Protein 3MXO (pdb70)

Nearest PDB structures (foldseek):
  3mxo-assembly2_A-2  TM=1.005E+00  e=8.830E-43  Homo sapiens
  6cni-assembly1_A  TM=9.921E-01  e=4.736E-39  Homo sapiens
  3o0t-assembly2_A-2  TM=9.913E-01  e=8.865E-39  Homo sapiens
  3mxo-assembly2_B  TM=9.893E-01  e=8.326E-39  Homo sapiens
  3o0t-assembly2_B  TM=9.921E-01  e=1.659E-38  Homo sapiens

Structure (mmCIF, N/CA/C/O backbone):
data_3MXO
#
_entry.id   3MXO
#
_cell.length_a   70.602
_cell.length_b   70.946
_cell.length_c   81.476
_cell.angle_alpha   90.000
_cell.angle_beta   90.000
_cell.angle_gamma   90.000
#
_symmetry.space_group_name_H-M   'P 21 21 21'
#
loop_
_entity.id
_entity.type
_entity.pdbx_description
1 polymer 'Serine/threonine-protein phosphatase PGAM5, mitochondrial'
2 non-polymer 1,2-ETHANEDIOL
3 non-polymer 'TETRAETHYLENE GLYCOL'
4 non-polymer 'CHLORIDE ION'
5 non-polymer 'TRIETHYLENE GLYCOL'
6 non-polymer DI(HYDROXYETHYL)ETHER
7 water water
#
loop_
_atom_site.group_PDB
_atom_site.id
_atom_site.type_symbol
_atom_site.label_atom_id
_atom_site.label_alt_id
_atom_site.label_comp_id
_atom_site.label_asym_id
_atom_site.label_entity_id
_atom_site.label_seq_id
_atom_site.pdbx_PDB_ins_code
_atom_site.Cartn_x
_atom_site.Cartn_y
_atom_site.Cartn_z
_atom_site.occupancy
_atom_site.B_iso_or_equiv
_atom_site.auth_seq_id
_atom_site.auth_comp_id
_atom_site.auth_asym_id
_atom_site.auth_atom_id
_atom_site.pdbx_PDB_model_num
ATOM 1 N N . SER A 1 1 ? 2.752 -14.541 -9.889 1.00 25.35 88 SER A N 1
ATOM 2 C CA . SER A 1 1 ? 2.158 -14.657 -11.246 1.00 32.54 88 SER A CA 1
ATOM 3 C C . SER A 1 1 ? 0.760 -15.269 -11.166 1.00 42.23 88 SER A C 1
ATOM 4 O O . SER A 1 1 ? 0.353 -15.773 -10.116 1.00 39.07 88 SER A O 1
ATOM 7 N N . MET A 1 2 ? 0.042 -15.237 -12.285 1.00 39.27 89 MET A N 1
ATOM 8 C CA . MET A 1 2 ? -1.354 -15.630 -12.309 1.00 34.47 89 MET A CA 1
ATOM 9 C C . MET A 1 2 ? -1.626 -16.663 -13.391 1.00 37.12 89 MET A C 1
ATOM 10 O O . MET A 1 2 ? -1.189 -16.513 -14.525 1.00 36.06 89 MET A O 1
ATOM 15 N N . ASP A 1 3 ? -2.362 -17.703 -13.018 1.00 36.97 90 ASP A N 1
ATOM 16 C CA . ASP A 1 3 ? -2.775 -18.731 -13.943 1.00 36.66 90 ASP A CA 1
ATOM 17 C C . ASP A 1 3 ? -4.013 -18.253 -14.691 1.00 37.45 90 ASP A C 1
ATOM 18 O O . ASP A 1 3 ? -4.731 -17.356 -14.196 1.00 31.01 90 ASP A O 1
ATOM 23 N N . HIS A 1 4 ? -4.244 -18.861 -15.859 1.00 37.45 91 HIS A N 1
ATOM 24 C CA . HIS A 1 4 ? -5.426 -18.635 -16.682 1.00 35.43 91 HIS A CA 1
ATOM 25 C C . HIS A 1 4 ? -5.560 -17.161 -17.033 1.00 35.36 91 HIS A C 1
ATOM 26 O O . HIS A 1 4 ? -6.637 -16.587 -16.905 1.00 37.92 91 HIS A O 1
ATOM 33 N N . TYR A 1 5 ? -4.437 -16.566 -17.461 1.00 34.38 92 TYR A N 1
ATOM 34 C CA . TYR A 1 5 ? -4.325 -15.128 -17.747 1.00 30.16 92 TYR A CA 1
ATOM 35 C C . TYR A 1 5 ? -3.546 -14.895 -19.068 1.00 33.22 92 TYR A C 1
ATOM 36 O O . TYR A 1 5 ? -2.384 -15.315 -19.223 1.00 33.55 92 TYR A O 1
ATOM 45 N N . LYS A 1 6 ? -4.195 -14.230 -20.013 1.00 31.71 93 LYS A N 1
ATOM 46 C CA . LYS A 1 6 ? -3.580 -13.838 -21.272 1.00 35.15 93 LYS A CA 1
ATOM 47 C C . LYS A 1 6 ? -4.176 -12.475 -21.591 1.00 40.99 93 LYS A C 1
ATOM 48 O O . LYS A 1 6 ? -5.375 -12.347 -21.872 1.00 45.82 93 LYS A O 1
ATOM 51 N N . ALA A 1 7 ? -3.346 -11.454 -21.518 1.00 37.43 94 ALA A N 1
ATOM 52 C CA . ALA A 1 7 ? -3.759 -10.104 -21.837 1.00 38.08 94 ALA A CA 1
ATOM 53 C C . ALA A 1 7 ? -3.024 -9.725 -23.100 1.00 37.58 94 ALA A C 1
ATOM 54 O O . ALA A 1 7 ? -2.051 -10.390 -23.476 1.00 34.61 94 ALA A O 1
ATOM 56 N N . LYS A 1 8 ? -3.464 -8.642 -23.731 1.00 40.04 95 LYS A N 1
ATOM 57 C CA . LYS A 1 8 ? -2.829 -8.158 -24.957 1.00 39.51 95 LYS A CA 1
ATOM 58 C C . LYS A 1 8 ? -1.616 -7.267 -24.711 1.00 41.74 95 LYS A C 1
ATOM 59 O O . LYS A 1 8 ? -0.715 -7.211 -25.555 1.00 41.13 95 LYS A O 1
ATOM 65 N N . ALA A 1 9 ? -1.583 -6.591 -23.554 1.00 31.24 96 ALA A N 1
ATOM 66 C CA . ALA A 1 9 ? -0.532 -5.601 -23.247 1.00 28.50 96 ALA A CA 1
ATOM 67 C C . ALA A 1 9 ? -0.182 -5.695 -21.757 1.00 25.27 96 ALA A C 1
ATOM 68 O O . ALA A 1 9 ? -0.824 -6.429 -21.026 1.00 27.00 96 ALA A O 1
ATOM 70 N N . THR A 1 10 ? 0.846 -4.973 -21.345 1.00 26.26 97 THR A N 1
ATOM 71 C CA . THR A 1 10 ? 1.270 -4.921 -19.947 1.00 22.40 97 THR A CA 1
ATOM 72 C C . THR A 1 10 ? 0.364 -3.955 -19.188 1.00 26.79 97 THR A C 1
ATOM 73 O O . THR A 1 10 ? -0.036 -2.923 -19.712 1.00 22.71 97 THR A O 1
ATOM 77 N N . ARG A 1 11 ? 0.038 -4.304 -17.949 1.00 22.43 98 ARG A N 1
ATOM 78 C CA . ARG A 1 11 ? -0.766 -3.426 -17.107 1.00 21.22 98 ARG A CA 1
ATOM 79 C C . ARG A 1 11 ? 0.021 -3.025 -15.902 1.00 21.93 98 ARG A C 1
ATOM 80 O O . ARG A 1 11 ? 0.601 -3.874 -15.233 1.00 18.37 98 ARG A O 1
ATOM 88 N N . HIS A 1 12 ? 0.047 -1.708 -15.647 1.00 17.29 99 HIS A N 1
ATOM 89 C CA . HIS A 1 12 ? 0.689 -1.142 -14.503 1.00 18.75 99 HIS A CA 1
ATOM 90 C C . HIS A 1 12 ? -0.425 -0.803 -13.530 1.00 17.82 99 HIS A C 1
ATOM 91 O O . HIS A 1 12 ? -1.327 -0.018 -13.873 1.00 21.57 99 HIS A O 1
ATOM 98 N N . ILE A 1 13 ? -0.398 -1.456 -12.373 1.00 16.72 100 ILE A N 1
ATOM 99 C CA . ILE A 1 13 ? -1.432 -1.351 -11.357 1.00 15.54 100 ILE A CA 1
ATOM 100 C C . ILE A 1 13 ? -0.883 -0.542 -10.178 1.00 16.07 100 ILE A C 1
ATOM 101 O O . ILE A 1 13 ? 0.087 -0.923 -9.523 1.00 15.81 100 ILE A O 1
ATOM 106 N N . PHE A 1 14 ? -1.515 0.595 -9.910 1.00 17.20 101 PHE A N 1
ATOM 107 C CA . PHE A 1 14 ? -1.098 1.493 -8.806 1.00 13.11 101 PHE A CA 1
ATOM 108 C C . PHE A 1 14 ? -2.208 1.435 -7.745 1.00 14.49 101 PHE A C 1
ATOM 109 O O . PHE A 1 14 ? -3.335 1.908 -8.002 1.00 17.81 101 PHE A O 1
ATOM 117 N N . LEU A 1 15 ? -1.880 0.846 -6.598 1.00 13.96 102 LEU A N 1
ATOM 118 C CA . LEU A 1 15 ? -2.800 0.592 -5.498 1.00 17.56 102 LEU A CA 1
ATOM 119 C C . LEU A 1 15 ? -2.494 1.613 -4.438 1.00 13.75 102 LEU A C 1
ATOM 120 O O . LEU A 1 15 ? -1.398 1.673 -3.894 1.00 14.71 102 LEU A O 1
ATOM 125 N N . ILE A 1 16 ? -3.459 2.515 -4.249 1.00 17.06 103 ILE A N 1
ATOM 126 C CA . ILE A 1 16 ? -3.263 3.652 -3.365 1.00 17.22 103 ILE A CA 1
ATOM 127 C C . ILE A 1 16 ? -4.127 3.454 -2.135 1.00 16.06 103 ILE A C 1
ATOM 128 O O . ILE A 1 16 ? -5.359 3.288 -2.218 1.00 16.32 103 ILE A O 1
ATOM 133 N N . ARG A 1 17 ? -3.509 3.469 -0.978 1.00 15.34 104 ARG A N 1
ATOM 134 C CA . ARG A 1 17 ? -4.308 3.412 0.258 1.00 15.03 104 ARG A CA 1
ATOM 135 C C . ARG A 1 17 ? -4.899 4.787 0.556 1.00 16.41 104 ARG A C 1
ATOM 136 O O . ARG A 1 17 ? -4.192 5.785 0.430 1.00 16.08 104 ARG A O 1
ATOM 144 N N . HIS A 1 18 ? -6.164 4.808 0.955 1.00 17.67 105 HIS A N 1
ATOM 145 C CA . HIS A 1 18 ? -6.826 6.070 1.366 1.00 18.13 105 HIS A CA 1
ATOM 146 C C . HIS A 1 18 ? -5.988 6.781 2.428 1.00 19.73 105 HIS A C 1
ATOM 147 O O . HIS A 1 18 ? -5.173 6.186 3.136 1.00 17.04 105 HIS A O 1
ATOM 154 N N . SER A 1 19 ? -6.162 8.097 2.473 1.00 19.35 106 SER A N 1
ATOM 155 C CA . SER A 1 19 ? -5.495 8.921 3.436 1.00 20.35 106 SER A CA 1
ATOM 156 C C . SER A 1 19 ? -6.100 8.751 4.811 1.00 18.43 106 SER A C 1
ATOM 157 O O . SER A 1 19 ? -7.122 8.072 5.009 1.00 17.31 106 SER A O 1
ATOM 160 N N . GLN A 1 20 ? -5.434 9.361 5.777 1.00 19.32 107 GLN A N 1
ATOM 161 C CA . GLN A 1 20 ? -5.853 9.317 7.164 1.00 21.34 107 GLN A CA 1
ATOM 162 C C . GLN A 1 20 ? -7.234 9.934 7.282 1.00 19.26 107 GLN A C 1
ATOM 163 O O . GLN A 1 20 ? -7.515 10.974 6.672 1.00 19.05 107 GLN A O 1
ATOM 169 N N . TYR A 1 21 ? -8.087 9.285 8.073 1.00 21.54 108 TYR A N 1
ATOM 170 C CA . TYR A 1 21 ? -9.492 9.648 8.184 1.00 23.49 108 TYR A CA 1
ATOM 171 C C . TYR A 1 21 ? -9.966 9.518 9.626 1.00 27.07 108 TYR A C 1
ATOM 172 O O . TYR A 1 21 ? -9.280 8.959 10.476 1.00 28.79 108 TYR A O 1
ATOM 181 N N . HIS A 1 22 ? -11.156 10.070 9.882 1.00 28.69 109 HIS A N 1
ATOM 182 C CA . HIS A 1 22 ? -11.759 10.037 11.210 1.00 29.54 109 HIS A CA 1
ATOM 183 C C . HIS A 1 22 ? -12.345 8.649 11.491 1.00 31.92 109 HIS A C 1
ATOM 184 O O . HIS A 1 22 ? -13.481 8.336 11.102 1.00 31.13 109 HIS A O 1
ATOM 191 N N . VAL A 1 23 ? -11.541 7.821 12.155 1.00 35.25 110 VAL A N 1
ATOM 192 C CA . VAL A 1 23 ? -11.909 6.441 12.473 1.00 35.36 110 VAL A CA 1
ATOM 193 C C . VAL A 1 23 ? -13.144 6.368 13.395 1.00 45.46 110 VAL A C 1
ATOM 194 O O . VAL A 1 23 ? -13.979 5.472 13.224 1.00 44.64 110 VAL A O 1
ATOM 198 N N . ASP A 1 24 ? -13.269 7.329 14.318 1.00 46.72 111 ASP A N 1
ATOM 199 C CA A ASP A 1 24 ? -14.392 7.364 15.280 0.70 46.53 111 ASP A CA 1
ATOM 200 C CA B ASP A 1 24 ? -14.382 7.355 15.279 0.30 44.72 111 ASP A CA 1
ATOM 201 C C . ASP A 1 24 ? -15.668 7.995 14.741 1.00 48.19 111 ASP A C 1
ATOM 202 O O . ASP A 1 24 ? -16.642 8.143 15.480 1.00 43.27 111 ASP A O 1
ATOM 211 N N . GLY A 1 25 ? -15.694 8.379 13.469 1.00 40.88 112 GLY A N 1
ATOM 212 C CA . GLY A 1 25 ? -16.935 8.949 12.902 1.00 43.26 112 GLY A CA 1
ATOM 213 C C . GLY A 1 25 ? -18.121 7.996 13.095 1.00 43.23 112 GLY A C 1
ATOM 214 O O . GLY A 1 25 ? -17.974 6.778 12.948 1.00 47.44 112 GLY A O 1
ATOM 215 N N . SER A 1 26 ? -19.287 8.538 13.439 1.00 48.37 113 SER A N 1
ATOM 216 C CA . SER A 1 26 ? -20.437 7.708 13.840 1.00 47.09 113 SER A CA 1
ATOM 217 C C . SER A 1 26 ? -20.950 6.838 12.704 1.00 44.28 113 SER A C 1
ATOM 218 O O . SER A 1 26 ? -20.971 5.605 12.818 1.00 48.77 113 SER A O 1
ATOM 221 N N . LEU A 1 27 ? -21.331 7.491 11.605 1.00 42.04 114 LEU A N 1
ATOM 222 C CA . LEU A 1 27 ? -21.839 6.829 10.405 1.00 44.02 114 LEU A CA 1
ATOM 223 C C . LEU A 1 27 ? -20.770 6.950 9.318 1.00 40.65 114 LEU A C 1
ATOM 224 O O . LEU A 1 27 ? -19.839 7.752 9.449 1.00 34.89 114 LEU A O 1
ATOM 229 N N . GLU A 1 28 ? -20.912 6.182 8.242 1.00 47.90 115 GLU A N 1
ATOM 230 C CA . GLU A 1 28 ? -19.893 6.177 7.188 1.00 39.54 115 GLU A CA 1
ATOM 231 C C . GLU A 1 28 ? -19.656 7.599 6.604 1.00 47.90 115 GLU A C 1
ATOM 232 O O . GLU A 1 28 ? -18.497 7.972 6.303 1.00 35.63 115 GLU A O 1
ATOM 238 N N . LYS A 1 29 ? -20.717 8.408 6.512 1.00 42.55 116 LYS A N 1
ATOM 239 C CA . LYS A 1 29 ? -20.596 9.794 6.000 1.00 39.81 116 LYS A CA 1
ATOM 240 C C . LYS A 1 29 ? -19.753 10.717 6.906 1.00 43.12 116 LYS A C 1
ATOM 241 O O . LYS A 1 29 ? -19.301 11.773 6.453 1.00 43.00 116 LYS A O 1
ATOM 247 N N . ASP A 1 30 ? -19.556 10.318 8.169 1.00 43.15 117 ASP A N 1
ATOM 248 C CA . ASP A 1 30 ? -18.722 11.046 9.140 1.00 39.35 117 ASP A CA 1
ATOM 249 C C . ASP A 1 30 ? -17.257 10.622 9.142 1.00 39.14 117 ASP A C 1
ATOM 250 O O . ASP A 1 30 ? -16.429 11.270 9.776 1.00 34.21 117 ASP A O 1
ATOM 255 N N . ARG A 1 31 ? -16.951 9.515 8.471 1.00 37.58 118 ARG A N 1
ATOM 256 C CA . ARG A 1 31 ? -15.583 8.978 8.441 1.00 31.11 118 ARG A CA 1
ATOM 257 C C . ARG A 1 31 ? -14.839 9.613 7.256 1.00 30.66 118 ARG A C 1
ATOM 258 O O . ARG A 1 31 ? -14.446 8.944 6.311 1.00 29.35 118 ARG A O 1
ATOM 266 N N . THR A 1 32 ? -14.669 10.938 7.335 1.00 27.34 119 THR A N 1
ATOM 267 C CA . THR A 1 32 ? -14.050 11.752 6.294 1.00 29.33 119 THR A CA 1
ATOM 268 C C . THR A 1 32 ? -12.536 11.896 6.555 1.00 25.86 119 THR A C 1
ATOM 269 O O . THR A 1 32 ? -12.012 11.489 7.624 1.00 27.57 119 THR A O 1
ATOM 273 N N . LEU A 1 33 ? -11.817 12.442 5.583 1.00 23.80 120 LEU A N 1
ATOM 274 C CA . LEU A 1 33 ? -10.384 12.628 5.779 1.00 22.59 120 LEU A CA 1
ATOM 275 C C . LEU A 1 33 ? -10.171 13.635 6.890 1.00 23.97 120 LEU A C 1
ATOM 276 O O . LEU A 1 33 ? -10.956 14.593 7.046 1.00 23.21 120 LEU A O 1
ATOM 281 N N . THR A 1 34 ? -9.130 13.400 7.671 1.00 21.86 121 THR A N 1
ATOM 282 C CA . THR A 1 34 ? -8.604 14.416 8.560 1.00 25.00 121 THR A CA 1
ATOM 283 C C . THR A 1 34 ? -7.939 15.522 7.733 1.00 23.83 121 THR A C 1
ATOM 284 O O . THR A 1 34 ? -7.623 15.328 6.556 1.00 22.23 121 THR A O 1
ATOM 288 N N . PRO A 1 35 ? -7.663 16.670 8.360 1.00 25.04 122 PRO A N 1
ATOM 289 C CA . PRO A 1 35 ? -6.861 17.679 7.643 1.00 23.65 122 PRO A CA 1
ATOM 290 C C . PRO A 1 35 ? -5.480 17.178 7.123 1.00 24.10 122 PRO A C 1
ATOM 291 O O . PRO A 1 35 ? -5.078 17.496 5.985 1.00 20.94 122 PRO A O 1
ATOM 295 N N . LEU A 1 36 ? -4.795 16.383 7.920 1.00 23.48 123 LEU A N 1
ATOM 296 C CA . LEU A 1 36 ? -3.539 15.747 7.514 1.00 22.80 123 LEU A CA 1
ATOM 297 C C . LEU A 1 36 ? -3.768 14.804 6.362 1.00 20.73 123 LEU A C 1
ATOM 298 O O . LEU A 1 36 ? -2.965 14.750 5.413 1.00 20.94 123 LEU A O 1
ATOM 303 N N . GLY A 1 37 ? -4.853 14.038 6.436 1.00 21.08 124 GLY A N 1
ATOM 304 C CA . GLY A 1 37 ? -5.257 13.199 5.319 1.00 22.90 124 GLY A CA 1
ATOM 305 C C . GLY A 1 37 ? -5.426 13.922 4.006 1.00 23.73 124 GLY A C 1
ATOM 306 O O . GLY A 1 37 ? -4.985 13.430 2.955 1.00 18.38 124 GLY A O 1
ATOM 307 N N . ARG A 1 38 ? -6.053 15.113 4.034 1.00 19.35 125 ARG A N 1
ATOM 308 C CA . ARG A 1 38 ? -6.197 15.870 2.794 1.00 22.93 125 ARG A CA 1
ATOM 309 C C . ARG A 1 38 ? -4.818 16.218 2.296 1.00 20.30 125 ARG A C 1
ATOM 310 O O . ARG A 1 38 ? -4.554 16.172 1.073 1.00 19.84 125 ARG A O 1
ATOM 318 N N . GLU A 1 39 ? -3.922 16.559 3.222 1.00 17.01 126 GLU A N 1
ATOM 319 C CA . GLU A 1 39 ? -2.536 16.894 2.842 1.00 19.61 126 GLU A CA 1
ATOM 320 C C . GLU A 1 39 ? -1.821 15.708 2.192 1.00 19.56 126 GLU A C 1
ATOM 321 O O . GLU A 1 39 ? -1.091 15.863 1.186 1.00 20.65 126 GLU A O 1
ATOM 327 N N . GLN A 1 40 ? -1.973 14.542 2.800 1.00 20.69 127 GLN A N 1
ATOM 328 C CA . GLN A 1 40 ? -1.443 13.271 2.224 1.00 16.66 127 GLN A CA 1
ATOM 329 C C . GLN A 1 40 ? -1.974 12.998 0.810 1.00 15.87 127 GLN A C 1
ATOM 330 O O . GLN A 1 40 ? -1.196 12.648 -0.115 1.00 15.81 127 GLN A O 1
ATOM 336 N N . ALA A 1 41 ? -3.278 13.181 0.594 1.00 19.63 128 ALA A N 1
ATOM 337 C CA . ALA A 1 41 ? -3.863 12.914 -0.718 1.00 18.26 128 ALA A CA 1
ATOM 338 C C . ALA A 1 41 ? -3.254 13.863 -1.747 1.00 19.74 128 ALA A C 1
ATOM 339 O O . ALA A 1 41 ? -3.008 13.462 -2.901 1.00 19.54 128 ALA A O 1
ATOM 341 N N . GLU A 1 42 ? -3.074 15.137 -1.363 1.00 19.48 129 GLU A N 1
ATOM 342 C CA . GLU A 1 42 ? -2.443 16.112 -2.247 1.00 20.89 129 GLU A CA 1
ATOM 343 C C . GLU A 1 42 ? -1.039 15.664 -2.622 1.00 20.03 129 GLU A C 1
ATOM 344 O O . GLU A 1 42 ? -0.659 15.745 -3.797 1.00 21.04 129 GLU A O 1
ATOM 350 N N . LEU A 1 43 ? -0.248 15.215 -1.655 1.00 18.07 130 LEU A N 1
ATOM 351 C CA . LEU A 1 43 ? 1.109 14.706 -1.967 1.00 16.39 130 LEU A CA 1
ATOM 352 C C . LEU A 1 43 ? 1.075 13.500 -2.923 1.00 15.94 130 LEU A C 1
ATOM 353 O O . LEU A 1 43 ? 1.857 13.440 -3.886 1.00 17.92 130 LEU A O 1
ATOM 358 N N . THR A 1 44 ? 0.135 12.609 -2.707 1.00 16.60 131 THR A N 1
ATOM 359 C CA . THR A 1 44 ? -0.001 11.421 -3.580 1.00 15.93 131 THR A CA 1
ATOM 360 C C . THR A 1 44 ? -0.449 11.801 -4.977 1.00 17.86 131 THR A C 1
ATOM 361 O O . THR A 1 44 ? 0.089 11.290 -5.959 1.00 16.70 131 THR A O 1
ATOM 365 N N . GLY A 1 45 ? -1.436 12.705 -5.078 1.00 17.19 132 GLY A N 1
ATOM 366 C CA . GLY A 1 45 ? -1.833 13.298 -6.380 1.00 20.67 132 GLY A CA 1
ATOM 367 C C . GLY A 1 45 ? -0.680 13.966 -7.109 1.00 17.78 132 GLY A C 1
ATOM 368 O O . GLY A 1 45 ? -0.486 13.769 -8.294 1.00 18.84 132 GLY A O 1
ATOM 369 N N . LEU A 1 46 ? 0.097 14.785 -6.409 1.00 19.50 133 LEU A N 1
ATOM 370 C CA . LEU A 1 46 ? 1.267 15.437 -7.035 1.00 22.42 133 LEU A CA 1
ATOM 371 C C . LEU A 1 46 ? 2.252 14.400 -7.575 1.00 20.81 133 LEU A C 1
ATOM 372 O O . LEU A 1 46 ? 2.767 14.542 -8.701 1.00 19.34 133 LEU A O 1
ATOM 377 N N . ARG A 1 47 ? 2.458 13.349 -6.790 1.00 21.49 134 ARG A N 1
ATOM 378 C CA . ARG A 1 47 ? 3.407 12.298 -7.173 1.00 19.64 134 ARG A CA 1
ATOM 379 C C . ARG A 1 47 ? 2.909 11.585 -8.405 1.00 17.45 134 ARG A C 1
ATOM 380 O O . ARG A 1 47 ? 3.656 11.412 -9.349 1.00 17.56 134 ARG A O 1
ATOM 388 N N . LEU A 1 48 ? 1.664 11.108 -8.364 1.00 17.73 135 LEU A N 1
ATOM 389 C CA . LEU A 1 48 ? 1.074 10.450 -9.540 1.00 20.40 135 LEU A CA 1
ATOM 390 C C . LEU A 1 48 ? 1.119 11.298 -10.811 1.00 21.29 135 LEU A C 1
ATOM 391 O O . LEU A 1 48 ? 1.452 10.791 -11.893 1.00 21.39 135 LEU A O 1
ATOM 396 N N . ALA A 1 49 ? 0.793 12.586 -10.702 1.00 18.37 136 ALA A N 1
ATOM 397 C CA . ALA A 1 49 ? 0.804 13.465 -11.880 1.00 22.18 136 ALA A CA 1
ATOM 398 C C . ALA A 1 49 ? 2.217 13.686 -12.433 1.00 20.85 136 ALA A C 1
ATOM 399 O O . ALA A 1 49 ? 2.387 13.960 -13.625 1.00 25.29 136 ALA A O 1
ATOM 401 N N . SER A 1 50 ? 3.230 13.565 -11.581 1.00 20.52 137 SER A N 1
ATOM 402 C CA . SER A 1 50 ? 4.608 13.797 -12.009 1.00 24.47 137 SER A CA 1
ATOM 403 C C . SER A 1 50 ? 5.208 12.650 -12.817 1.00 23.51 137 SER A C 1
ATOM 404 O O . SER A 1 50 ? 6.290 12.820 -13.357 1.00 24.31 137 SER A O 1
ATOM 407 N N . LEU A 1 51 ? 4.524 11.500 -12.880 1.00 22.21 138 LEU A N 1
ATOM 408 C CA . LEU A 1 51 ? 5.081 10.297 -13.500 1.00 21.63 138 LEU A CA 1
ATOM 409 C C . LEU A 1 51 ? 5.078 10.299 -15.023 1.00 23.98 138 LEU A C 1
ATOM 410 O O . LEU A 1 51 ? 5.639 9.395 -15.628 1.00 30.19 138 LEU A O 1
ATOM 415 N N . GLY A 1 52 ? 4.412 11.282 -15.626 1.00 28.13 139 GLY A N 1
ATOM 416 C CA . GLY A 1 52 ? 4.322 11.407 -17.098 1.00 30.51 139 GLY A CA 1
ATOM 417 C C . GLY A 1 52 ? 3.523 10.298 -17.738 1.00 30.66 139 GLY A C 1
ATOM 418 O O . GLY A 1 52 ? 3.836 9.861 -18.879 1.00 27.49 139 GLY A O 1
ATOM 419 N N . LEU A 1 53 ? 2.522 9.816 -16.995 1.00 27.56 140 LEU A N 1
ATOM 420 C CA . LEU A 1 53 ? 1.649 8.745 -17.444 1.00 29.84 140 LEU A CA 1
ATOM 421 C C . LEU A 1 53 ? 0.229 9.238 -17.666 1.00 30.04 140 LEU A C 1
ATOM 422 O O . LEU A 1 53 ? -0.339 9.932 -16.810 1.00 33.25 140 LEU A O 1
ATOM 427 N N . LYS A 1 54 ? -0.375 8.822 -18.776 1.00 27.87 141 LYS A N 1
ATOM 428 C CA . LYS A 1 54 ? -1.817 9.007 -18.951 1.00 28.18 141 LYS A CA 1
ATOM 429 C C . LYS A 1 54 ? -2.531 7.783 -18.332 1.00 27.62 141 LYS A C 1
ATOM 430 O O . LYS A 1 54 ? -2.465 6.674 -18.886 1.00 28.00 141 LYS A O 1
ATOM 436 N N . PHE A 1 55 ? -3.196 7.972 -17.184 1.00 24.59 142 PHE A N 1
ATOM 437 C CA . PHE A 1 55 ? -3.841 6.875 -16.500 1.00 23.91 142 PHE A CA 1
ATOM 438 C C . PHE A 1 55 ? -5.140 6.548 -17.229 1.00 27.87 142 PHE A C 1
ATOM 439 O O . PHE A 1 55 ? -5.842 7.431 -17.704 1.00 25.88 142 PHE A O 1
ATOM 447 N N . ASN A 1 56 ? -5.440 5.268 -17.355 1.00 23.74 143 ASN A N 1
ATOM 448 C CA . ASN A 1 56 ? -6.614 4.835 -18.082 1.00 24.71 143 ASN A CA 1
ATOM 449 C C . ASN A 1 56 ? -7.875 5.014 -17.305 1.00 24.78 143 ASN A C 1
ATOM 450 O O . ASN A 1 56 ? -8.932 5.294 -17.881 1.00 24.24 143 ASN A O 1
ATOM 455 N N . LYS A 1 57 ? -7.777 4.833 -15.993 1.00 25.63 144 LYS A N 1
ATOM 456 C CA A LYS A 1 57 ? -8.942 4.806 -15.107 0.50 25.18 144 LYS A CA 1
ATOM 457 C CA B LYS A 1 57 ? -8.937 4.939 -15.112 0.50 26.54 144 LYS A CA 1
ATOM 458 C C . LYS A 1 57 ? -8.495 4.965 -13.667 1.00 25.00 144 LYS A C 1
ATOM 459 O O . LYS A 1 57 ? -7.355 4.605 -13.325 1.00 22.73 144 LYS A O 1
ATOM 470 N N . ILE A 1 58 ? -9.399 5.471 -12.834 1.00 21.79 145 ILE A N 1
ATOM 471 C CA . ILE A 1 58 ? -9.244 5.468 -11.382 1.00 20.68 145 ILE A CA 1
ATOM 472 C C . ILE A 1 58 ? -10.471 4.723 -10.862 1.00 20.06 145 ILE A C 1
ATOM 473 O O . ILE A 1 58 ? -11.598 5.147 -11.091 1.00 23.21 145 ILE A O 1
ATOM 478 N N . VAL A 1 59 ? -10.239 3.594 -10.218 1.00 19.55 146 VAL A N 1
ATOM 479 C CA . VAL A 1 59 ? -11.280 2.787 -9.610 1.00 21.42 146 VAL A CA 1
ATOM 480 C C . VAL A 1 59 ? -11.184 2.988 -8.129 1.00 21.29 146 VAL A C 1
ATOM 481 O O . VAL A 1 59 ? -10.121 2.870 -7.547 1.00 21.23 146 VAL A O 1
ATOM 485 N N . HIS A 1 60 ? -12.291 3.347 -7.499 1.00 20.79 147 HIS A N 1
ATOM 486 C CA . HIS A 1 60 ? -12.256 3.570 -6.047 1.00 20.61 147 HIS A CA 1
ATOM 487 C C . HIS A 1 60 ? -13.373 2.937 -5.278 1.00 24.31 147 HIS A C 1
ATOM 488 O O . HIS A 1 60 ? -14.517 2.790 -5.735 1.00 24.63 147 HIS A O 1
ATOM 495 N N . SER A 1 61 ? -13.028 2.613 -4.048 1.00 19.66 148 SER A N 1
ATOM 496 C CA . SER A 1 61 ? -13.989 2.231 -3.057 1.00 23.77 148 SER A CA 1
ATOM 497 C C . SER A 1 61 ? -15.033 3.336 -2.905 1.00 27.61 148 SER A C 1
ATOM 498 O O . SER A 1 61 ? -14.729 4.534 -2.973 1.00 22.74 148 SER A O 1
ATOM 501 N N . SER A 1 62 ? -16.258 2.903 -2.667 1.00 23.84 149 SER A N 1
ATOM 502 C CA . SER A 1 62 ? -17.375 3.817 -2.332 1.00 27.61 149 SER A CA 1
ATOM 503 C C . SER A 1 62 ? -17.389 4.235 -0.859 1.00 24.31 149 SER A C 1
ATOM 504 O O . SER A 1 62 ? -18.298 4.923 -0.426 1.00 27.11 149 SER A O 1
ATOM 507 N N . MET A 1 63 ? -16.375 3.886 -0.086 1.00 26.38 150 MET A N 1
ATOM 508 C CA . MET A 1 63 ? -16.283 4.438 1.279 1.00 24.74 150 MET A CA 1
ATOM 509 C C . MET A 1 63 ? -15.883 5.921 1.248 1.00 27.92 150 MET A C 1
ATOM 510 O O . MET A 1 63 ? -15.080 6.345 0.409 1.00 24.02 150 MET A O 1
ATOM 515 N N . THR A 1 64 ? -16.458 6.714 2.155 1.00 28.96 151 THR A N 1
ATOM 516 C CA . THR A 1 64 ? -16.151 8.161 2.223 1.00 27.19 151 THR A CA 1
ATOM 517 C C . THR A 1 64 ? -14.647 8.508 2.161 1.00 26.56 151 THR A C 1
ATOM 518 O O . THR A 1 64 ? -14.250 9.416 1.436 1.00 23.91 151 THR A O 1
ATOM 522 N N . ARG A 1 65 ? -13.812 7.774 2.893 1.00 25.02 152 ARG A N 1
ATOM 523 C CA . ARG A 1 65 ? -12.394 8.077 2.969 1.00 23.71 152 ARG A CA 1
ATOM 524 C C . ARG A 1 65 ? -11.751 7.889 1.610 1.00 22.27 152 ARG A C 1
ATOM 525 O O . ARG A 1 65 ? -10.863 8.632 1.228 1.00 21.55 152 ARG A O 1
ATOM 533 N N . ALA A 1 66 ? -12.223 6.894 0.866 1.00 26.66 153 ALA A N 1
ATOM 534 C CA . ALA A 1 66 ? -11.738 6.640 -0.475 1.00 20.90 153 ALA A CA 1
ATOM 535 C C . ALA A 1 66 ? -12.275 7.629 -1.486 1.00 20.38 153 ALA A C 1
ATOM 536 O O . ALA A 1 66 ? -11.524 8.078 -2.349 1.00 19.70 153 ALA A O 1
ATOM 538 N N . ILE A 1 67 ? -13.553 7.979 -1.393 1.00 20.35 154 ILE A N 1
ATOM 539 C CA . ILE A 1 67 ? -14.115 8.992 -2.297 1.00 21.92 154 ILE A CA 1
ATOM 540 C C . ILE A 1 67 ? -13.338 10.294 -2.163 1.00 22.68 154 ILE A C 1
ATOM 541 O O . ILE A 1 67 ? -13.012 10.925 -3.173 1.00 20.51 154 ILE A O 1
ATOM 546 N N . GLU A 1 68 ? -13.100 10.708 -0.922 1.00 22.85 155 GLU A N 1
ATOM 547 C CA . GLU A 1 68 ? -12.394 11.959 -0.659 1.00 24.02 155 GLU A CA 1
ATOM 548 C C . GLU A 1 68 ? -10.940 11.972 -1.119 1.00 23.82 155 GLU A C 1
ATOM 549 O O . GLU A 1 68 ? -10.478 12.945 -1.698 1.00 22.04 155 GLU A O 1
ATOM 555 N N . THR A 1 69 ? -10.234 10.868 -0.886 1.00 20.49 156 THR A N 1
ATOM 556 C CA . THR A 1 69 ? -8.867 10.707 -1.356 1.00 19.19 156 THR A CA 1
ATOM 557 C C . T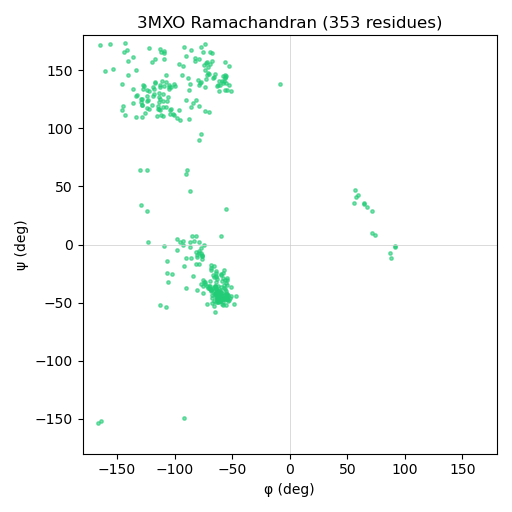HR A 1 69 ? -8.882 10.803 -2.887 1.00 20.98 156 THR A C 1
ATOM 558 O O . THR A 1 69 ? -8.058 11.504 -3.471 1.00 19.79 156 THR A O 1
ATOM 562 N N . THR A 1 70 ? -9.866 10.152 -3.509 1.00 18.20 157 THR A N 1
ATOM 563 C CA . THR A 1 70 ? -10.004 10.210 -4.951 1.00 19.11 157 THR A CA 1
ATOM 564 C C . THR A 1 70 ? -10.304 11.618 -5.450 1.00 21.91 157 THR A C 1
ATOM 565 O O . THR A 1 70 ? -9.802 12.036 -6.512 1.00 22.90 157 THR A O 1
ATOM 569 N N . ASP A 1 71 ? -11.190 12.333 -4.737 1.00 22.49 158 ASP A N 1
ATOM 570 C CA . ASP A 1 71 ? -11.538 13.679 -5.140 1.00 20.67 158 ASP A CA 1
ATOM 571 C C . ASP A 1 71 ? -10.248 14.492 -5.298 1.00 19.95 158 ASP A C 1
ATOM 572 O O . ASP A 1 71 ? -10.034 15.153 -6.302 1.00 24.81 158 ASP A O 1
ATOM 577 N N . ILE A 1 72 ? -9.384 14.421 -4.321 1.00 19.55 159 ILE A N 1
ATOM 578 C CA . ILE A 1 72 ? -8.170 15.208 -4.338 1.00 18.91 159 ILE A CA 1
ATOM 579 C C . ILE A 1 72 ? -7.202 14.782 -5.425 1.00 19.42 159 ILE A C 1
ATOM 580 O O . ILE A 1 72 ? -6.732 15.586 -6.214 1.00 21.95 159 ILE A O 1
ATOM 585 N N . ILE A 1 73 ? -6.939 13.479 -5.469 1.00 18.39 160 ILE A N 1
ATOM 586 C CA . ILE A 1 73 ? -6.010 12.943 -6.445 1.00 18.32 160 ILE A CA 1
ATOM 587 C C . ILE A 1 73 ? -6.457 13.228 -7.881 1.00 20.34 160 ILE A C 1
ATOM 588 O O . ILE A 1 73 ? -5.634 13.576 -8.723 1.00 19.56 160 ILE A O 1
ATOM 593 N N . SER A 1 74 ? -7.759 13.094 -8.145 1.00 20.70 161 SER A N 1
ATOM 594 C CA A SER A 1 74 ? -8.287 13.319 -9.495 0.70 25.78 161 SER A CA 1
ATOM 595 C CA B SER A 1 74 ? -8.359 13.337 -9.464 0.30 20.97 161 SER A CA 1
ATOM 596 C C . SER A 1 74 ? -8.069 14.739 -9.978 1.00 24.31 161 SER A C 1
ATOM 597 O O . SER A 1 74 ? -7.888 14.973 -11.196 1.00 24.92 161 SER A O 1
ATOM 602 N N . ARG A 1 75 ? -8.064 15.700 -9.053 1.00 24.14 162 ARG A N 1
ATOM 603 C CA . ARG A 1 75 ? -7.749 17.079 -9.425 1.00 25.20 162 ARG A CA 1
ATOM 604 C C . ARG A 1 75 ? -6.403 17.197 -10.156 1.00 24.28 162 ARG A C 1
ATOM 605 O O . ARG A 1 75 ? -6.244 18.065 -11.022 1.00 24.38 162 ARG A O 1
ATOM 613 N N . HIS A 1 76 ? -5.459 16.300 -9.831 1.00 21.66 163 HIS A N 1
ATOM 614 C CA . HIS A 1 76 ? -4.136 16.317 -10.441 1.00 23.39 163 HIS A CA 1
ATOM 615 C C . HIS A 1 76 ? -4.088 15.547 -11.764 1.00 21.79 163 HIS A C 1
ATOM 616 O O . HIS A 1 76 ? -3.073 15.617 -12.483 1.00 22.66 163 HIS A O 1
ATOM 623 N N . LEU A 1 77 ? -5.166 14.789 -12.031 1.00 23.03 164 LEU A N 1
ATOM 624 C CA . LEU A 1 77 ? -5.300 13.891 -13.198 1.00 23.22 164 LEU A CA 1
ATOM 625 C C . LEU A 1 77 ? -6.540 14.224 -14.008 1.00 23.91 164 LEU A C 1
ATOM 626 O O . LEU A 1 77 ? -7.444 13.366 -14.188 1.00 28.56 164 LEU A O 1
ATOM 631 N N . PRO A 1 78 ? -6.559 15.434 -14.593 1.00 24.61 165 PRO A N 1
ATOM 632 C CA . PRO A 1 78 ? -7.721 15.842 -15.363 1.00 26.75 165 PRO A CA 1
ATOM 633 C C . PRO A 1 78 ? -7.948 14.895 -16.552 1.00 31.49 165 PRO A C 1
ATOM 634 O O . PRO A 1 78 ? -6.978 14.434 -17.167 1.00 31.63 165 PRO A O 1
ATOM 638 N N . GLY A 1 79 ? -9.203 14.589 -16.840 1.00 31.62 166 GLY A N 1
ATOM 639 C CA . GLY A 1 79 ? -9.545 13.761 -17.985 1.00 36.26 166 GLY A CA 1
ATOM 640 C C . GLY A 1 79 ? -9.560 12.267 -17.707 1.00 34.32 166 GLY A C 1
ATOM 641 O O . GLY A 1 79 ? -10.043 11.503 -18.537 1.00 35.57 166 GLY A O 1
ATOM 642 N N . VAL A 1 80 ? -9.042 11.846 -16.558 1.00 26.57 167 VAL A N 1
ATOM 643 C CA . VAL A 1 80 ? -8.995 10.401 -16.214 1.00 27.16 167 VAL A CA 1
ATOM 644 C C . VAL A 1 80 ? -10.322 9.964 -15.618 1.00 28.12 167 VAL A C 1
ATOM 645 O O . VAL A 1 80 ? -10.755 10.496 -14.595 1.00 25.83 167 VAL A O 1
ATOM 649 N N . CYS A 1 81 ? -10.932 8.974 -16.266 1.00 28.75 168 CYS A N 1
ATOM 650 C CA . CYS A 1 81 ? -12.229 8.391 -15.874 1.00 32.20 168 CYS A CA 1
ATOM 651 C C . CYS A 1 81 ? -12.191 7.827 -14.465 1.00 33.43 168 CYS A C 1
ATOM 652 O O . CYS A 1 81 ? -11.211 7.174 -14.058 1.00 30.54 168 CYS A O 1
ATOM 655 N N . LYS A 1 82 ? -13.279 8.030 -13.736 1.00 27.32 169 LYS A N 1
ATOM 656 C CA . LYS A 1 82 ? -13.403 7.527 -12.371 1.00 29.61 169 LYS A CA 1
ATOM 657 C C . LYS A 1 82 ? -14.568 6.551 -12.241 1.00 27.63 169 LYS A C 1
ATOM 658 O O . LYS A 1 82 ? -15.661 6.844 -12.744 1.00 30.25 169 LYS A O 1
ATOM 664 N N . VAL A 1 83 ? -14.352 5.431 -11.549 1.00 25.11 170 VAL A N 1
ATOM 665 C CA . VAL A 1 83 ? -15.383 4.402 -11.344 1.00 27.05 170 VAL A CA 1
ATOM 666 C C . VAL A 1 83 ? -15.433 4.114 -9.861 1.00 28.39 170 VAL A C 1
ATOM 667 O O . VAL A 1 83 ? -14.407 3.768 -9.278 1.00 25.51 170 VAL A O 1
ATOM 671 N N . SER A 1 84 ? -16.606 4.289 -9.254 1.00 27.98 171 SER A N 1
ATOM 672 C CA . SER A 1 84 ? -16.843 3.915 -7.865 1.00 28.12 171 SER A CA 1
ATOM 673 C C . SER A 1 84 ? -17.295 2.443 -7.832 1.00 31.76 171 SER A C 1
ATOM 674 O O . SER A 1 84 ? -18.018 1.988 -8.738 1.00 35.18 171 SER A O 1
ATOM 677 N N . THR A 1 85 ? -16.863 1.710 -6.803 1.00 28.33 172 THR A N 1
ATOM 678 C CA . THR A 1 85 ? -17.256 0.324 -6.647 1.00 26.61 172 THR A CA 1
ATOM 679 C C . THR A 1 85 ? -17.419 -0.072 -5.176 1.00 26.53 172 THR A C 1
ATOM 680 O O . THR A 1 85 ? -16.609 0.281 -4.345 1.00 25.62 172 THR A O 1
ATOM 684 N N . ASP A 1 86 ? -18.468 -0.828 -4.883 1.00 27.17 173 ASP A N 1
ATOM 685 C CA . ASP A 1 86 ? -18.690 -1.352 -3.549 1.00 32.18 173 ASP A CA 1
ATOM 686 C C . ASP A 1 86 ? -17.853 -2.614 -3.320 1.00 32.33 173 ASP A C 1
ATOM 687 O O . ASP A 1 86 ? -17.672 -3.051 -2.181 1.00 35.80 173 ASP A O 1
ATOM 692 N N . LEU A 1 87 ? -17.364 -3.202 -4.403 1.00 28.00 174 LEU A N 1
ATOM 693 C CA . LEU A 1 87 ? -16.486 -4.381 -4.316 1.00 33.57 174 LEU A CA 1
ATOM 694 C C . LEU A 1 87 ? -15.210 -4.085 -3.524 1.00 35.70 174 LEU A C 1
ATOM 695 O O . LEU A 1 87 ? -14.589 -5.016 -2.988 1.00 32.07 174 LEU A O 1
ATOM 700 N N . LEU A 1 88 ? -14.795 -2.809 -3.486 1.00 23.98 175 LEU A N 1
ATOM 701 C CA . LEU A 1 88 ? -13.613 -2.399 -2.726 1.00 23.09 175 LEU A CA 1
ATOM 702 C C . LEU A 1 88 ? -13.909 -1.809 -1.327 1.00 25.74 175 LEU A C 1
ATOM 703 O O . LEU A 1 88 ? -12.997 -1.319 -0.667 1.00 25.57 175 LEU A O 1
ATOM 708 N N . ARG A 1 89 ? -15.175 -1.822 -0.905 1.00 26.28 176 ARG A N 1
ATOM 709 C CA . ARG A 1 89 ? -15.528 -1.442 0.463 1.00 30.80 176 ARG A CA 1
ATOM 710 C C . ARG A 1 89 ? -15.068 -2.504 1.474 1.00 41.16 176 ARG A C 1
ATOM 711 O O . ARG A 1 89 ? -15.101 -3.701 1.183 1.00 46.26 176 ARG A O 1
ATOM 719 N N . GLU A 1 90 ? -14.718 -2.024 2.665 1.00 40.56 177 GLU A N 1
ATOM 720 C CA A GLU A 1 90 ? -14.346 -2.856 3.814 0.50 38.12 177 GLU A CA 1
ATOM 721 C CA B GLU A 1 90 ? -14.345 -2.859 3.810 0.50 38.89 177 GLU A CA 1
ATOM 722 C C . GLU A 1 90 ? -15.524 -2.906 4.775 1.00 36.87 177 GLU A C 1
ATOM 723 O O . GLU A 1 90 ? -16.350 -1.984 4.803 1.00 33.49 177 GLU A O 1
ATOM 734 N N . GLY A 1 91 ? -15.602 -3.981 5.561 1.00 42.19 178 GLY A N 1
ATOM 735 C CA . GLY A 1 91 ? -16.576 -4.106 6.644 1.00 45.79 178 GLY A CA 1
ATOM 736 C C . GLY A 1 91 ? -15.945 -3.586 7.922 1.00 48.25 178 GLY A C 1
ATOM 737 O O . GLY A 1 91 ? -15.082 -2.703 7.862 1.00 46.24 178 GLY A O 1
ATOM 738 N N . ALA A 1 92 ? -16.332 -4.137 9.074 1.00 67.72 179 ALA A N 1
ATOM 739 C CA . ALA A 1 92 ? -15.858 -3.616 10.372 1.00 84.91 179 ALA A CA 1
ATOM 740 C C . ALA A 1 92 ? -14.375 -3.938 10.641 1.00 79.54 179 ALA A C 1
ATOM 741 O O . ALA A 1 92 ? -13.879 -4.979 10.203 1.00 64.44 179 ALA A O 1
ATOM 743 N N . PRO A 1 93 ? -13.658 -3.024 11.334 1.00 99.70 180 PRO A N 1
ATOM 744 C CA . PRO A 1 93 ? -12.334 -3.324 11.894 1.00 98.52 180 PRO A CA 1
ATOM 745 C C . PRO A 1 93 ? -12.329 -4.545 12.821 1.00 88.48 180 PRO A C 1
ATOM 746 O O . PRO A 1 93 ? -11.848 -5.615 12.434 1.00 72.70 180 PRO A O 1
ATOM 750 N N . VAL A 1 108 ? -18.920 -13.760 12.275 1.00 41.04 195 VAL A N 1
ATOM 751 C CA . VAL A 1 108 ? -18.883 -14.505 11.002 1.00 45.76 195 VAL A CA 1
ATOM 752 C C . VAL A 1 108 ? -19.309 -13.698 9.760 1.00 49.30 195 VAL A C 1
ATOM 753 O O . VAL A 1 108 ? -19.453 -14.267 8.677 1.00 48.32 195 VAL A O 1
ATOM 757 N N . GLN A 1 109 ? -19.522 -12.390 9.922 1.00 47.00 196 GLN A N 1
ATOM 758 C CA . GLN A 1 109 ? -19.641 -11.436 8.788 1.00 43.82 196 GLN A CA 1
ATOM 759 C C . GLN A 1 109 ? -18.297 -11.284 8.068 1.00 37.85 196 GLN A C 1
ATOM 760 O O . GLN A 1 109 ? -18.223 -10.849 6.910 1.00 36.36 196 GLN A O 1
ATOM 766 N N . TYR A 1 110 ? -17.225 -11.613 8.777 1.00 30.93 197 TYR A N 1
ATOM 767 C CA . TYR A 1 110 ? -15.903 -11.501 8.218 1.00 32.44 197 TYR A CA 1
ATOM 768 C C . TYR A 1 110 ? -15.703 -12.481 7.058 1.00 26.02 197 TYR A C 1
ATOM 769 O O . TYR A 1 110 ? -14.910 -12.212 6.136 1.00 23.38 197 TYR A O 1
ATOM 778 N N . TYR A 1 111 ? -16.410 -13.608 7.075 1.00 27.29 198 TYR A N 1
ATOM 779 C CA . TYR A 1 111 ? -16.343 -14.507 5.912 1.00 24.29 198 TYR A CA 1
ATOM 780 C C . TYR A 1 111 ? -16.733 -13.836 4.613 1.00 22.98 198 TYR A C 1
ATOM 781 O O . TYR A 1 111 ? -16.061 -14.006 3.607 1.00 20.75 198 TYR A O 1
ATOM 790 N N . GLU A 1 112 ? -17.795 -13.048 4.625 1.00 22.90 199 GLU A N 1
ATOM 791 C CA . GLU A 1 112 ? -18.254 -12.396 3.404 1.00 27.20 199 GLU A CA 1
ATOM 792 C C . GLU A 1 112 ? -17.321 -11.252 3.020 1.00 22.08 199 GLU A C 1
ATOM 793 O O . GLU A 1 112 ? -17.133 -10.983 1.853 1.00 22.72 199 GLU A O 1
ATOM 799 N N . ASP A 1 113 ? -16.719 -10.588 4.006 1.00 25.51 200 ASP A N 1
ATOM 800 C CA . ASP A 1 113 ? -15.682 -9.564 3.711 1.00 24.99 200 ASP A CA 1
ATOM 801 C C . ASP A 1 113 ? -14.494 -10.212 3.023 1.00 24.21 200 ASP A C 1
ATOM 802 O O . ASP A 1 113 ? -13.953 -9.677 2.068 1.00 21.88 200 ASP A O 1
ATOM 807 N N . GLY A 1 114 ? -14.079 -11.382 3.520 1.00 22.31 201 GLY A N 1
ATOM 808 C CA . GLY A 1 114 ? -13.073 -12.159 2.835 1.00 21.47 201 GLY A CA 1
ATOM 809 C C . GLY A 1 114 ? -13.429 -12.550 1.415 1.00 18.19 201 GLY A C 1
ATOM 810 O O . GLY A 1 114 ? -12.621 -12.407 0.459 1.00 18.23 201 GLY A O 1
ATOM 811 N N . ALA A 1 115 ? -14.627 -13.097 1.222 1.00 18.85 202 ALA A N 1
ATOM 812 C CA . ALA A 1 115 ? -15.064 -13.449 -0.101 1.00 20.30 202 ALA A CA 1
ATOM 813 C C . ALA A 1 115 ? -15.030 -12.214 -1.052 1.00 22.03 202 ALA A C 1
ATOM 814 O O . ALA A 1 115 ? -14.689 -12.347 -2.222 1.00 18.08 202 ALA A O 1
ATOM 816 N N . ARG A 1 116 ? -15.389 -11.035 -0.518 1.00 22.95 203 ARG A N 1
ATOM 817 C CA A ARG A 1 116 ? -15.409 -9.815 -1.332 0.70 23.43 203 ARG A CA 1
ATOM 818 C CA B ARG A 1 116 ? -15.405 -9.781 -1.284 0.30 21.90 203 ARG A CA 1
ATOM 819 C C . ARG A 1 116 ? -14.028 -9.365 -1.777 1.00 21.71 203 ARG A C 1
ATOM 820 O O . ARG A 1 116 ? -13.892 -8.919 -2.921 1.00 20.19 203 ARG A O 1
ATOM 835 N N . ILE A 1 117 ? -13.000 -9.500 -0.928 1.00 22.39 204 ILE A N 1
ATOM 836 C CA . ILE A 1 117 ? -11.644 -9.175 -1.375 1.00 21.59 204 ILE A CA 1
ATOM 837 C C . ILE A 1 117 ? -11.186 -10.127 -2.467 1.00 19.58 204 ILE A C 1
ATOM 838 O O . ILE A 1 117 ? -10.491 -9.723 -3.391 1.00 18.43 204 ILE A O 1
ATOM 843 N N . GLU A 1 118 ? -11.580 -11.399 -2.398 1.00 18.88 205 GLU A N 1
ATOM 844 C CA . GLU A 1 118 ? -11.317 -12.297 -3.533 1.00 18.81 205 GLU A CA 1
ATOM 845 C C . GLU A 1 118 ? -12.041 -11.882 -4.792 1.00 18.57 205 GLU A C 1
ATOM 846 O O . GLU A 1 118 ? -11.422 -11.868 -5.874 1.00 20.41 205 GLU A O 1
ATOM 852 N N . ALA A 1 119 ? -13.314 -11.510 -4.677 1.00 19.40 206 ALA A N 1
ATOM 853 C CA . ALA A 1 119 ? -14.086 -11.017 -5.807 1.00 21.78 206 ALA A CA 1
ATOM 854 C C . ALA A 1 119 ? -13.400 -9.795 -6.476 1.00 22.50 206 ALA A C 1
ATOM 855 O O . ALA A 1 119 ? -13.374 -9.676 -7.723 1.00 20.85 206 ALA A O 1
ATOM 857 N N . ALA A 1 120 ? -12.917 -8.895 -5.623 1.00 21.72 207 ALA A N 1
ATOM 858 C CA . ALA A 1 120 ? -12.200 -7.696 -6.077 1.00 22.41 207 ALA A CA 1
ATOM 859 C C . ALA A 1 120 ? -10.967 -8.075 -6.859 1.00 21.16 207 ALA A C 1
ATOM 860 O O . ALA A 1 120 ? -10.707 -7.552 -7.929 1.00 21.47 207 ALA A O 1
ATOM 862 N N . PHE A 1 121 ? -10.174 -8.978 -6.299 1.00 20.62 208 PHE A N 1
ATOM 863 C CA . PHE A 1 121 ? -8.999 -9.466 -6.997 1.00 19.79 208 PHE A CA 1
ATOM 864 C C . PHE A 1 121 ? -9.368 -10.015 -8.372 1.00 20.66 208 PHE A C 1
ATOM 865 O O . PHE A 1 121 ? -8.769 -9.691 -9.365 1.00 20.34 208 PHE A O 1
ATOM 873 N N . ARG A 1 122 ? -10.412 -10.827 -8.431 1.00 21.35 209 ARG A N 1
ATOM 874 C CA . ARG A 1 122 ? -10.818 -11.432 -9.669 1.00 23.75 209 ARG A CA 1
ATOM 875 C C . ARG A 1 122 ? -11.358 -10.452 -10.698 1.00 24.82 209 ARG A C 1
ATOM 876 O O . ARG A 1 122 ? -10.990 -10.518 -11.864 1.00 26.08 209 ARG A O 1
ATOM 884 N N . ASN A 1 123 ? -12.232 -9.560 -10.253 1.00 22.36 210 ASN A N 1
ATOM 885 C CA . ASN A 1 123 ? -12.875 -8.609 -11.185 1.00 25.90 210 ASN A CA 1
ATOM 886 C C . ASN A 1 123 ? -11.939 -7.567 -11.762 1.00 25.01 210 ASN A C 1
ATOM 887 O O . ASN A 1 123 ? -12.110 -7.162 -12.906 1.00 27.14 210 ASN A O 1
ATOM 892 N N . TYR A 1 124 ? -10.982 -7.116 -10.954 1.00 24.88 211 TYR A N 1
ATOM 893 C CA . TYR A 1 124 ? -10.132 -5.962 -11.304 1.00 24.29 211 TYR A CA 1
ATOM 894 C C . TYR A 1 124 ? -8.728 -6.311 -11.697 1.00 25.87 211 TYR A C 1
ATOM 895 O O . TYR A 1 124 ? -8.127 -5.595 -12.500 1.00 25.42 211 TYR A O 1
ATOM 904 N N . ILE A 1 125 ? -8.179 -7.382 -11.117 1.00 24.23 212 ILE A N 1
ATOM 905 C CA . ILE A 1 125 ? -6.759 -7.658 -11.276 1.00 22.42 212 ILE A CA 1
ATOM 906 C C . ILE A 1 125 ? -6.549 -8.853 -12.198 1.00 22.56 212 ILE A C 1
ATOM 907 O O . ILE A 1 125 ? -5.830 -8.765 -13.189 1.00 25.30 212 ILE A O 1
ATOM 912 N N . HIS A 1 126 ? -7.189 -9.961 -11.876 1.00 24.75 213 HIS A N 1
ATOM 913 C CA . HIS A 1 126 ? -7.080 -11.158 -12.706 1.00 28.05 213 HIS A CA 1
ATOM 914 C C . HIS A 1 126 ? -7.786 -10.945 -14.063 1.00 26.53 213 HIS A C 1
ATOM 915 O O . HIS A 1 126 ? -7.368 -11.474 -15.073 1.00 30.81 213 HIS A O 1
ATOM 922 N N . ARG A 1 127 ? -8.837 -10.144 -14.096 1.00 29.96 214 ARG A N 1
ATOM 923 C CA . ARG A 1 127 ? -9.527 -9.889 -15.368 1.00 32.83 214 ARG A CA 1
ATOM 924 C C . ARG A 1 127 ? -8.761 -8.876 -16.212 1.00 36.20 214 ARG A C 1
ATOM 925 O O . ARG A 1 127 ? -8.573 -7.731 -15.811 1.00 35.03 214 ARG A O 1
ATOM 933 N N . ALA A 1 128 ? -8.342 -9.316 -17.398 1.00 38.13 215 ALA A N 1
ATOM 934 C CA . ALA A 1 128 ? -7.757 -8.449 -18.414 1.00 48.06 215 ALA A CA 1
ATOM 935 C C . ALA A 1 128 ? -8.848 -8.032 -19.406 1.00 42.38 215 ALA A C 1
ATOM 936 O O . ALA A 1 128 ? -9.852 -8.719 -19.565 1.00 42.02 215 ALA A O 1
ATOM 938 N N . ASP A 1 129 ? -8.639 -6.903 -20.064 1.00 45.69 216 ASP A N 1
ATOM 939 C CA . ASP A 1 129 ? -9.573 -6.408 -21.071 1.00 49.48 216 ASP A CA 1
ATOM 940 C C . ASP A 1 129 ? -9.097 -6.832 -22.478 1.00 42.39 216 ASP A C 1
ATOM 941 O O . ASP A 1 129 ? -8.033 -6.391 -22.939 1.00 41.11 216 ASP A O 1
ATOM 946 N N . ALA A 1 130 ? -9.882 -7.665 -23.182 1.00 43.44 217 ALA A N 1
ATOM 947 C CA . ALA A 1 130 ? -9.535 -8.044 -24.573 1.00 48.61 217 ALA A CA 1
ATOM 948 C C . ALA A 1 130 ? -9.415 -6.819 -25.497 1.00 41.84 217 ALA A C 1
ATOM 949 O O . ALA A 1 130 ? -8.704 -6.868 -26.514 1.00 43.21 217 ALA A O 1
ATOM 951 N N . ARG A 1 131 ? -10.086 -5.728 -25.126 1.00 44.23 218 ARG A N 1
ATOM 952 C CA . ARG A 1 131 ? -10.059 -4.479 -25.909 1.00 48.38 218 ARG A CA 1
ATOM 953 C C . ARG A 1 131 ? -8.757 -3.701 -25.762 1.00 49.22 218 ARG A C 1
ATOM 954 O O . ARG A 1 131 ? -8.376 -3.012 -26.695 1.00 42.00 218 ARG A O 1
ATOM 962 N N . GLN A 1 132 ? -8.102 -3.804 -24.589 1.00 43.53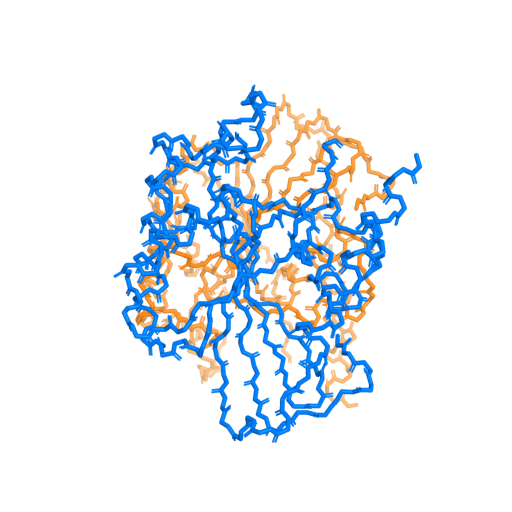 219 GLN A N 1
ATOM 963 C CA A GLN A 1 132 ? -6.822 -3.142 -24.299 0.50 46.69 219 GLN A CA 1
ATOM 964 C CA B GLN A 1 132 ? -6.853 -3.089 -24.346 0.50 48.33 219 GLN A CA 1
ATOM 965 C C . GLN A 1 132 ? -5.695 -3.678 -25.159 1.00 49.43 219 GLN A C 1
ATOM 966 O O . GLN A 1 132 ? -5.119 -4.708 -24.807 1.00 53.68 219 GLN A O 1
ATOM 977 N N . GLU A 1 133 ? -5.348 -2.987 -26.242 1.00 42.74 220 GLU A N 1
ATOM 978 C CA . GLU A 1 133 ? -4.199 -3.392 -27.065 1.00 45.12 220 GLU A CA 1
ATOM 979 C C . GLU A 1 133 ? -2.892 -2.628 -26.762 1.00 47.97 220 GLU A C 1
ATOM 980 O O . GLU A 1 133 ? -1.844 -2.977 -27.292 1.00 47.17 220 GLU A O 1
ATOM 983 N N . GLU A 1 134 ? -2.941 -1.629 -25.881 1.00 39.47 221 GLU A N 1
ATOM 984 C CA . GLU A 1 134 ? -1.787 -0.824 -25.531 1.00 34.54 221 GLU A CA 1
ATOM 985 C C . GLU A 1 134 ? -1.509 -0.978 -24.027 1.00 27.29 221 GLU A C 1
ATOM 986 O O . GLU A 1 134 ? -2.422 -1.313 -23.296 1.00 30.58 221 GLU A O 1
ATOM 992 N N . ASP A 1 135 ? -0.275 -0.725 -23.596 1.00 26.31 222 ASP A N 1
ATOM 993 C CA . ASP A 1 135 ? 0.051 -0.813 -22.162 1.00 27.00 222 ASP A CA 1
ATOM 994 C C . ASP A 1 135 ? -0.864 0.152 -21.395 1.00 25.22 222 ASP A C 1
ATOM 995 O O . ASP A 1 135 ? -1.086 1.278 -21.824 1.00 26.69 222 ASP A O 1
ATOM 1000 N N . SER A 1 136 ? -1.367 -0.278 -20.235 1.00 24.12 223 SER A N 1
ATOM 1001 C CA . SER A 1 136 ? -2.271 0.532 -19.443 1.00 22.90 223 SER A CA 1
ATOM 1002 C C . SER A 1 136 ? -1.679 0.875 -18.076 1.00 21.91 223 SER A C 1
ATOM 1003 O O . SER A 1 136 ? -0.760 0.185 -17.591 1.00 19.46 223 SER A O 1
ATOM 1006 N N . TYR A 1 137 ? -2.229 1.936 -17.478 1.00 19.82 224 TYR A N 1
ATOM 1007 C CA . TYR A 1 137 ? -1.814 2.490 -16.168 1.00 21.71 224 TYR A CA 1
ATOM 1008 C C . TYR A 1 137 ? -3.093 2.721 -15.379 1.00 23.13 224 TYR A C 1
ATOM 1009 O O . TYR A 1 137 ? -3.908 3.550 -15.741 1.00 24.15 224 TYR A O 1
ATOM 1018 N N . GLU A 1 138 ? -3.296 1.913 -14.341 1.00 19.20 225 GLU A N 1
ATOM 1019 C CA . GLU A 1 138 ? -4.603 1.783 -13.680 1.00 18.78 225 GLU A CA 1
ATOM 1020 C C . GLU A 1 138 ? -4.464 2.094 -12.190 1.00 16.62 225 GLU A C 1
ATOM 1021 O O . GLU A 1 138 ? -3.610 1.523 -11.529 1.00 19.88 225 GLU A O 1
ATOM 1027 N N . ILE A 1 139 ? -5.226 3.052 -11.684 1.00 18.27 226 ILE A N 1
ATOM 1028 C CA . ILE A 1 139 ? -5.187 3.441 -10.275 1.00 17.13 226 ILE A CA 1
ATOM 1029 C C . ILE A 1 139 ? -6.404 2.853 -9.533 1.00 18.20 226 ILE A C 1
ATOM 1030 O O . ILE A 1 139 ? -7.546 2.913 -10.003 1.00 20.94 226 ILE A O 1
ATOM 1035 N N . PHE A 1 140 ? -6.134 2.312 -8.348 1.00 17.28 227 PHE A N 1
ATOM 1036 C CA . PHE A 1 140 ? -7.157 1.766 -7.465 1.00 16.18 227 PHE A CA 1
ATOM 1037 C C . PHE A 1 140 ? -6.961 2.403 -6.120 1.00 19.66 227 PHE A C 1
ATOM 1038 O O . PHE A 1 140 ? -5.888 2.322 -5.533 1.00 20.67 227 PHE A O 1
ATOM 1046 N N . ILE A 1 141 ? -7.987 3.111 -5.642 1.00 16.17 228 ILE A N 1
ATOM 1047 C CA . ILE A 1 141 ? -7.873 3.808 -4.379 1.00 15.74 228 ILE A CA 1
ATOM 1048 C C . ILE A 1 141 ? -8.805 3.145 -3.383 1.00 15.78 228 ILE A C 1
ATOM 1049 O O . ILE A 1 141 ? -10.024 3.095 -3.593 1.00 18.23 228 ILE A O 1
ATOM 1054 N N . CYS A 1 142 ? -8.233 2.561 -2.348 1.00 19.08 229 CYS A N 1
ATOM 1055 C CA . CYS A 1 142 ? -9.019 1.700 -1.446 1.00 20.19 229 CYS A CA 1
ATOM 1056 C C . CYS A 1 142 ? -8.278 1.469 -0.134 1.00 19.25 229 CYS A C 1
ATOM 1057 O O . 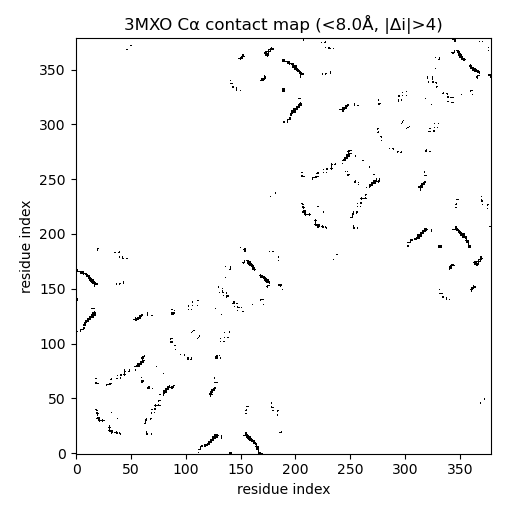CYS A 1 142 ? -7.512 2.297 0.278 1.00 19.81 229 CYS A O 1
ATOM 1060 N N . HIS A 1 143 ? -8.499 0.338 0.531 1.00 22.34 230 HIS A N 1
ATOM 1061 C CA . HIS A 1 143 ? -8.009 0.147 1.908 1.00 18.23 230 HIS A CA 1
ATOM 1062 C C . HIS A 1 143 ? -6.866 -0.861 1.976 1.00 16.52 230 HIS A C 1
ATOM 1063 O O . HIS A 1 143 ? -6.633 -1.637 1.024 1.00 16.46 230 HIS A O 1
ATOM 1070 N N . ALA A 1 144 ? -6.177 -0.858 3.103 1.00 15.64 231 ALA A N 1
ATOM 1071 C CA . ALA A 1 144 ? -4.973 -1.660 3.316 1.00 15.32 231 ALA A CA 1
ATOM 1072 C C . ALA A 1 144 ? -5.269 -3.152 3.185 1.00 16.03 231 ALA A C 1
ATOM 1073 O O . ALA A 1 144 ? -4.447 -3.884 2.601 1.00 16.39 231 ALA A O 1
ATOM 1075 N N . ASN A 1 145 ? -6.402 -3.615 3.731 1.00 19.42 232 ASN A N 1
ATOM 1076 C CA . ASN A 1 145 ? -6.692 -5.064 3.656 1.00 20.12 232 ASN A CA 1
ATOM 1077 C C . ASN A 1 145 ? -6.783 -5.595 2.221 1.00 17.18 232 ASN A C 1
ATOM 1078 O O . ASN A 1 145 ? -6.138 -6.613 1.861 1.00 18.23 232 ASN A O 1
ATOM 1083 N N . VAL A 1 146 ? -7.533 -4.898 1.371 1.00 16.06 233 VAL A N 1
ATOM 1084 C CA . VAL A 1 146 ? -7.706 -5.397 0.027 1.00 18.45 233 VAL A CA 1
ATOM 1085 C C . VAL A 1 146 ? -6.415 -5.197 -0.800 1.00 19.07 233 VAL A C 1
ATOM 1086 O O . VAL A 1 146 ? -6.071 -6.049 -1.609 1.00 17.40 233 VAL A O 1
ATOM 1090 N N . ILE A 1 147 ? -5.670 -4.113 -0.555 1.00 17.07 234 ILE A N 1
ATOM 1091 C CA . ILE A 1 147 ? -4.346 -3.924 -1.232 1.00 16.38 234 ILE A CA 1
ATOM 1092 C C . ILE A 1 147 ? -3.362 -5.047 -0.876 1.00 14.05 234 ILE A C 1
ATOM 1093 O O . ILE A 1 147 ? -2.748 -5.664 -1.748 1.00 14.26 234 ILE A O 1
ATOM 1098 N N . ARG A 1 148 ? -3.242 -5.351 0.398 1.00 14.78 235 ARG A N 1
ATOM 1099 C CA . ARG A 1 148 ? -2.333 -6.415 0.820 1.00 13.50 235 ARG A CA 1
ATOM 1100 C C . ARG A 1 148 ? -2.733 -7.781 0.275 1.00 15.46 235 ARG A C 1
ATOM 1101 O O . ARG A 1 148 ? -1.882 -8.543 -0.155 1.00 16.72 235 ARG A O 1
ATOM 1109 N N . TYR A 1 149 ? -4.028 -8.055 0.285 1.00 16.23 236 TYR A N 1
ATOM 1110 C CA . TYR A 1 149 ? -4.524 -9.308 -0.291 1.00 15.75 236 TYR A CA 1
ATOM 1111 C C . TYR A 1 149 ? -4.193 -9.415 -1.788 1.00 14.47 236 TYR A C 1
ATOM 1112 O O . TYR A 1 149 ? -3.687 -10.424 -2.266 1.00 17.18 236 TYR A O 1
ATOM 1121 N N . ILE A 1 150 ? -4.498 -8.348 -2.529 1.00 15.38 237 ILE A N 1
ATOM 1122 C CA . ILE A 1 150 ? -4.206 -8.276 -3.971 1.00 14.40 237 ILE A CA 1
ATOM 1123 C C . ILE A 1 150 ? -2.725 -8.542 -4.273 1.00 14.70 237 ILE A C 1
ATOM 1124 O O . ILE A 1 150 ? -2.390 -9.306 -5.188 1.00 16.29 237 ILE A O 1
ATOM 1129 N N . VAL A 1 151 ? -1.842 -7.893 -3.523 1.00 16.32 238 VAL A N 1
ATOM 1130 C CA . VAL A 1 151 ? -0.418 -8.065 -3.703 1.00 16.29 238 VAL A CA 1
ATOM 1131 C C . VAL A 1 151 ? -0.068 -9.548 -3.511 1.00 16.45 238 VAL A C 1
ATOM 1132 O O . VAL A 1 151 ? 0.611 -10.159 -4.334 1.00 14.45 238 VAL A O 1
ATOM 1136 N N . CYS A 1 152 ? -0.518 -10.131 -2.414 1.00 15.01 239 CYS A N 1
ATOM 1137 C CA . CYS A 1 152 ? -0.191 -11.566 -2.131 1.00 17.40 239 CYS A CA 1
ATOM 1138 C C . CYS A 1 152 ? -0.755 -12.507 -3.197 1.00 17.67 239 CYS A C 1
ATOM 1139 O O . CYS A 1 152 ? -0.058 -13.463 -3.665 1.00 20.39 239 CYS A O 1
ATOM 1142 N N . ARG A 1 153 ? -2.005 -12.270 -3.568 1.00 17.10 240 ARG A N 1
ATOM 1143 C CA . ARG A 1 153 ? -2.650 -13.103 -4.586 1.00 18.24 240 ARG A CA 1
ATOM 1144 C C . ARG A 1 153 ? -1.957 -12.995 -5.923 1.00 19.78 240 ARG A C 1
ATOM 1145 O O . ARG A 1 153 ? -1.656 -14.043 -6.551 1.00 21.01 240 ARG A O 1
ATOM 1153 N N . ALA A 1 154 ? -1.686 -11.757 -6.360 1.00 19.39 241 ALA A N 1
ATOM 1154 C CA . ALA A 1 154 ? -1.090 -11.509 -7.672 1.00 20.21 241 ALA A CA 1
ATOM 1155 C C . ALA A 1 154 ? 0.313 -12.118 -7.747 1.00 19.93 241 ALA A C 1
ATOM 1156 O O . ALA A 1 154 ? 0.730 -12.611 -8.800 1.00 17.77 241 ALA A O 1
ATOM 1158 N N . LEU A 1 155 ? 1.016 -12.139 -6.626 1.00 16.86 242 LEU A N 1
ATOM 1159 C CA . LEU A 1 155 ? 2.384 -12.670 -6.580 1.00 19.56 242 LEU A CA 1
ATOM 1160 C C . LEU A 1 155 ? 2.507 -14.129 -6.150 1.00 26.13 242 LEU A C 1
ATOM 1161 O O . LEU A 1 155 ? 3.633 -14.663 -6.019 1.00 24.35 242 LEU A O 1
ATOM 1166 N N . GLN A 1 156 ? 1.367 -14.760 -5.906 1.00 23.66 243 GLN A N 1
ATOM 1167 C CA . GLN A 1 156 ? 1.309 -16.159 -5.412 1.00 28.82 243 GLN A CA 1
ATOM 1168 C C . GLN A 1 156 ? 2.058 -16.373 -4.106 1.00 30.29 243 GLN A C 1
ATOM 1169 O O . GLN A 1 156 ? 2.759 -17.365 -3.925 1.00 29.05 243 GLN A O 1
ATOM 1175 N N . PHE A 1 157 ? 1.919 -15.413 -3.204 1.00 26.23 244 PHE A N 1
ATOM 1176 C CA . PHE A 1 157 ? 2.423 -15.534 -1.855 1.00 27.66 244 PHE A CA 1
ATOM 1177 C C . PHE A 1 157 ? 1.290 -16.107 -1.025 1.00 34.25 244 PHE A C 1
ATOM 1178 O O . PHE A 1 157 ? 0.127 -15.928 -1.389 1.00 30.94 244 PHE A O 1
ATOM 1186 N N A PRO A 1 158 ? 1.610 -16.694 0.137 0.50 30.97 245 PRO A N 1
ATOM 1187 N N B PRO A 1 158 ? 1.617 -16.879 0.030 0.50 34.75 245 PRO A N 1
ATOM 1188 C CA A PRO A 1 158 ? 0.529 -17.120 1.021 0.50 33.52 245 PRO A CA 1
ATOM 1189 C CA B PRO A 1 158 ? 0.590 -17.577 0.810 0.50 35.89 245 PRO A CA 1
ATOM 1190 C C A PRO A 1 158 ? -0.311 -15.909 1.389 0.50 27.19 245 PRO A C 1
ATOM 1191 C C B PRO A 1 158 ? -0.274 -16.618 1.617 0.50 31.03 245 PRO A C 1
ATOM 1192 O O A PRO A 1 158 ? 0.230 -14.933 1.913 0.50 22.11 245 PRO A O 1
ATOM 1193 O O B PRO A 1 158 ? 0.167 -15.517 1.927 0.50 24.76 245 PRO A O 1
ATOM 1200 N N A PRO A 1 159 ? -1.621 -15.944 1.084 0.50 31.57 246 PRO A N 1
ATOM 1201 N N B PRO A 1 159 ? -1.494 -17.057 1.958 0.50 38.02 246 PRO A N 1
ATOM 1202 C CA A PRO A 1 159 ? -2.444 -14.815 1.464 0.50 31.47 246 PRO A CA 1
ATOM 1203 C CA B PRO A 1 159 ? -2.625 -16.368 2.587 0.50 42.39 246 PRO A CA 1
ATOM 1204 C C A PRO A 1 159 ? -2.335 -14.456 2.947 0.50 31.28 246 PRO A C 1
ATOM 1205 C C B PRO A 1 159 ? -2.304 -15.517 3.810 0.50 38.41 246 PRO A C 1
ATOM 1206 O O A PRO A 1 159 ? -2.584 -13.314 3.298 0.50 26.79 246 PRO A O 1
ATOM 1207 O O B PRO A 1 159 ? -2.743 -14.370 3.893 0.50 39.08 246 PRO A O 1
ATOM 1214 N N A GLU A 1 160 ? -1.960 -15.409 3.802 0.50 39.35 247 GLU A N 1
ATOM 1215 N N B GLU A 1 160 ? -1.556 -16.079 4.753 0.50 39.38 247 GLU A N 1
ATOM 1216 C CA A GLU A 1 160 ? -1.800 -15.137 5.247 0.50 41.96 247 GLU A CA 1
ATOM 1217 C CA B GLU A 1 160 ? -1.242 -15.388 5.991 0.50 38.21 247 GLU A CA 1
ATOM 1218 C C A GLU A 1 160 ? -0.615 -14.201 5.572 0.50 37.18 247 GLU A C 1
ATOM 1219 C C B GLU A 1 160 ? -0.322 -14.208 5.787 0.50 35.38 247 GLU A C 1
ATOM 1220 O O A GLU A 1 160 ? -0.579 -13.590 6.635 0.50 52.77 247 GLU A O 1
ATOM 1221 O O B GLU A 1 160 ? -0.144 -13.401 6.700 0.50 37.04 247 GLU A O 1
ATOM 1232 N N . GLY A 1 161 ? 0.336 -14.112 4.635 1.00 32.71 248 GLY A N 1
ATOM 1233 C CA . GLY A 1 161 ? 1.323 -13.051 4.501 1.00 30.79 248 GLY A CA 1
ATOM 1234 C C . GLY A 1 161 ? 0.781 -11.636 4.547 1.00 33.30 248 GLY A C 1
ATOM 1235 O O . GLY A 1 161 ? 1.511 -10.694 4.809 1.00 27.31 248 GLY A O 1
ATOM 1236 N N . TRP A 1 162 ? -0.512 -11.462 4.289 1.00 29.64 249 TRP A N 1
ATOM 1237 C CA A TRP A 1 162 ? -1.104 -10.121 4.148 0.50 24.73 249 TRP A CA 1
ATOM 1238 C CA B TRP A 1 162 ? -1.003 -10.113 4.104 0.50 27.52 249 TRP A CA 1
ATOM 1239 C C . TRP A 1 162 ? -0.828 -9.196 5.327 1.00 26.32 249 TRP A C 1
ATOM 1240 O O . TRP A 1 162 ? -0.538 -8.018 5.149 1.00 27.63 249 TRP A O 1
ATOM 1261 N N . LEU A 1 163 ? -0.943 -9.712 6.543 1.00 25.65 250 LEU A N 1
ATOM 1262 C CA . LEU A 1 163 ? -0.770 -8.863 7.742 1.00 28.72 250 LEU A CA 1
ATOM 1263 C C . LEU A 1 163 ? 0.705 -8.559 8.056 1.00 25.77 250 LEU A C 1
ATOM 1264 O O . LEU A 1 163 ? 0.991 -7.808 8.954 1.00 27.83 250 LEU A O 1
ATOM 1269 N N . ARG A 1 164 ? 1.627 -9.187 7.332 1.00 23.36 251 ARG A N 1
ATOM 1270 C CA . ARG A 1 164 ? 3.077 -8.890 7.439 1.00 21.11 251 ARG A CA 1
ATOM 1271 C C . ARG A 1 164 ? 3.456 -7.661 6.619 1.00 21.61 251 ARG A C 1
ATOM 1272 O O . ARG A 1 164 ? 4.591 -7.180 6.652 1.00 19.79 251 ARG A O 1
ATOM 1280 N N . LEU A 1 165 ? 2.500 -7.151 5.860 1.00 19.79 252 LEU A N 1
ATOM 1281 C CA . LEU A 1 165 ? 2.746 -5.965 5.007 1.00 18.08 252 LEU A CA 1
ATOM 1282 C C . LEU A 1 165 ? 2.094 -4.777 5.676 1.00 23.00 252 LEU A C 1
ATOM 1283 O O . LEU A 1 165 ? 0.984 -4.869 6.170 1.00 22.85 252 LEU A O 1
ATOM 1288 N N . SER A 1 166 ? 2.786 -3.643 5.701 1.00 18.57 253 SER A N 1
ATOM 1289 C CA . SER A 1 166 ? 2.292 -2.460 6.387 1.00 17.22 253 SER A CA 1
ATOM 1290 C C . SER A 1 166 ? 2.237 -1.324 5.377 1.00 21.11 253 SER A C 1
ATOM 1291 O O . SER A 1 166 ? 3.270 -0.990 4.725 1.00 23.08 253 SER A O 1
ATOM 1294 N N . LEU A 1 167 ? 1.071 -0.711 5.223 1.00 18.27 254 LEU A N 1
ATOM 1295 C CA . LEU A 1 167 ? 0.885 0.298 4.163 1.00 15.43 254 LEU A CA 1
ATOM 1296 C C . LEU A 1 167 ? 0.523 1.644 4.789 1.00 17.34 254 LEU A C 1
ATOM 1297 O O . LEU A 1 167 ? -0.480 1.731 5.491 1.00 16.68 254 LEU A O 1
ATOM 1302 N N . ASN A 1 168 ? 1.341 2.674 4.563 1.00 14.86 255 ASN A N 1
ATOM 1303 C CA . ASN A 1 168 ? 1.015 3.984 5.084 1.00 12.88 255 ASN A CA 1
ATOM 1304 C C . ASN A 1 168 ? -0.193 4.557 4.367 1.00 14.95 255 ASN A C 1
ATOM 1305 O O . ASN A 1 168 ? -0.489 4.215 3.217 1.00 15.38 255 ASN A O 1
ATOM 1310 N N . ASN A 1 169 ? -0.890 5.462 5.057 1.00 16.93 256 ASN A N 1
ATOM 1311 C CA . ASN A 1 169 ? -1.964 6.252 4.463 1.00 15.07 256 ASN A CA 1
ATOM 1312 C C . ASN A 1 169 ? -1.466 7.004 3.250 1.00 14.47 256 ASN A C 1
ATOM 1313 O O . ASN A 1 169 ? -0.424 7.678 3.289 1.00 17.15 256 ASN A O 1
ATOM 1318 N N . GLY A 1 170 ? -2.228 6.929 2.161 1.00 17.33 257 GLY A N 1
ATOM 1319 C CA . GLY A 1 170 ? -1.833 7.591 0.902 1.00 15.68 257 GLY A CA 1
ATOM 1320 C C . GLY A 1 170 ? -0.664 6.963 0.165 1.00 17.21 257 GLY A C 1
ATOM 1321 O O . GLY A 1 170 ? -0.179 7.537 -0.848 1.00 16.97 257 GLY A O 1
ATOM 1322 N N . SER A 1 171 ? -0.231 5.764 0.601 1.00 15.27 258 SER A N 1
ATOM 1323 C CA . SER A 1 171 ? 0.913 5.108 -0.038 1.00 16.11 258 SER A CA 1
ATOM 1324 C C . SER A 1 171 ? 0.595 4.567 -1.382 1.00 14.03 258 SER A C 1
ATOM 1325 O O . SER A 1 171 ? -0.560 4.285 -1.683 1.00 16.05 258 SER A O 1
ATOM 1328 N N . ILE A 1 172 ? 1.651 4.419 -2.183 1.00 13.52 259 ILE A N 1
ATOM 1329 C CA . ILE A 1 172 ? 1.560 3.872 -3.517 1.00 13.29 259 ILE A CA 1
ATOM 1330 C C . ILE A 1 172 ? 2.217 2.513 -3.560 1.00 16.29 259 ILE A C 1
ATOM 1331 O O . ILE A 1 172 ? 3.348 2.354 -3.111 1.00 15.99 259 ILE A O 1
ATOM 1336 N N . THR A 1 173 ? 1.486 1.552 -4.093 1.00 15.52 260 THR A N 1
ATOM 1337 C CA . THR A 1 173 ? 2.030 0.199 -4.326 1.00 14.11 260 THR A CA 1
ATOM 1338 C C . THR A 1 173 ? 1.861 -0.073 -5.810 1.00 15.62 260 THR A C 1
ATOM 1339 O O . THR A 1 173 ? 0.818 0.198 -6.396 1.00 17.42 260 THR A O 1
ATOM 1343 N N . HIS A 1 174 ? 2.918 -0.542 -6.444 1.00 13.59 261 HIS A N 1
ATOM 1344 C CA . HIS A 1 174 ? 2.951 -0.667 -7.898 1.00 13.37 261 HIS A CA 1
ATOM 1345 C C . HIS A 1 174 ? 3.270 -2.139 -8.291 1.00 14.52 261 HIS A C 1
ATOM 1346 O O . HIS A 1 174 ? 4.351 -2.641 -8.002 1.00 15.74 261 HIS A O 1
ATOM 1353 N N . LEU A 1 175 ? 2.317 -2.767 -8.983 1.00 16.56 262 LEU A N 1
ATOM 1354 C CA . LEU A 1 175 ? 2.435 -4.120 -9.563 1.00 15.82 262 LEU A CA 1
ATOM 1355 C C . LEU A 1 175 ? 2.471 -3.993 -11.067 1.00 17.12 262 LEU A C 1
ATOM 1356 O O . LEU A 1 175 ? 1.742 -3.160 -11.660 1.00 17.28 262 LEU A O 1
ATOM 1361 N N . VAL A 1 176 ? 3.304 -4.800 -11.702 1.00 16.87 263 VAL A N 1
ATOM 1362 C CA . VAL A 1 176 ? 3.321 -4.866 -13.158 1.00 17.90 263 VAL A CA 1
ATOM 1363 C C . VAL A 1 176 ? 2.835 -6.274 -13.588 1.00 19.36 263 VAL A C 1
ATOM 1364 O O . VAL A 1 176 ? 3.361 -7.281 -13.160 1.00 18.02 263 VAL A O 1
ATOM 1368 N N . ILE A 1 177 ? 1.843 -6.302 -14.463 1.00 18.34 264 ILE A N 1
ATOM 1369 C CA . ILE A 1 177 ? 1.289 -7.546 -14.993 1.00 17.59 264 ILE A CA 1
ATOM 1370 C C . ILE A 1 177 ? 1.535 -7.674 -16.472 1.00 17.83 264 ILE A C 1
ATOM 1371 O O . ILE A 1 177 ? 0.992 -6.916 -17.271 1.00 21.47 264 ILE A O 1
ATOM 1376 N N . ARG A 1 178 ? 2.407 -8.629 -16.818 1.00 19.90 265 ARG A N 1
ATOM 1377 C CA . ARG A 1 178 ? 2.803 -8.882 -18.186 1.00 22.14 265 ARG A CA 1
ATOM 1378 C C . ARG A 1 178 ? 1.709 -9.677 -18.877 1.00 21.35 265 ARG A C 1
ATOM 1379 O O . ARG A 1 178 ? 0.890 -10.287 -18.227 1.00 20.69 265 ARG A O 1
ATOM 1387 N N . PRO A 1 179 ? 1.686 -9.655 -20.213 1.00 24.70 266 PRO A N 1
ATOM 1388 C CA . PRO A 1 179 ? 0.604 -10.343 -20.945 1.00 28.93 266 PRO A CA 1
ATOM 1389 C C . PRO A 1 179 ? 0.429 -11.818 -20.612 1.00 28.68 266 PRO A C 1
ATOM 1390 O O . PRO A 1 179 ? -0.678 -12.336 -20.681 1.00 30.21 266 PRO A O 1
ATOM 1394 N N . ASN A 1 180 ? 1.523 -12.510 -20.306 1.00 29.36 267 ASN A N 1
ATOM 1395 C CA . ASN A 1 180 ? 1.464 -13.926 -19.999 1.00 29.30 267 ASN A CA 1
ATOM 1396 C C . ASN A 1 180 ? 1.079 -14.177 -18.527 1.00 29.31 267 ASN A C 1
ATOM 1397 O O . ASN A 1 180 ? 1.069 -15.320 -18.055 1.00 27.84 267 ASN A O 1
ATOM 1402 N N . GLY A 1 181 ? 0.805 -13.112 -17.779 1.00 25.81 268 GLY A N 1
ATOM 1403 C CA . GLY A 1 181 ? 0.429 -13.270 -16.383 1.00 22.37 268 GLY A CA 1
ATOM 1404 C C . GLY A 1 181 ? 1.561 -13.229 -15.370 1.00 25.14 268 GLY A C 1
ATOM 1405 O O . GLY A 1 181 ? 1.300 -13.355 -14.199 1.00 22.84 268 GLY A O 1
ATOM 1406 N N . ARG A 1 182 ? 2.804 -13.081 -15.806 1.00 22.06 269 ARG A N 1
ATOM 1407 C CA . ARG A 1 182 ? 3.903 -12.816 -14.874 1.00 21.08 269 ARG A CA 1
ATOM 1408 C C . ARG A 1 182 ? 3.667 -11.484 -14.180 1.00 24.04 269 ARG A C 1
ATOM 1409 O O . ARG A 1 182 ? 3.222 -10.519 -14.812 1.00 19.56 269 ARG A O 1
ATOM 1417 N N . VAL A 1 183 ? 3.899 -11.443 -12.860 1.00 18.38 270 VAL A N 1
ATOM 1418 C CA . VAL A 1 183 ? 3.657 -10.218 -12.073 1.00 17.64 270 VAL A CA 1
ATOM 1419 C C . VAL A 1 183 ? 4.939 -9.818 -11.350 1.00 20.29 270 VAL A C 1
ATOM 1420 O O . VAL A 1 183 ? 5.647 -10.673 -10.776 1.00 18.90 270 VAL A O 1
ATOM 1424 N N . ALA A 1 184 ? 5.283 -8.523 -11.430 1.00 16.24 271 ALA A N 1
ATOM 1425 C CA . ALA A 1 184 ? 6.387 -7.955 -10.664 1.00 17.79 271 ALA A CA 1
ATOM 1426 C C . ALA A 1 184 ? 5.878 -6.903 -9.699 1.00 15.96 271 ALA A C 1
ATOM 1427 O O . ALA A 1 184 ? 5.020 -6.068 -10.037 1.00 18.88 271 ALA A O 1
ATOM 1429 N N . LEU A 1 185 ? 6.449 -6.924 -8.503 1.00 13.49 272 LEU A N 1
ATOM 1430 C CA . LEU A 1 185 ? 6.147 -5.924 -7.498 1.00 15.01 272 LEU A CA 1
ATOM 1431 C C . LEU A 1 185 ? 7.279 -4.902 -7.493 1.00 14.46 272 LEU A C 1
ATOM 1432 O O . LEU A 1 185 ? 8.432 -5.253 -7.205 1.00 15.11 272 LEU A O 1
ATOM 1437 N N . ARG A 1 186 ? 6.968 -3.681 -7.935 1.00 12.30 273 ARG A N 1
ATOM 1438 C CA . ARG A 1 186 ? 8.006 -2.623 -8.129 1.00 13.10 273 ARG A CA 1
ATOM 1439 C C . ARG A 1 186 ? 8.222 -1.762 -6.892 1.00 16.18 273 ARG A C 1
ATOM 1440 O O . ARG A 1 186 ? 9.332 -1.386 -6.577 1.00 15.64 273 ARG A O 1
ATOM 1448 N N . THR A 1 187 ? 7.147 -1.477 -6.183 1.00 13.89 274 THR A N 1
ATOM 1449 C CA . THR A 1 187 ? 7.243 -0.792 -4.920 1.00 12.58 274 THR A CA 1
ATOM 1450 C C . THR A 1 187 ? 6.055 -1.177 -4.106 1.00 12.47 274 THR A C 1
ATOM 1451 O O . THR A 1 187 ? 4.952 -1.444 -4.644 1.00 14.64 274 THR A O 1
ATOM 1455 N N . LEU A 1 188 ? 6.234 -1.159 -2.805 1.00 12.60 275 LEU A N 1
ATOM 1456 C CA . LEU A 1 188 ? 5.131 -1.404 -1.884 1.00 15.22 275 LEU A CA 1
ATOM 1457 C C . LEU A 1 188 ? 5.120 -0.369 -0.776 1.00 14.47 275 LEU A C 1
ATOM 1458 O O . LEU A 1 188 ? 6.140 -0.107 -0.123 1.00 13.55 275 LEU A O 1
ATOM 1463 N N . GLY A 1 189 ? 3.966 0.252 -0.580 1.00 16.63 276 GLY A N 1
ATOM 1464 C CA . GLY A 1 189 ? 3.838 1.193 0.550 1.00 15.35 276 GLY A CA 1
ATOM 1465 C C . GLY A 1 189 ? 4.722 2.423 0.457 1.00 12.68 276 GLY A C 1
ATOM 1466 O O . GLY A 1 189 ? 5.274 2.866 1.479 1.00 15.46 276 GLY A O 1
ATOM 1467 N N . ASP A 1 190 ? 4.904 2.922 -0.770 1.00 15.10 277 ASP A N 1
ATOM 1468 C CA . ASP A 1 190 ? 5.768 4.092 -1.045 1.00 16.60 277 ASP A CA 1
ATOM 1469 C C . ASP A 1 190 ? 5.053 5.342 -0.564 1.00 15.24 277 ASP A C 1
ATOM 1470 O O . ASP A 1 190 ? 3.967 5.703 -1.039 1.00 14.71 277 ASP A O 1
ATOM 1475 N N . THR A 1 191 ? 5.656 5.959 0.434 1.00 15.92 278 THR A N 1
ATOM 1476 C CA . THR A 1 191 ? 5.358 7.370 0.790 1.00 17.14 278 THR A CA 1
ATOM 1477 C C . THR A 1 191 ? 6.655 8.175 0.886 1.00 14.37 278 THR A C 1
ATOM 1478 O O . THR A 1 191 ? 6.738 9.133 1.689 1.00 15.68 278 THR A O 1
ATOM 1482 N N . GLY A 1 192 ? 7.658 7.867 0.064 1.00 15.73 279 GLY A N 1
ATOM 1483 C CA . GLY A 1 192 ? 8.932 8.563 0.103 1.00 17.26 279 GLY A CA 1
ATOM 1484 C C . GLY A 1 192 ? 8.814 10.015 -0.365 1.00 14.37 279 GLY A C 1
ATOM 1485 O O . GLY A 1 192 ? 9.671 10.843 -0.099 1.00 14.95 279 GLY A O 1
ATOM 1486 N N . PHE A 1 193 ? 7.746 10.298 -1.105 1.00 14.14 280 PHE A N 1
ATOM 1487 C CA . PHE A 1 193 ? 7.414 11.652 -1.549 1.00 14.56 280 PHE A CA 1
ATOM 1488 C C . PHE A 1 193 ? 6.749 12.523 -0.473 1.00 17.69 280 PHE A C 1
ATOM 1489 O O . PHE A 1 193 ? 6.467 13.711 -0.733 1.00 16.83 280 PHE A O 1
ATOM 1497 N N . MET A 1 194 ? 6.438 11.952 0.688 1.00 15.43 281 MET A N 1
ATOM 1498 C CA . MET A 1 194 ? 5.897 12.698 1.811 1.00 16.15 281 MET A CA 1
ATOM 1499 C C . MET A 1 194 ? 6.978 13.024 2.834 1.00 17.65 281 MET A C 1
ATOM 1500 O O . MET A 1 194 ? 7.822 12.204 3.175 1.00 17.79 281 MET A O 1
ATOM 1505 N N . PRO A 1 195 ? 6.977 14.268 3.330 1.00 20.27 282 PRO A N 1
ATOM 1506 C CA . PRO A 1 195 ? 7.870 14.594 4.422 1.00 20.07 282 PRO A CA 1
ATOM 1507 C C . PRO A 1 195 ? 7.613 13.656 5.588 1.00 19.47 282 PRO A C 1
ATOM 1508 O O . PRO A 1 195 ? 6.456 13.284 5.817 1.00 19.51 282 PRO A O 1
ATOM 1512 N N . PRO A 1 196 ? 8.662 13.249 6.312 1.00 20.83 283 PRO A N 1
ATOM 1513 C CA . PRO A 1 196 ? 8.460 12.299 7.382 1.00 21.25 283 PRO A CA 1
ATOM 1514 C C . PRO A 1 196 ? 7.370 12.657 8.375 1.00 23.96 283 PRO A C 1
ATOM 1515 O O . PRO A 1 196 ? 6.619 11.776 8.821 1.00 22.83 283 PRO A O 1
ATOM 1519 N N . ASP A 1 197 ? 7.225 13.938 8.683 1.00 24.67 284 ASP A N 1
ATOM 1520 C CA . ASP A 1 197 ? 6.264 14.322 9.672 1.00 27.35 284 ASP A CA 1
ATOM 1521 C C . ASP A 1 197 ? 4.825 14.300 9.152 1.00 28.15 284 ASP A C 1
ATOM 1522 O O . ASP A 1 197 ? 3.901 14.516 9.913 1.00 26.27 284 ASP A O 1
ATOM 1527 N N . LYS A 1 198 ? 4.617 13.996 7.873 1.00 21.94 285 LYS A N 1
ATOM 1528 C CA A LYS A 1 198 ? 3.270 13.868 7.365 0.50 20.47 285 LYS A CA 1
ATOM 1529 C CA B LYS A 1 198 ? 3.272 13.865 7.350 0.50 20.94 285 LYS A CA 1
ATOM 1530 C C . LYS A 1 198 ? 2.818 12.409 7.260 1.00 20.30 285 LYS A C 1
ATOM 1531 O O . LYS A 1 198 ? 1.702 12.150 6.820 1.00 22.02 285 LYS A O 1
ATOM 1542 N N . ILE A 1 199 ? 3.691 11.453 7.654 1.00 20.16 286 ILE A N 1
ATOM 1543 C CA . ILE A 1 199 ? 3.441 10.037 7.390 1.00 19.54 286 ILE A CA 1
ATOM 1544 C C . ILE A 1 199 ? 2.607 9.452 8.516 1.00 19.32 286 ILE A C 1
ATOM 1545 O O . ILE A 1 199 ? 2.909 9.725 9.672 1.00 20.78 286 ILE A O 1
ATOM 1550 N N . THR A 1 200 ? 1.547 8.702 8.185 1.00 16.72 287 THR A N 1
ATOM 1551 C CA . THR A 1 200 ? 0.779 7.997 9.208 1.00 16.12 287 THR A CA 1
ATOM 1552 C C . THR A 1 200 ? 0.371 6.608 8.696 1.00 19.74 287 THR A C 1
ATOM 1553 O O . THR A 1 200 ? 0.276 6.363 7.469 1.00 17.61 287 THR A O 1
ATOM 1557 N N . ARG A 1 201 ? 0.085 5.729 9.653 1.00 20.86 288 ARG A N 1
ATOM 1558 C CA . ARG A 1 201 ? -0.579 4.462 9.364 1.00 19.82 288 ARG A CA 1
ATOM 1559 C C . ARG A 1 201 ? -2.018 4.398 9.791 1.00 20.06 288 ARG A C 1
ATOM 1560 O O . ARG A 1 201 ? -2.722 3.471 9.391 1.00 21.17 288 ARG A O 1
ATOM 1568 N N . SER A 1 202 ? -2.453 5.342 10.616 1.00 22.09 289 SER A N 1
ATOM 1569 C CA . SER A 1 202 ? -3.862 5.472 10.914 1.00 23.47 289 SER A CA 1
ATOM 1570 C C . SER A 1 202 ? -4.110 6.841 11.510 1.00 25.53 289 SER A C 1
ATOM 1571 O O . SER A 1 202 ? -5.280 7.170 11.780 1.00 25.38 289 SER A O 1
ATOM 1575 N N . SER B 1 1 ? 7.492 -14.018 9.096 1.00 25.77 88 SER B N 1
ATOM 1576 C CA . SER B 1 1 ? 8.054 -14.137 10.507 1.00 41.08 88 SER B CA 1
ATOM 1577 C C . SER B 1 1 ? 9.173 -15.183 10.582 1.00 48.13 88 SER B C 1
ATOM 1578 O O . SER B 1 1 ? 9.507 -15.831 9.591 1.00 42.72 88 SER B O 1
ATOM 1581 N N . MET B 1 2 ? 9.775 -15.360 11.749 1.00 44.71 89 MET B N 1
ATOM 1582 C CA . MET B 1 2 ? 11.000 -16.136 11.763 1.00 34.50 89 MET B CA 1
ATOM 1583 C C . MET B 1 2 ? 10.991 -17.170 12.851 1.00 35.56 89 MET B C 1
ATOM 1584 O O . MET B 1 2 ? 10.679 -16.869 13.992 1.00 34.50 89 MET B O 1
ATOM 1589 N N . ASP B 1 3 ? 11.288 -18.403 12.459 1.00 35.50 90 ASP B N 1
ATOM 1590 C CA . ASP B 1 3 ? 11.419 -19.520 13.387 1.00 45.24 90 ASP B CA 1
ATOM 1591 C C . ASP B 1 3 ? 12.729 -19.351 14.137 1.00 30.93 90 ASP B C 1
ATOM 1592 O O . ASP B 1 3 ? 13.692 -18.812 13.571 1.00 27.96 90 ASP B O 1
ATOM 1597 N N . HIS B 1 4 ? 12.744 -19.841 15.378 1.00 30.53 91 HIS B N 1
ATOM 1598 C CA . HIS B 1 4 ? 13.939 -19.946 16.217 1.00 32.26 91 HIS B CA 1
ATOM 1599 C C . HIS B 1 4 ? 14.641 -18.593 16.376 1.00 28.41 91 HIS B C 1
ATOM 1600 O O . HIS B 1 4 ? 15.856 -18.507 16.399 1.00 32.15 91 HIS B O 1
ATOM 1607 N N . TYR B 1 5 ? 13.859 -17.529 16.440 1.00 28.12 92 TYR B N 1
ATOM 1608 C CA . TYR B 1 5 ? 14.438 -16.204 16.508 1.00 21.56 92 TYR B CA 1
ATOM 1609 C C . TYR B 1 5 ? 14.103 -15.656 17.855 1.00 28.86 92 TYR B C 1
ATOM 1610 O O . TYR B 1 5 ? 12.933 -15.689 18.270 1.00 24.07 92 TYR B O 1
ATOM 1619 N N . LYS B 1 6 ? 15.116 -15.136 18.545 1.00 25.04 93 LYS B N 1
ATOM 1620 C CA . LYS B 1 6 ? 14.862 -14.360 19.744 1.00 29.79 93 LYS B CA 1
ATOM 1621 C C . LYS B 1 6 ? 15.883 -13.223 19.878 1.00 32.13 93 LYS B C 1
ATOM 1622 O O . LYS B 1 6 ? 17.090 -13.445 19.961 1.00 35.46 93 LYS B O 1
ATOM 1628 N N . ALA B 1 7 ? 15.389 -11.994 19.888 1.00 21.99 94 ALA B N 1
ATOM 1629 C CA . ALA B 1 7 ? 16.254 -10.845 20.002 1.00 18.81 94 ALA B CA 1
ATOM 1630 C C . ALA B 1 7 ? 15.809 -10.049 21.241 1.00 19.12 94 ALA B C 1
ATOM 1631 O O . ALA B 1 7 ? 14.752 -10.298 21.825 1.00 16.13 94 ALA B O 1
ATOM 1633 N N . LYS B 1 8 ? 16.636 -9.087 21.629 1.00 19.55 95 LYS B N 1
ATOM 1634 C CA . LYS B 1 8 ? 16.373 -8.372 22.861 1.00 19.72 95 LYS B CA 1
ATOM 1635 C C . LYS B 1 8 ? 15.562 -7.123 22.666 1.00 17.06 95 LYS B C 1
ATOM 1636 O O . LYS B 1 8 ? 14.971 -6.625 23.630 1.00 17.29 95 LYS B O 1
ATOM 1642 N N . ALA B 1 9 ? 15.496 -6.620 21.445 1.00 16.71 96 ALA B N 1
ATOM 1643 C CA . ALA B 1 9 ? 14.702 -5.434 21.175 1.00 16.04 96 ALA B CA 1
ATOM 1644 C C . ALA B 1 9 ? 14.312 -5.432 19.696 1.00 15.44 96 ALA B C 1
ATOM 1645 O O . ALA B 1 9 ? 14.773 -6.275 18.929 1.00 15.14 96 ALA B O 1
ATOM 1647 N N . THR B 1 10 ? 13.460 -4.489 19.307 1.00 16.34 97 THR B N 1
ATOM 1648 C CA . THR B 1 10 ? 13.041 -4.361 17.924 1.00 15.32 97 THR B CA 1
ATOM 1649 C C . THR B 1 10 ? 14.182 -3.939 17.027 1.00 16.39 97 THR B C 1
ATOM 1650 O O . THR B 1 10 ? 15.026 -3.147 17.421 1.00 15.08 97 THR B O 1
ATOM 1654 N N . ARG B 1 11 ? 14.210 -4.471 15.823 1.00 14.63 98 ARG B N 1
ATOM 1655 C CA . ARG B 1 11 ? 15.207 -4.070 14.797 1.00 15.42 98 ARG B CA 1
ATOM 1656 C C . ARG B 1 11 ? 14.551 -3.497 13.601 1.00 16.61 98 ARG B C 1
ATOM 1657 O O . ARG B 1 11 ? 13.617 -4.104 13.070 1.00 17.93 98 ARG B O 1
ATOM 1665 N N . HIS B 1 12 ? 15.011 -2.306 13.206 1.00 14.41 99 HIS B N 1
ATOM 1666 C CA . HIS B 1 12 ? 14.573 -1.644 12.007 1.00 16.15 99 HIS B CA 1
ATOM 1667 C C . HIS B 1 12 ? 15.689 -1.824 10.984 1.00 15.49 99 HIS B C 1
ATOM 1668 O O . HIS B 1 12 ? 16.821 -1.309 11.150 1.00 16.18 99 HIS B O 1
ATOM 1675 N N . ILE B 1 13 ? 15.373 -2.542 9.914 1.00 14.04 100 ILE B N 1
ATOM 1676 C CA . ILE B 1 13 ? 16.359 -2.913 8.947 1.00 12.61 100 ILE B CA 1
ATOM 1677 C C . ILE B 1 13 ? 16.086 -2.135 7.663 1.00 13.79 100 ILE B C 1
ATOM 1678 O O . ILE B 1 13 ? 15.025 -2.290 7.065 1.00 14.16 100 ILE B O 1
ATOM 1683 N N . PHE B 1 14 ? 17.049 -1.305 7.257 1.00 12.78 101 PHE B N 1
ATOM 1684 C CA . PHE B 1 14 ? 16.897 -0.489 6.062 1.00 14.09 101 PHE B CA 1
ATOM 1685 C C . PHE B 1 14 ? 17.849 -1.073 5.037 1.00 16.36 101 PHE B C 1
ATOM 1686 O O . PHE B 1 14 ? 19.047 -1.006 5.220 1.00 16.30 101 PHE B O 1
ATOM 1694 N N . LEU B 1 15 ? 17.281 -1.685 3.998 1.00 12.31 102 LEU B N 1
ATOM 1695 C CA . LEU B 1 15 ? 18.021 -2.320 2.931 1.00 12.44 102 LEU B CA 1
ATOM 1696 C C . LEU B 1 15 ? 18.016 -1.377 1.713 1.00 11.20 102 LEU B C 1
ATOM 1697 O O . LEU B 1 15 ? 16.952 -1.041 1.144 1.00 13.36 102 LEU B O 1
ATOM 1702 N N . ILE B 1 16 ? 19.190 -0.870 1.396 1.00 11.73 103 ILE B N 1
ATOM 1703 C CA . ILE B 1 16 ? 19.384 0.125 0.315 1.00 13.98 103 ILE B CA 1
ATOM 1704 C C . ILE B 1 16 ? 20.054 -0.565 -0.858 1.00 15.71 103 ILE B C 1
ATOM 1705 O O . ILE B 1 16 ? 21.139 -1.145 -0.723 1.00 14.39 103 ILE B O 1
ATOM 1710 N N . ARG B 1 17 ? 19.423 -0.513 -2.028 1.00 15.38 104 ARG B N 1
ATOM 1711 C CA . ARG B 1 17 ? 20.088 -1.012 -3.229 1.00 14.91 104 ARG B CA 1
ATOM 1712 C C . ARG B 1 17 ? 21.088 0.041 -3.701 1.00 14.82 104 ARG B C 1
ATOM 1713 O O . ARG B 1 17 ? 20.771 1.240 -3.704 1.00 13.71 104 ARG B O 1
ATOM 1721 N N . HIS B 1 18 ? 22.261 -0.397 -4.129 1.00 15.15 105 HIS B N 1
ATOM 1722 C CA . HIS B 1 18 ? 23.266 0.494 -4.678 1.00 14.99 105 HIS B CA 1
ATOM 1723 C C . HIS B 1 18 ? 22.672 1.280 -5.857 1.00 13.41 105 HIS B C 1
ATOM 1724 O O . HIS B 1 18 ? 21.679 0.879 -6.500 1.00 14.35 105 HIS B O 1
ATOM 1731 N N . SER B 1 19 ? 23.294 2.405 -6.123 1.00 14.17 106 SER B N 1
ATOM 1732 C CA . SER B 1 19 ? 22.879 3.271 -7.217 1.00 13.79 106 SER B CA 1
ATOM 1733 C C . SER B 1 19 ? 23.324 2.767 -8.585 1.00 14.34 106 SER B C 1
ATOM 1734 O O . SER B 1 19 ? 24.070 1.763 -8.720 1.00 13.83 106 SER B O 1
ATOM 1737 N N . GLN B 1 20 ? 22.778 3.431 -9.631 1.00 16.29 107 GLN B N 1
ATOM 1738 C CA . GLN B 1 20 ? 23.147 3.132 -11.020 1.00 14.82 107 GLN B CA 1
ATOM 1739 C C . GLN B 1 20 ? 24.664 3.186 -11.217 1.00 16.86 107 GLN B C 1
ATOM 1740 O O . GLN B 1 20 ? 25.333 4.100 -10.719 1.00 16.67 107 GLN B O 1
ATOM 1746 N N . TYR B 1 21 ? 25.193 2.226 -11.954 1.00 15.63 108 TYR B N 1
ATOM 1747 C CA . TYR B 1 21 ? 26.634 2.053 -12.114 1.00 19.05 108 TYR B CA 1
ATOM 1748 C C . TYR B 1 21 ? 27.017 1.577 -13.504 1.00 22.06 108 TYR B C 1
ATOM 1749 O O . TYR B 1 21 ? 26.191 1.089 -14.248 1.00 18.28 108 TYR B O 1
ATOM 1758 N N . HIS B 1 22 ? 28.305 1.692 -13.795 1.00 20.26 109 HIS B N 1
ATOM 1759 C CA . HIS B 1 22 ? 28.894 1.305 -15.093 1.00 24.59 109 HIS B CA 1
ATOM 1760 C C . HIS B 1 22 ? 29.071 -0.187 -15.157 1.00 26.25 109 HIS B C 1
ATOM 1761 O O . HIS B 1 22 ? 30.097 -0.748 -14.746 1.00 25.93 109 HIS B O 1
ATOM 1768 N N . VAL B 1 23 ? 28.020 -0.838 -15.646 1.00 30.55 110 VAL B N 1
ATOM 1769 C CA . VAL B 1 23 ? 27.957 -2.302 -15.735 1.00 31.90 110 VAL B CA 1
ATOM 1770 C C . VAL B 1 23 ? 29.099 -2.886 -16.586 1.00 31.28 110 VAL B C 1
ATOM 1771 O O . VAL B 1 23 ? 29.612 -3.972 -16.294 1.00 35.64 110 VAL B O 1
ATOM 1775 N N . ASP B 1 24 ? 29.508 -2.095 -17.567 1.00 32.04 111 ASP B N 1
ATOM 1776 C CA A ASP B 1 24 ? 30.496 -2.493 -18.583 0.50 36.37 111 ASP B CA 1
ATOM 1777 C CA B ASP B 1 24 ? 30.489 -2.502 -18.579 0.50 34.54 111 ASP B CA 1
ATOM 1778 C C . ASP B 1 24 ? 31.948 -2.182 -18.216 1.00 39.82 111 ASP B C 1
ATOM 1779 O O . ASP B 1 24 ? 32.852 -2.407 -19.020 1.00 34.01 111 ASP B O 1
ATOM 1788 N N . GLY B 1 25 ? 32.203 -1.657 -17.019 1.00 32.57 112 GLY B N 1
ATOM 1789 C CA . GLY B 1 25 ? 33.602 -1.438 -16.637 1.00 34.81 112 GLY B CA 1
ATOM 1790 C C . GLY B 1 25 ? 34.328 -2.778 -16.737 1.00 36.03 112 GLY B C 1
ATOM 1791 O O . GLY B 1 25 ? 33.750 -3.813 -16.392 1.00 30.78 112 GLY B O 1
ATOM 1792 N N . SER B 1 26 ? 35.568 -2.768 -17.221 1.00 34.57 113 SER B N 1
ATOM 1793 C CA . SER B 1 26 ? 36.341 -4.017 -17.482 1.00 40.32 113 SER B CA 1
ATOM 1794 C C . SER B 1 26 ? 36.643 -4.838 -16.237 1.00 35.62 113 SER B C 1
ATOM 1795 O O . SER B 1 26 ? 36.418 -6.061 -16.215 1.00 36.59 113 SER B O 1
ATOM 1798 N N . LEU B 1 27 ? 37.165 -4.142 -15.223 1.00 32.41 114 LEU B N 1
ATOM 1799 C CA . LEU B 1 27 ? 37.527 -4.704 -13.946 1.00 34.74 114 LEU B CA 1
ATOM 1800 C C . LEU B 1 27 ? 36.529 -4.207 -12.903 1.00 33.12 114 LEU B C 1
ATOM 1801 O O . LEU B 1 27 ? 35.875 -3.171 -13.105 1.00 33.48 114 LEU B O 1
ATOM 1806 N N . GLU B 1 28 ? 36.434 -4.913 -11.783 1.00 34.48 115 GLU B N 1
ATOM 1807 C CA . GLU B 1 28 ? 35.444 -4.541 -10.757 1.00 31.19 115 GLU B CA 1
ATOM 1808 C C . GLU B 1 28 ? 35.661 -3.073 -10.342 1.00 36.95 115 GLU B C 1
ATOM 1809 O O . GLU B 1 28 ? 34.709 -2.328 -10.161 1.00 30.44 115 GLU B O 1
ATOM 1815 N N . LYS B 1 29 ? 36.910 -2.641 -10.257 1.00 33.03 116 LYS B N 1
ATOM 1816 C CA . LYS B 1 29 ? 37.215 -1.262 -9.862 1.00 32.92 116 LYS B CA 1
ATOM 1817 C C . LYS B 1 29 ? 36.714 -0.202 -10.843 1.00 30.60 116 LYS B C 1
ATOM 1818 O O . LYS B 1 29 ? 36.553 0.960 -10.465 1.00 31.85 116 LYS B O 1
ATOM 1824 N N . ASP B 1 30 ? 36.508 -0.600 -12.104 1.00 31.54 117 ASP B N 1
ATOM 1825 C CA . ASP B 1 30 ? 35.950 0.263 -13.137 1.00 28.15 117 ASP B CA 1
ATOM 1826 C C . ASP B 1 30 ? 34.411 0.366 -13.061 1.00 25.81 117 ASP B C 1
ATOM 1827 O O . ASP B 1 30 ? 33.787 1.224 -13.727 1.00 24.87 117 ASP B O 1
ATOM 1832 N N . ARG B 1 31 ? 33.793 -0.473 -12.246 1.00 22.71 118 ARG B N 1
ATOM 1833 C CA . ARG B 1 31 ? 32.346 -0.534 -12.190 1.00 25.15 118 ARG B CA 1
ATOM 1834 C C . ARG B 1 31 ? 31.825 0.432 -11.145 1.00 20.77 118 ARG B C 1
ATOM 1835 O O . ARG B 1 31 ? 31.190 0.048 -10.162 1.00 21.90 118 ARG B O 1
ATOM 1843 N N . THR B 1 32 ? 32.147 1.706 -11.385 1.00 21.78 119 THR B N 1
ATOM 1844 C CA . THR B 1 32 ? 31.776 2.813 -10.496 1.00 22.88 119 THR B CA 1
ATOM 1845 C C . THR B 1 32 ? 30.376 3.350 -10.784 1.00 20.88 119 THR B C 1
ATOM 1846 O O . THR B 1 32 ? 29.750 3.078 -11.838 1.00 19.06 119 THR B O 1
ATOM 1850 N N . LEU B 1 33 ? 29.878 4.163 -9.871 1.00 19.36 120 LEU B N 1
ATOM 1851 C CA . LEU B 1 33 ? 28.577 4.770 -10.091 1.00 19.89 120 LEU B CA 1
ATOM 1852 C C . LEU B 1 33 ? 28.653 5.719 -11.296 1.00 18.61 120 LEU B C 1
ATOM 1853 O O . LEU B 1 33 ? 29.674 6.376 -11.550 1.00 19.26 120 LEU B O 1
ATOM 1858 N N . THR B 1 34 ? 27.548 5.802 -12.013 1.00 19.78 121 THR B N 1
ATOM 1859 C CA . THR B 1 34 ? 27.357 6.763 -13.095 1.00 16.48 121 THR B CA 1
ATOM 1860 C C . THR B 1 34 ? 27.117 8.104 -12.459 1.00 16.46 121 THR B C 1
ATOM 1861 O O . THR B 1 34 ? 26.824 8.159 -11.251 1.00 15.89 121 THR B O 1
ATOM 1865 N N . PRO B 1 35 ? 27.204 9.180 -13.232 1.00 17.86 122 PRO B N 1
ATOM 1866 C CA . PRO B 1 35 ? 26.836 10.483 -12.677 1.00 17.71 122 PRO B CA 1
ATOM 1867 C C . PRO B 1 35 ? 25.424 10.520 -12.104 1.00 18.08 122 PRO B C 1
ATOM 1868 O O . PRO B 1 35 ? 25.211 11.061 -10.975 1.00 17.18 122 PRO B O 1
ATOM 1872 N N . LEU B 1 36 ? 24.469 9.911 -12.803 1.00 17.04 123 LEU B N 1
ATOM 1873 C CA . LEU B 1 36 ? 23.115 9.772 -12.277 1.00 16.06 123 LEU B CA 1
ATOM 1874 C C . LEU B 1 36 ? 23.094 8.967 -10.963 1.00 15.37 123 LEU B C 1
ATOM 1875 O O . LEU B 1 36 ? 22.416 9.332 -9.981 1.00 16.61 123 LEU B O 1
ATOM 1880 N N . GLY B 1 37 ? 23.840 7.859 -10.943 1.00 16.80 124 GLY B N 1
ATOM 1881 C CA . GLY B 1 37 ? 23.992 7.039 -9.755 1.00 16.67 124 GLY B CA 1
ATOM 1882 C C . GLY B 1 37 ? 24.453 7.839 -8.527 1.00 17.33 124 GLY B C 1
ATOM 1883 O O . GLY B 1 37 ? 23.904 7.684 -7.439 1.00 16.72 124 GLY B O 1
ATOM 1884 N N . ARG B 1 38 ? 25.420 8.727 -8.725 1.00 17.31 125 ARG B N 1
ATOM 1885 C CA . ARG B 1 38 ? 25.896 9.604 -7.630 1.00 17.33 125 ARG B CA 1
ATOM 1886 C C . ARG B 1 38 ? 24.754 10.505 -7.122 1.00 17.35 125 ARG B C 1
ATOM 1887 O O . ARG B 1 38 ? 24.606 10.683 -5.909 1.00 17.55 125 ARG B O 1
ATOM 1895 N N . GLU B 1 39 ? 23.926 11.031 -8.032 1.00 15.81 126 GLU B N 1
ATOM 1896 C CA . GLU B 1 39 ? 22.780 11.842 -7.628 1.00 15.00 126 GLU B CA 1
ATOM 1897 C C . GLU B 1 39 ? 21.736 11.003 -6.876 1.00 13.91 126 GLU B C 1
ATOM 1898 O O . GLU B 1 39 ? 21.104 11.494 -5.933 1.00 16.24 126 GLU B O 1
ATOM 1904 N N . GLN B 1 40 ? 21.525 9.759 -7.288 1.00 14.89 127 GLN B N 1
ATOM 1905 C CA . GLN B 1 40 ? 20.572 8.861 -6.597 1.00 14.11 127 GLN B CA 1
ATOM 1906 C C . GLN B 1 40 ? 21.004 8.627 -5.142 1.00 12.80 127 GLN B C 1
ATOM 1907 O O . GLN B 1 40 ? 20.21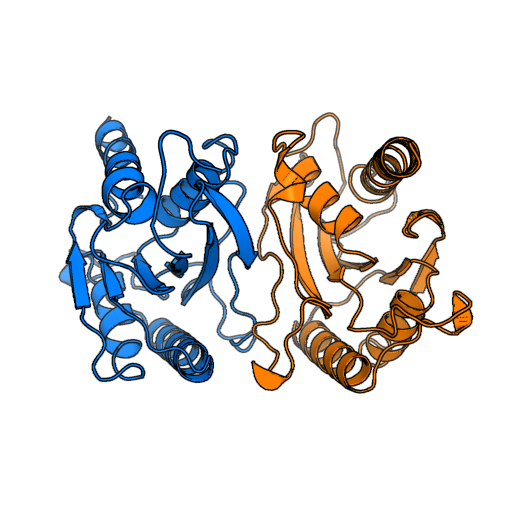2 8.737 -4.204 1.00 13.68 127 GLN B O 1
ATOM 1913 N N . ALA B 1 41 ? 22.288 8.336 -4.965 1.00 15.35 128 ALA B N 1
ATOM 1914 C CA . ALA B 1 41 ? 22.837 8.105 -3.641 1.00 15.13 128 ALA B CA 1
ATOM 1915 C C . ALA B 1 41 ? 22.754 9.358 -2.777 1.00 17.31 128 ALA B C 1
ATOM 1916 O O . ALA B 1 41 ? 22.460 9.256 -1.592 1.00 14.83 128 ALA B O 1
ATOM 1918 N N . GLU B 1 42 ? 22.979 10.554 -3.340 1.00 17.13 129 GLU B N 1
ATOM 1919 C CA . GLU B 1 42 ? 22.721 11.801 -2.589 1.00 16.68 129 GLU B CA 1
ATOM 1920 C C . GLU B 1 42 ? 21.249 11.881 -2.131 1.00 15.47 129 GLU B C 1
ATOM 1921 O O . GLU B 1 42 ? 20.972 12.225 -0.981 1.00 15.52 129 GLU B O 1
ATOM 1927 N N . LEU B 1 43 ? 20.313 11.585 -3.021 1.00 15.75 130 LEU B N 1
ATOM 1928 C CA . LEU B 1 43 ? 18.897 11.634 -2.649 1.00 15.76 130 LEU B CA 1
ATOM 1929 C C . LEU B 1 43 ? 18.563 10.644 -1.551 1.00 14.37 130 LEU B C 1
ATOM 1930 O O . LEU B 1 43 ? 17.799 10.949 -0.605 1.00 14.45 130 LEU B O 1
ATOM 1935 N N . THR B 1 44 ? 19.133 9.440 -1.654 1.00 12.71 131 THR B N 1
ATOM 1936 C CA . THR B 1 44 ? 18.888 8.397 -0.639 1.00 14.14 131 THR B CA 1
ATOM 1937 C C . THR B 1 44 ? 19.486 8.860 0.702 1.00 14.67 131 THR B C 1
ATOM 1938 O O . THR B 1 44 ? 18.864 8.666 1.747 1.00 13.60 131 THR B O 1
ATOM 1942 N N . GLY B 1 45 ? 20.690 9.447 0.675 1.00 14.75 132 GLY B N 1
ATOM 1943 C CA . GLY B 1 45 ? 21.300 9.941 1.935 1.00 14.92 132 GLY B CA 1
ATOM 1944 C C . GLY B 1 45 ? 20.482 11.042 2.547 1.00 15.00 132 GLY B C 1
ATOM 1945 O O . GLY B 1 45 ? 20.212 11.051 3.753 1.00 15.46 132 GLY B O 1
ATOM 1946 N N . LEU B 1 46 ? 20.068 11.986 1.726 1.00 15.45 133 LEU B N 1
ATOM 1947 C CA . LEU B 1 46 ? 19.160 13.038 2.185 1.00 17.80 133 LEU B CA 1
ATOM 1948 C C . LEU B 1 46 ? 17.937 12.426 2.845 1.00 19.70 133 LEU B C 1
ATOM 1949 O O . LEU B 1 46 ? 17.508 12.874 3.903 1.00 16.43 133 LEU B O 1
ATOM 1954 N N . ARG B 1 47 ? 17.330 11.440 2.203 1.00 15.93 134 ARG B N 1
ATOM 1955 C CA . ARG B 1 47 ? 16.111 10.859 2.773 1.00 14.16 134 ARG B CA 1
ATOM 1956 C C . ARG B 1 47 ? 16.350 10.203 4.130 1.00 14.56 134 ARG B C 1
ATOM 1957 O O . ARG B 1 47 ? 15.589 10.458 5.109 1.00 16.64 134 ARG B O 1
ATOM 1965 N N . LEU B 1 48 ? 17.389 9.349 4.195 1.00 14.26 135 LEU B N 1
ATOM 1966 C CA . LEU B 1 48 ? 17.741 8.646 5.434 1.00 15.91 135 LEU B CA 1
ATOM 1967 C C . LEU B 1 48 ? 18.016 9.602 6.586 1.00 17.92 135 LEU B C 1
ATOM 1968 O O . LEU B 1 48 ? 17.499 9.394 7.683 1.00 17.34 135 LEU B O 1
ATOM 1973 N N . ALA B 1 49 ? 18.800 10.665 6.320 1.00 17.91 136 ALA B N 1
ATOM 1974 C CA . ALA B 1 49 ? 19.119 11.683 7.326 1.00 19.54 136 ALA B CA 1
ATOM 1975 C C . ALA B 1 49 ? 17.861 12.421 7.789 1.00 20.88 136 ALA B C 1
ATOM 1976 O O . ALA B 1 49 ? 17.773 12.896 8.919 1.00 24.12 136 ALA B O 1
ATOM 1978 N N . SER B 1 50 ? 16.884 12.543 6.924 1.00 16.60 137 SER B N 1
ATOM 1979 C CA . SER B 1 50 ? 15.673 13.289 7.256 1.00 18.16 137 SER B CA 1
ATOM 1980 C C . SER B 1 50 ? 14.703 12.528 8.190 1.00 17.22 137 SER B C 1
ATOM 1981 O O . SER B 1 50 ? 13.767 13.127 8.711 1.00 18.69 137 SER B O 1
ATOM 1984 N N . LEU B 1 51 ? 14.939 11.243 8.427 1.00 18.31 138 LEU B N 1
ATOM 1985 C CA . LEU B 1 51 ? 14.005 10.420 9.212 1.00 18.19 138 LEU B CA 1
ATOM 1986 C C . LEU B 1 51 ? 14.070 10.658 10.726 1.00 25.88 138 LEU B C 1
ATOM 1987 O O . LEU B 1 51 ? 13.178 10.219 11.438 1.00 23.75 138 LEU B O 1
ATOM 1992 N N . GLY B 1 52 ? 15.105 11.356 11.194 1.00 24.85 139 GLY B N 1
ATOM 1993 C CA . GLY B 1 52 ? 15.263 11.648 12.614 1.00 27.73 139 GLY B CA 1
ATOM 1994 C C . GLY B 1 52 ? 15.642 10.428 13.405 1.00 29.39 139 GLY B C 1
ATOM 1995 O O . GLY B 1 52 ? 15.286 10.306 14.588 1.00 26.98 139 GLY B O 1
ATOM 1996 N N . LEU B 1 53 ? 16.325 9.494 12.757 1.00 22.80 140 LEU B N 1
ATOM 1997 C CA . LEU B 1 53 ? 16.758 8.259 13.433 1.00 24.26 140 LEU B CA 1
ATOM 1998 C C . LEU B 1 53 ? 18.249 8.269 13.682 1.00 27.44 140 LEU B C 1
ATOM 1999 O O . LEU B 1 53 ? 18.999 8.742 12.848 1.00 32.40 140 LEU B O 1
ATOM 2004 N N . LYS B 1 54 ? 18.697 7.672 14.794 1.00 23.69 141 LYS B N 1
ATOM 2005 C CA . LYS B 1 54 ? 20.127 7.468 14.984 1.00 25.84 141 LYS B CA 1
ATOM 2006 C C . LYS B 1 54 ? 20.425 6.066 14.508 1.00 21.99 141 LYS B C 1
ATOM 2007 O O . LYS B 1 54 ? 20.102 5.086 15.211 1.00 24.52 141 LYS B O 1
ATOM 2010 N N . PHE B 1 55 ? 21.088 5.952 13.352 1.00 20.67 142 PHE B N 1
ATOM 2011 C CA . PHE B 1 55 ? 21.513 4.659 12.865 1.00 18.34 142 PHE B CA 1
ATOM 2012 C C . PHE B 1 55 ? 22.706 4.073 13.620 1.00 21.18 142 PHE B C 1
ATOM 2013 O O . PHE B 1 55 ? 23.656 4.790 13.935 1.00 20.83 142 PHE B O 1
ATOM 2021 N N . ASN B 1 56 ? 22.598 2.779 13.928 1.00 21.56 143 ASN B N 1
ATOM 2022 C CA . ASN B 1 56 ? 23.640 2.024 14.658 1.00 23.09 143 ASN B CA 1
ATOM 2023 C C . ASN B 1 56 ? 24.865 1.668 13.803 1.00 24.00 143 ASN B C 1
ATOM 2024 O O . ASN B 1 56 ? 25.975 1.644 14.302 1.00 23.56 143 ASN B O 1
ATOM 2029 N N . LYS B 1 57 ? 24.654 1.367 12.527 1.00 19.41 144 LYS B N 1
ATOM 2030 C CA A LYS B 1 57 ? 25.707 0.802 11.662 0.50 17.95 144 LYS B CA 1
ATOM 2031 C CA B LYS B 1 57 ? 25.758 1.016 11.637 0.50 22.75 144 LYS B CA 1
ATOM 2032 C C . LYS B 1 57 ? 25.282 0.870 10.202 1.00 19.69 144 LYS B C 1
ATOM 2033 O O . LYS B 1 57 ? 24.079 0.732 9.929 1.00 21.81 144 LYS B O 1
ATOM 2044 N N . ILE B 1 58 ? 26.248 1.039 9.299 1.00 19.39 145 ILE B N 1
ATOM 2045 C CA . ILE B 1 58 ? 26.046 0.821 7.873 1.00 18.70 145 ILE B CA 1
ATOM 2046 C C . ILE B 1 58 ? 26.933 -0.374 7.498 1.00 19.83 145 ILE B C 1
ATOM 2047 O O . ILE B 1 58 ? 28.166 -0.336 7.634 1.00 24.91 145 ILE B O 1
ATOM 2052 N N . VAL B 1 59 ? 26.311 -1.460 7.067 1.00 16.10 146 VAL B N 1
ATOM 2053 C CA . VAL B 1 59 ? 27.046 -2.618 6.598 1.00 16.21 146 VAL B CA 1
ATOM 2054 C C . VAL B 1 59 ? 26.908 -2.584 5.081 1.00 17.78 146 VAL B C 1
ATOM 2055 O O . VAL B 1 59 ? 25.796 -2.330 4.574 1.00 19.91 146 VAL B O 1
ATOM 2059 N N . HIS B 1 60 ? 28.001 -2.771 4.363 1.00 16.37 147 HIS B N 1
ATOM 2060 C CA . HIS B 1 60 ? 27.966 -2.645 2.899 1.00 17.97 147 HIS B CA 1
ATOM 2061 C C . HIS B 1 60 ? 28.800 -3.693 2.202 1.00 18.09 147 HIS B C 1
ATOM 2062 O O . HIS B 1 60 ? 29.864 -4.132 2.665 1.00 20.06 147 HIS B O 1
ATOM 2069 N N . SER B 1 61 ? 28.291 -4.086 1.047 1.00 19.66 148 SER B N 1
ATOM 2070 C CA . SER B 1 61 ? 29.032 -4.896 0.110 1.00 20.97 148 SER B CA 1
ATOM 2071 C C . SER B 1 61 ? 30.337 -4.180 -0.239 1.00 19.95 148 SER B C 1
ATOM 2072 O O . SER B 1 61 ? 30.418 -2.968 -0.300 1.00 19.54 148 SER B O 1
ATOM 2075 N N . SER B 1 62 ? 31.364 -4.971 -0.449 1.00 20.06 149 SER B N 1
ATOM 2076 C CA . SER B 1 62 ? 32.658 -4.467 -0.897 1.00 23.82 149 SER B CA 1
ATOM 2077 C C . SER B 1 62 ? 32.765 -4.300 -2.397 1.00 22.61 149 SER B C 1
ATOM 2078 O O . SER B 1 62 ? 33.855 -4.022 -2.910 1.00 21.33 149 SER B O 1
ATOM 2081 N N . MET B 1 63 ? 31.656 -4.477 -3.143 1.00 19.94 150 MET B N 1
ATOM 2082 C CA . MET B 1 63 ? 31.719 -4.137 -4.568 1.00 24.62 150 MET B CA 1
ATOM 2083 C C . MET B 1 63 ? 31.814 -2.623 -4.687 1.00 21.31 150 MET B C 1
ATOM 2084 O O . MET B 1 63 ? 31.272 -1.883 -3.880 1.00 19.45 150 MET B O 1
ATOM 2089 N N . THR B 1 64 ? 32.521 -2.184 -5.712 1.00 20.92 151 THR B N 1
ATOM 2090 C CA . THR B 1 64 ? 32.766 -0.764 -5.972 1.00 21.33 151 THR B CA 1
ATOM 2091 C C . THR B 1 64 ? 31.481 0.073 -5.965 1.00 21.24 151 THR B C 1
ATOM 2092 O O . THR B 1 64 ? 31.430 1.128 -5.345 1.00 19.62 151 THR B O 1
ATOM 2096 N N . ARG B 1 65 ? 30.417 -0.425 -6.611 1.00 20.78 152 ARG B N 1
ATOM 2097 C CA . ARG B 1 65 ? 29.151 0.305 -6.621 1.00 18.65 152 ARG B CA 1
ATOM 2098 C C . ARG B 1 65 ? 28.578 0.543 -5.231 1.00 17.35 152 ARG B C 1
ATOM 2099 O O . ARG B 1 65 ? 27.923 1.580 -4.978 1.00 16.48 152 ARG B O 1
ATOM 2107 N N . ALA B 1 66 ? 28.738 -0.428 -4.333 1.00 19.01 153 ALA B N 1
ATOM 2108 C CA . ALA B 1 66 ? 28.196 -0.343 -3.001 1.0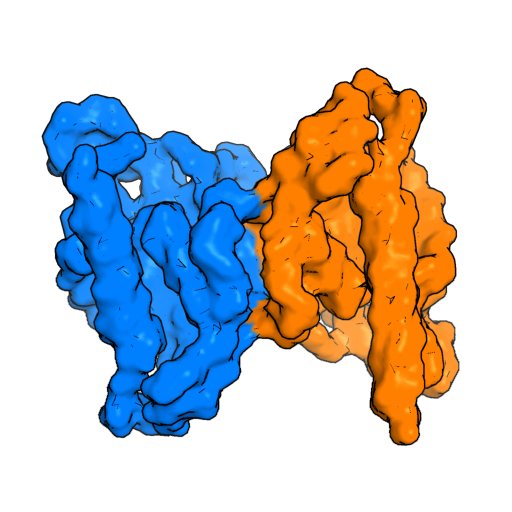0 17.22 153 ALA B CA 1
ATOM 2109 C C . ALA B 1 66 ? 29.123 0.526 -2.113 1.00 22.24 153 ALA B C 1
ATOM 2110 O O . ALA B 1 66 ? 28.638 1.280 -1.296 1.00 18.68 153 ALA B O 1
ATOM 2112 N N . ILE B 1 67 ? 30.443 0.396 -2.274 1.00 20.25 154 ILE B N 1
ATOM 2113 C CA . ILE B 1 67 ? 31.397 1.300 -1.557 1.00 19.23 154 ILE B CA 1
ATOM 2114 C C . ILE B 1 67 ? 31.076 2.770 -1.910 1.00 20.23 154 ILE B C 1
ATOM 2115 O O . ILE B 1 67 ? 30.954 3.626 -1.043 1.00 21.18 154 ILE B O 1
ATOM 2120 N N . GLU B 1 68 ? 30.894 3.063 -3.181 1.00 20.21 155 GLU B N 1
ATOM 2121 C CA . GLU B 1 68 ? 30.626 4.423 -3.582 1.00 21.03 155 GLU B CA 1
ATOM 2122 C C . GLU B 1 68 ? 29.257 4.922 -3.154 1.00 18.50 155 GLU B C 1
ATOM 2123 O O . GLU B 1 68 ? 29.120 6.076 -2.752 1.00 19.40 155 GLU B O 1
ATOM 2129 N N . THR B 1 69 ? 28.231 4.063 -3.214 1.00 16.00 156 THR B N 1
ATOM 2130 C CA . THR B 1 69 ? 26.934 4.446 -2.696 1.00 14.57 156 THR B CA 1
ATOM 2131 C C . THR B 1 69 ? 27.064 4.778 -1.207 1.00 15.93 156 THR B C 1
ATOM 2132 O O . THR B 1 69 ? 26.509 5.787 -0.747 1.00 16.45 156 THR B O 1
ATOM 2136 N N . THR B 1 70 ? 27.810 3.933 -0.484 1.00 15.63 157 THR B N 1
ATOM 2137 C CA . THR B 1 70 ? 28.049 4.121 0.938 1.00 18.50 157 THR B CA 1
ATOM 2138 C C . THR B 1 70 ? 28.832 5.400 1.205 1.00 17.80 157 THR B C 1
ATOM 2139 O O . THR B 1 70 ? 28.508 6.098 2.152 1.00 16.83 157 THR B O 1
ATOM 2143 N N . ASP B 1 71 ? 29.848 5.703 0.401 1.00 17.64 158 ASP B N 1
ATOM 2144 C CA . ASP B 1 71 ? 30.695 6.939 0.586 1.00 19.06 158 ASP B CA 1
ATOM 2145 C C . ASP B 1 71 ? 29.765 8.153 0.591 1.00 21.17 158 ASP B C 1
ATOM 214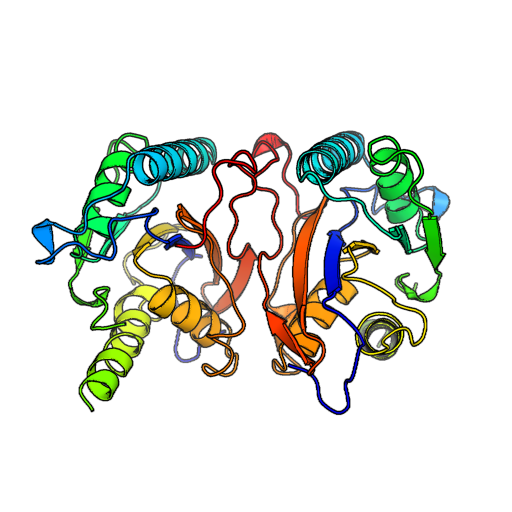6 O O . ASP B 1 71 ? 29.866 9.028 1.435 1.00 21.80 158 ASP B O 1
ATOM 2151 N N . ILE B 1 72 ? 28.819 8.168 -0.348 1.00 18.51 159 ILE B N 1
ATOM 2152 C CA . ILE B 1 72 ? 27.896 9.278 -0.510 1.00 15.96 159 ILE B CA 1
ATOM 2153 C C . ILE B 1 72 ? 26.872 9.334 0.613 1.00 17.94 159 ILE B C 1
ATOM 2154 O O . ILE B 1 72 ? 26.658 10.382 1.192 1.00 16.88 159 ILE B O 1
ATOM 2159 N N . ILE B 1 73 ? 26.197 8.210 0.896 1.00 18.78 160 ILE B N 1
ATOM 2160 C CA . ILE B 1 73 ? 25.165 8.183 1.914 1.00 17.47 160 ILE B CA 1
ATOM 2161 C C . ILE B 1 73 ? 25.774 8.469 3.291 1.00 19.67 160 ILE B C 1
ATOM 216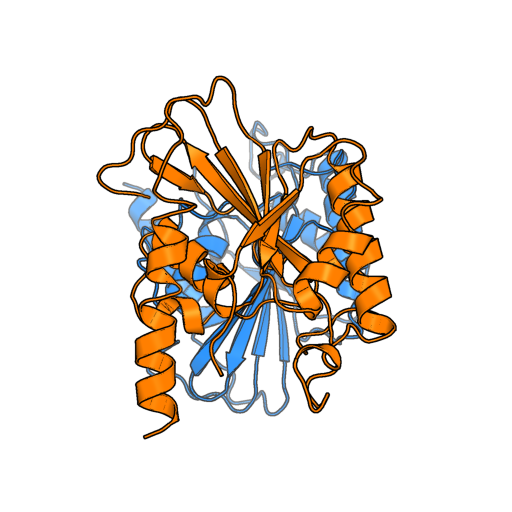2 O O . ILE B 1 73 ? 25.224 9.203 4.066 1.00 16.46 160 ILE B O 1
ATOM 2167 N N . SER B 1 74 ? 26.967 7.948 3.541 1.00 16.91 161 SER B N 1
ATOM 2168 C CA A SER B 1 74 ? 27.587 8.150 4.837 0.50 20.37 161 SER B CA 1
ATOM 2169 C CA B SER B 1 74 ? 27.683 8.152 4.801 0.50 20.43 161 SER B CA 1
ATOM 2170 C C . SER B 1 74 ? 27.882 9.637 5.156 1.00 22.05 161 SER B C 1
ATOM 2171 O O . SER B 1 74 ? 27.828 10.036 6.335 1.00 21.00 161 SER B O 1
ATOM 2176 N N . ARG B 1 75 ? 28.167 10.457 4.141 1.00 22.32 162 ARG B N 1
ATOM 2177 C CA . ARG B 1 75 ? 28.386 11.905 4.391 1.00 23.89 162 ARG B CA 1
ATOM 2178 C C . ARG B 1 75 ? 27.160 12.532 5.068 1.00 23.36 162 ARG B C 1
ATOM 2179 O O . ARG B 1 75 ? 27.290 13.508 5.822 1.00 23.38 162 ARG B O 1
ATOM 2187 N N . HIS B 1 76 ? 25.974 11.970 4.805 1.00 19.65 163 HIS B N 1
ATOM 2188 C CA . HIS B 1 76 ? 24.738 12.470 5.430 1.00 17.97 163 HIS B CA 1
ATOM 2189 C C . HIS B 1 76 ? 24.514 11.972 6.835 1.00 18.20 163 HIS B C 1
ATOM 2190 O O . HIS B 1 76 ? 23.625 12.482 7.509 1.00 21.25 163 HIS B O 1
ATOM 2197 N N . LEU B 1 77 ? 25.329 11.009 7.284 1.00 22.21 164 LEU B N 1
ATOM 2198 C CA . LEU B 1 77 ? 25.133 10.314 8.560 1.00 22.20 164 LEU B CA 1
ATOM 2199 C C . LEU B 1 77 ? 26.439 10.318 9.354 1.00 23.14 164 LEU B C 1
ATOM 2200 O O . LEU B 1 77 ? 27.048 9.273 9.600 1.00 23.24 164 LEU B O 1
ATOM 2205 N N . PRO B 1 78 ? 26.888 11.523 9.727 1.00 24.71 165 PRO B N 1
ATOM 2206 C CA . PRO B 1 78 ? 28.123 11.695 10.495 1.00 28.89 165 PRO B CA 1
ATOM 2207 C C . PRO B 1 78 ? 28.146 10.794 11.736 1.00 27.66 165 PRO B C 1
ATOM 2208 O O . PRO B 1 78 ? 27.139 10.690 12.452 1.00 28.19 165 PRO B O 1
ATOM 2212 N N . GLY B 1 79 ? 29.255 10.094 11.941 1.00 33.28 166 GLY B N 1
ATOM 2213 C CA . GLY B 1 79 ? 29.435 9.321 13.183 1.00 33.36 166 GLY B CA 1
ATOM 2214 C C . GLY B 1 79 ? 28.871 7.898 13.149 1.00 31.80 166 GLY B C 1
ATOM 2215 O O . GLY B 1 79 ? 29.094 7.124 14.071 1.00 29.43 166 GLY B O 1
ATOM 2216 N N . VAL B 1 80 ? 28.144 7.529 12.091 1.00 25.95 167 VAL B N 1
ATOM 2217 C CA . VAL B 1 80 ? 27.645 6.169 12.001 1.00 22.89 167 VAL B CA 1
ATOM 2218 C C . VAL B 1 80 ? 28.748 5.255 11.473 1.00 24.36 167 VAL B C 1
ATOM 2219 O O . VAL B 1 80 ? 29.300 5.504 10.396 1.00 25.27 167 VAL B O 1
ATOM 2223 N N . CYS B 1 81 ? 29.074 4.204 12.218 1.00 24.06 168 CYS B N 1
ATOM 2224 C CA A CYS B 1 81 ? 30.152 3.313 11.786 0.50 28.38 168 CYS B CA 1
ATOM 2225 C CA B CYS B 1 81 ? 30.122 3.256 11.833 0.50 28.77 168 CYS B CA 1
ATOM 2226 C C . CYS B 1 81 ? 29.791 2.549 10.514 1.00 31.65 168 CYS B C 1
ATOM 2227 O O . CYS B 1 81 ? 28.637 2.260 10.245 1.00 23.73 168 CYS B O 1
ATOM 2232 N N . LYS B 1 82 ? 30.814 2.269 9.725 1.00 25.24 169 LYS B N 1
ATOM 2233 C CA . LYS B 1 82 ? 30.680 1.509 8.501 1.00 25.85 169 LYS B CA 1
ATOM 2234 C C . LYS B 1 82 ? 31.478 0.219 8.596 1.00 32.43 169 LYS B C 1
ATOM 2235 O O . LYS B 1 82 ? 32.599 0.191 9.128 1.00 28.14 169 LYS B O 1
ATOM 2241 N N . VAL B 1 83 ? 30.882 -0.844 8.090 1.00 21.46 170 VAL B N 1
ATOM 2242 C CA . VAL B 1 83 ? 31.490 -2.155 8.022 1.00 24.57 170 VAL B CA 1
ATOM 2243 C C . VAL B 1 83 ? 31.391 -2.685 6.584 1.00 27.03 170 VAL B C 1
ATOM 2244 O O . VAL B 1 83 ? 30.281 -2.867 6.057 1.00 24.43 170 VAL B O 1
ATOM 2248 N N . SER B 1 84 ? 32.544 -2.962 5.981 1.00 26.85 171 SER B N 1
ATOM 2249 C CA . SER B 1 84 ? 32.593 -3.550 4.655 1.00 23.76 171 SER B CA 1
ATOM 2250 C C . SER B 1 84 ? 32.513 -5.054 4.823 1.00 31.23 171 SER B C 1
ATOM 2251 O O . SER B 1 84 ? 33.174 -5.610 5.688 1.00 27.55 171 SER B O 1
ATOM 2254 N N . THR B 1 85 ? 31.739 -5.718 3.978 1.00 23.18 172 THR B N 1
ATOM 2255 C CA . THR B 1 85 ? 31.658 -7.169 3.962 1.00 24.01 172 THR B CA 1
ATOM 2256 C C . THR B 1 85 ? 31.684 -7.799 2.554 1.00 25.40 172 THR B C 1
ATOM 2257 O O . THR B 1 85 ? 30.997 -7.343 1.631 1.00 25.84 172 THR B O 1
ATOM 2261 N N . ASP B 1 86 ? 32.492 -8.853 2.379 1.00 26.33 173 ASP B N 1
ATOM 2262 C CA . ASP B 1 86 ? 32.553 -9.539 1.098 1.00 26.44 173 ASP B CA 1
ATOM 2263 C C . ASP B 1 86 ? 31.323 -10.461 0.978 1.00 25.15 173 ASP B C 1
ATOM 2264 O O . ASP B 1 86 ? 30.957 -10.901 -0.138 1.00 30.62 173 ASP B O 1
ATOM 2269 N N . LEU B 1 87 ? 30.666 -10.740 2.106 1.00 24.05 174 LEU B N 1
ATOM 2270 C CA . LEU B 1 87 ? 29.522 -11.678 2.093 1.00 27.35 174 LEU B CA 1
ATOM 2271 C C . LEU B 1 87 ? 28.372 -11.129 1.253 1.00 25.81 174 LEU B C 1
ATOM 2272 O O . LEU B 1 87 ? 27.568 -11.897 0.729 1.00 29.40 174 LEU B O 1
ATOM 2277 N N . LEU B 1 88 ? 28.276 -9.800 1.129 1.00 22.29 175 LEU B N 1
ATOM 2278 C CA . LEU B 1 88 ? 27.179 -9.147 0.391 1.00 18.26 175 LEU B CA 1
ATOM 2279 C C . LEU B 1 88 ? 27.525 -8.873 -1.090 1.00 21.97 175 LEU B C 1
ATOM 2280 O O . LEU B 1 88 ? 26.744 -8.249 -1.814 1.00 20.78 175 LEU B O 1
ATOM 2285 N N . ARG B 1 89 ? 28.703 -9.311 -1.522 1.00 27.97 176 ARG B N 1
ATOM 2286 C CA . ARG B 1 89 ? 29.086 -9.258 -2.933 1.00 23.30 176 ARG B CA 1
ATOM 2287 C C . ARG B 1 89 ? 28.232 -10.214 -3.799 1.00 31.30 176 ARG B C 1
ATOM 2288 O O . ARG B 1 89 ? 27.574 -11.114 -3.282 1.00 31.51 176 ARG B O 1
ATOM 2296 N N . GLU B 1 90 ? 28.277 -10.016 -5.115 1.00 39.25 177 GLU B N 1
ATOM 2297 C CA . GLU B 1 90 ? 27.844 -11.045 -6.081 1.00 45.88 177 GLU B CA 1
ATOM 2298 C C . GLU B 1 90 ? 29.047 -11.684 -6.802 1.00 56.36 177 GLU B C 1
ATOM 2299 O O . GLU B 1 90 ? 29.999 -10.996 -7.172 1.00 51.88 177 GLU B O 1
ATOM 2305 N N . GLY B 1 91 ? 28.995 -12.999 -7.000 1.00 71.14 178 GLY B N 1
ATOM 2306 C CA . GLY B 1 91 ? 30.117 -13.732 -7.589 1.00 71.61 178 GLY B CA 1
ATOM 2307 C C . GLY B 1 91 ? 30.298 -13.454 -9.072 1.00 73.96 178 GLY B C 1
ATOM 2308 O O . GLY B 1 91 ? 29.355 -13.042 -9.748 1.00 72.63 178 GLY B O 1
ATOM 2309 N N . ALA B 1 92 ? 31.515 -13.682 -9.567 1.00 91.02 179 ALA B N 1
ATOM 2310 C CA . ALA B 1 92 ? 31.848 -13.514 -10.986 1.00 84.13 179 ALA B CA 1
ATOM 2311 C C . ALA B 1 92 ? 31.541 -14.794 -11.761 1.00 91.49 179 ALA B C 1
ATOM 2312 O O . ALA B 1 92 ? 30.705 -14.805 -12.666 1.00 88.39 179 ALA B O 1
ATOM 2314 N N . LYS B 1 104 ? 26.113 -25.651 -16.758 1.00 64.00 191 LYS B N 1
ATOM 2315 C CA . LYS B 1 104 ? 25.804 -24.329 -17.302 1.00 83.32 191 LYS B CA 1
ATOM 2316 C C . LYS B 1 104 ? 26.391 -23.227 -16.405 1.00 75.42 191 LYS B C 1
ATOM 2317 O O . LYS B 1 104 ? 26.331 -23.340 -15.175 1.00 83.55 191 LYS B O 1
ATOM 2319 N N . PRO B 1 105 ? 26.980 -22.169 -17.011 1.00 77.99 192 PRO B N 1
ATOM 2320 C CA . PRO B 1 105 ? 27.391 -21.016 -16.204 1.00 70.71 192 PRO B CA 1
ATOM 2321 C C . PRO B 1 105 ? 26.255 -20.500 -15.321 1.00 61.78 192 PRO B C 1
ATOM 2322 O O . PRO B 1 105 ? 26.469 -20.268 -14.135 1.00 62.71 192 PRO B O 1
ATOM 2326 N N . GLU B 1 106 ? 25.061 -20.353 -15.900 1.00 50.20 193 GLU B N 1
ATOM 2327 C CA . GLU B 1 106 ? 23.889 -19.845 -15.177 1.00 52.48 193 GLU B CA 1
ATOM 2328 C C . GLU B 1 106 ? 23.582 -20.669 -13.915 1.00 52.47 193 GLU B C 1
ATOM 2329 O O . GLU B 1 106 ? 23.465 -20.096 -12.817 1.00 43.78 193 GLU B O 1
ATOM 2331 N N . ALA B 1 107 ? 23.469 -21.997 -14.063 1.00 43.03 194 ALA B N 1
ATOM 2332 C CA . ALA B 1 107 ? 23.121 -22.872 -12.930 1.00 43.04 194 ALA B CA 1
ATOM 2333 C C . ALA B 1 107 ? 24.158 -22.854 -11.800 1.00 40.72 194 ALA B C 1
ATOM 2334 O O . ALA B 1 107 ? 23.798 -22.767 -10.637 1.00 39.29 194 ALA B O 1
ATOM 2336 N N . VAL B 1 108 ? 25.437 -22.940 -12.140 1.00 36.67 195 VAL B N 1
ATOM 2337 C CA . VAL B 1 108 ? 26.492 -22.829 -11.143 1.00 35.90 195 VAL B CA 1
ATOM 2338 C C . VAL B 1 108 ? 26.442 -21.480 -10.439 1.00 37.33 195 VAL B C 1
ATOM 2339 O O . VAL B 1 108 ? 26.597 -21.421 -9.209 1.00 28.01 195 VAL B O 1
ATOM 2343 N N . GLN B 1 109 ? 26.161 -20.423 -11.201 1.00 33.96 196 GLN B N 1
ATOM 2344 C CA . GLN B 1 109 ? 26.099 -19.087 -10.639 1.00 34.66 196 GLN B CA 1
ATOM 2345 C C . GLN B 1 109 ? 24.887 -18.967 -9.708 1.00 32.14 196 GLN B C 1
ATOM 2346 O O . GLN B 1 109 ? 24.989 -18.333 -8.660 1.00 30.09 196 GLN B O 1
ATOM 2352 N N . TYR B 1 110 ? 23.759 -19.569 -10.075 1.00 33.64 197 TYR B N 1
ATOM 2353 C CA . TYR B 1 110 ? 22.566 -19.493 -9.248 1.00 29.36 197 TYR B CA 1
ATOM 2354 C C . TYR B 1 110 ? 22.761 -20.306 -7.980 1.00 28.75 197 TYR B C 1
ATOM 2355 O O . TYR B 1 110 ? 22.352 -19.887 -6.912 1.00 24.43 197 TYR B O 1
ATOM 2364 N N . TYR B 1 111 ? 23.441 -21.445 -8.084 1.00 25.45 198 TYR B N 1
ATOM 2365 C CA . TYR B 1 111 ? 23.706 -22.303 -6.942 1.00 25.73 198 TYR B CA 1
ATOM 2366 C C . TYR B 1 111 ? 24.542 -21.534 -5.925 1.00 24.88 198 TYR B C 1
ATOM 2367 O O . TYR B 1 111 ? 24.244 -21.508 -4.715 1.00 25.20 198 TYR B O 1
ATOM 2376 N N . GLU B 1 112 ? 25.591 -20.902 -6.425 1.00 23.68 199 GLU B N 1
ATOM 2377 C CA . GLU B 1 112 ? 26.474 -20.126 -5.582 1.00 25.98 199 GLU B CA 1
ATOM 2378 C C . GLU B 1 112 ? 25.761 -18.951 -4.979 1.00 23.45 199 GLU B C 1
ATOM 2379 O O . GLU B 1 112 ? 25.952 -18.653 -3.794 1.00 22.40 199 GLU B O 1
ATOM 2385 N N . ASP B 1 113 ? 24.957 -18.279 -5.798 1.00 25.10 200 ASP B N 1
ATOM 2386 C CA . ASP B 1 113 ? 24.272 -17.077 -5.332 1.00 28.41 200 ASP B CA 1
ATOM 2387 C C . ASP B 1 113 ? 23.245 -17.447 -4.288 1.00 22.58 200 ASP B C 1
ATOM 2388 O O . ASP B 1 113 ? 23.078 -16.713 -3.327 1.00 23.59 200 ASP B O 1
ATOM 2393 N N . GLY B 1 114 ? 22.534 -18.578 -4.465 1.00 19.66 201 GLY B N 1
ATOM 2394 C CA . GLY B 1 114 ? 21.609 -19.067 -3.461 1.00 19.88 201 GLY B CA 1
ATOM 2395 C C . GLY B 1 114 ? 22.197 -19.259 -2.106 1.00 19.87 201 GLY B C 1
ATOM 2396 O O . GLY B 1 114 ? 21.604 -18.925 -1.081 1.00 18.88 201 GLY B O 1
ATOM 2397 N N . ALA B 1 115 ? 23.369 -19.906 -2.074 1.00 19.88 202 ALA B N 1
ATOM 2398 C CA . ALA B 1 115 ? 24.039 -20.161 -0.861 1.00 19.10 202 ALA B CA 1
ATOM 2399 C C . ALA B 1 115 ? 24.448 -18.822 -0.228 1.00 18.45 202 ALA B C 1
ATOM 2400 O O . ALA B 1 115 ? 24.323 -18.668 0.984 1.00 16.79 202 ALA B O 1
ATOM 2402 N N . ARG B 1 116 ? 24.944 -17.893 -1.035 1.00 20.13 203 ARG B N 1
ATOM 2403 C CA A ARG B 1 116 ? 25.487 -16.624 -0.527 0.50 21.11 203 ARG B CA 1
ATOM 2404 C CA B ARG B 1 116 ? 25.495 -16.667 -0.441 0.50 21.71 203 ARG B CA 1
ATOM 2405 C C . ARG B 1 116 ? 24.376 -15.759 0.085 1.00 19.99 203 ARG B C 1
ATOM 2406 O O . ARG B 1 116 ? 24.533 -15.138 1.149 1.00 18.03 203 ARG B O 1
ATOM 2421 N N . ILE B 1 117 ? 23.256 -15.718 -0.607 1.00 18.55 204 ILE B N 1
ATOM 2422 C CA . ILE B 1 117 ? 22.109 -14.886 -0.118 1.00 18.63 204 ILE B CA 1
ATOM 2423 C C . ILE B 1 117 ? 21.470 -15.509 1.143 1.00 19.68 204 ILE B C 1
ATOM 2424 O O . ILE B 1 117 ? 21.054 -14.811 2.066 1.00 16.88 204 ILE B O 1
ATOM 2429 N N . GLU B 1 118 ? 21.375 -16.836 1.213 1.00 15.71 205 GLU B N 1
ATOM 2430 C CA . GLU B 1 118 ? 20.983 -17.466 2.445 1.00 18.71 205 GLU B CA 1
ATOM 2431 C C . GLU B 1 118 ? 21.989 -17.205 3.562 1.00 18.86 205 GLU B C 1
ATOM 2432 O O . GLU B 1 118 ? 21.586 -16.969 4.689 1.00 17.22 205 GLU B O 1
ATOM 2438 N N . ALA B 1 119 ? 23.273 -17.299 3.261 1.00 18.37 206 ALA B N 1
ATOM 2439 C CA . ALA B 1 119 ? 24.316 -16.969 4.221 1.00 18.37 206 ALA B CA 1
ATOM 2440 C C . ALA B 1 119 ? 24.131 -15.537 4.794 1.00 19.84 206 ALA B C 1
ATOM 2441 O O . ALA B 1 119 ? 24.267 -15.341 6.022 1.00 19.66 206 ALA B O 1
ATOM 2443 N N . ALA B 1 120 ? 23.868 -14.574 3.907 1.00 18.86 207 ALA B N 1
ATOM 2444 C CA . ALA B 1 120 ? 23.650 -13.154 4.310 1.00 19.33 207 ALA B CA 1
ATOM 2445 C C . ALA B 1 120 ? 22.438 -13.065 5.229 1.00 18.92 207 ALA B C 1
ATOM 2446 O O . ALA B 1 120 ? 22.527 -12.458 6.302 1.00 20.31 207 ALA B O 1
ATOM 2448 N N . PHE B 1 121 ? 21.329 -13.686 4.825 1.00 18.90 208 PHE B N 1
ATOM 2449 C CA . PHE B 1 121 ? 20.155 -13.806 5.680 1.00 16.83 208 PHE B CA 1
ATOM 2450 C C . PHE B 1 121 ? 20.420 -14.291 7.071 1.00 18.47 208 PHE B C 1
ATOM 2451 O O . PHE B 1 121 ? 20.016 -13.686 8.072 1.00 17.54 208 PHE B O 1
ATOM 2459 N N . ARG B 1 122 ? 21.134 -15.416 7.179 1.00 18.26 209 ARG B N 1
ATOM 2460 C CA . ARG B 1 122 ? 21.408 -15.995 8.453 1.00 17.00 209 ARG B CA 1
ATOM 2461 C C . ARG B 1 122 ? 22.352 -15.134 9.243 1.00 18.12 209 ARG B C 1
ATOM 2462 O O . ARG B 1 122 ? 22.172 -14.978 10.431 1.00 20.04 209 ARG B O 1
ATOM 2470 N N . ASN B 1 123 ? 23.355 -14.571 8.589 1.00 19.99 210 ASN B N 1
ATOM 2471 C CA A ASN B 1 123 ? 24.377 -13.839 9.318 0.50 22.18 210 ASN B CA 1
ATOM 2472 C CA B ASN B 1 123 ? 24.401 -13.794 9.265 0.50 23.05 210 ASN B CA 1
ATOM 2473 C C . ASN B 1 123 ? 23.901 -12.480 9.821 1.00 22.60 210 ASN B C 1
ATOM 2474 O O . ASN B 1 123 ? 24.263 -12.065 10.950 1.00 21.67 210 ASN B O 1
ATOM 2483 N N . TYR B 1 124 ? 23.104 -11.810 9.007 1.00 19.79 211 TYR B N 1
ATOM 2484 C CA . TYR B 1 124 ? 22.727 -10.415 9.297 1.00 20.91 211 TYR B CA 1
ATOM 2485 C C . TYR B 1 124 ? 21.324 -10.182 9.765 1.00 21.87 211 TYR B C 1
ATOM 2486 O O . TYR B 1 124 ? 21.070 -9.181 10.451 1.00 23.70 211 TYR B O 1
ATOM 2495 N N . ILE B 1 125 ? 20.396 -11.071 9.438 1.00 17.94 212 ILE B N 1
ATOM 2496 C CA . ILE B 1 125 ? 18.980 -10.821 9.680 1.00 17.24 212 ILE B CA 1
ATOM 2497 C C . ILE B 1 125 ? 18.483 -11.782 10.736 1.00 21.84 212 ILE B C 1
ATOM 2498 O O . ILE B 1 125 ? 17.916 -11.360 11.742 1.00 19.13 212 ILE B O 1
ATOM 2503 N N . HIS B 1 126 ? 18.720 -13.086 10.546 1.00 20.60 213 HIS B N 1
ATOM 2504 C CA . HIS B 1 126 ? 18.221 -14.065 11.486 1.00 21.01 213 HIS B CA 1
ATOM 2505 C C . HIS B 1 126 ? 19.013 -14.064 12.779 1.00 22.76 213 HIS B C 1
ATOM 2506 O O . HIS B 1 126 ? 18.453 -14.334 13.860 1.00 20.99 213 HIS B O 1
ATOM 2513 N N . ARG B 1 127 ? 20.309 -13.754 12.658 1.00 21.46 214 ARG B N 1
ATOM 2514 C CA A ARG B 1 127 ? 21.187 -13.658 13.805 0.50 26.86 214 ARG B CA 1
ATOM 2515 C CA B ARG B 1 127 ? 21.219 -13.643 13.783 0.50 26.01 214 ARG B CA 1
ATOM 2516 C C . ARG B 1 127 ? 20.927 -12.341 14.515 1.00 30.19 214 ARG B C 1
ATOM 2517 O O . ARG B 1 127 ? 21.133 -11.252 13.949 1.00 32.16 214 ARG B O 1
ATOM 2532 N N . ALA B 1 128 ? 20.446 -12.473 15.742 1.00 30.52 215 ALA B N 1
ATOM 2533 C CA . ALA B 1 128 ? 20.245 -11.340 16.628 1.00 33.68 215 ALA B CA 1
ATOM 2534 C C . ALA B 1 128 ? 21.494 -11.218 17.474 1.00 31.69 215 ALA B C 1
ATOM 2535 O O . ALA B 1 128 ? 22.164 -12.204 17.757 1.00 31.80 215 ALA B O 1
ATOM 2537 N N . ASP B 1 129 ? 21.843 -9.985 17.799 1.00 28.08 216 ASP B N 1
ATOM 2538 C CA . ASP B 1 129 ? 23.004 -9.687 18.599 1.00 29.94 216 ASP B CA 1
ATOM 2539 C C . ASP B 1 129 ? 22.652 -9.771 20.089 1.00 26.10 216 ASP B C 1
ATOM 2540 O O . ASP B 1 129 ? 21.800 -9.016 20.567 1.00 22.10 216 ASP B O 1
ATOM 2545 N N . ALA B 1 130 ? 23.307 -10.681 20.787 1.00 27.10 217 ALA B N 1
ATOM 2546 C CA . ALA B 1 130 ? 23.199 -10.816 22.236 1.00 27.14 217 ALA B CA 1
ATOM 2547 C C . ALA B 1 130 ? 23.558 -9.535 23.003 1.00 27.27 217 ALA B C 1
ATOM 2548 O O . ALA B 1 130 ? 23.163 -9.431 24.158 1.00 27.20 217 ALA B O 1
ATOM 2550 N N . ARG B 1 131 ? 24.332 -8.628 22.382 1.00 25.90 218 ARG B N 1
ATOM 2551 C CA . ARG B 1 131 ? 24.768 -7.346 22.961 1.00 30.38 218 ARG B CA 1
ATOM 2552 C C . ARG B 1 131 ? 23.871 -6.143 22.647 1.00 28.67 218 ARG B C 1
ATOM 2553 O O . ARG B 1 131 ? 24.159 -5.042 23.056 1.00 27.17 218 ARG B O 1
ATOM 2561 N N . GLN B 1 132 ? 22.821 -6.351 21.892 1.00 20.92 219 GLN B N 1
ATOM 2562 C CA . GLN B 1 132 ? 21.826 -5.299 21.598 1.00 19.83 219 GLN B CA 1
ATOM 2563 C C . GLN B 1 132 ? 21.200 -4.862 22.893 1.00 19.44 219 GLN B C 1
ATOM 2564 O O . GLN B 1 132 ? 20.781 -5.716 23.679 1.00 21.78 219 GLN B O 1
ATOM 2570 N N . GLU B 1 133 ? 21.113 -3.541 23.126 1.00 17.82 220 GLU B N 1
ATOM 2571 C CA . GLU B 1 133 ? 20.580 -3.041 24.386 1.00 19.13 220 GLU B CA 1
ATOM 2572 C C . GLU B 1 133 ? 19.386 -2.087 24.247 1.00 18.17 220 GLU B C 1
ATOM 2573 O O . GLU B 1 133 ? 18.858 -1.610 25.262 1.00 17.29 220 GLU B O 1
ATOM 2579 N N . GLU B 1 134 ? 18.944 -1.859 23.004 1.00 16.92 221 GLU B N 1
ATOM 2580 C CA . GLU B 1 134 ? 17.835 -0.947 22.722 1.00 18.01 221 GLU B CA 1
ATOM 2581 C C . GLU B 1 134 ? 17.378 -1.242 21.307 1.00 19.04 221 GLU B C 1
ATOM 2582 O O . GLU B 1 134 ? 18.105 -1.916 20.592 1.00 16.98 221 GLU B O 1
ATOM 2588 N N . ASP B 1 135 ? 16.268 -0.664 20.871 1.00 17.38 222 ASP B N 1
ATOM 2589 C CA . ASP B 1 135 ? 15.851 -0.836 19.476 1.00 16.31 222 ASP B CA 1
ATOM 2590 C C . ASP B 1 135 ? 17.018 -0.381 18.573 1.00 14.78 222 ASP B C 1
ATOM 2591 O O . ASP B 1 135 ? 17.726 0.588 18.881 1.00 16.53 222 ASP B O 1
ATOM 2596 N N . SER B 1 136 ? 17.183 -1.057 17.429 1.00 15.25 223 SER B N 1
ATOM 2597 C CA A SER B 1 136 ? 18.289 -0.782 16.543 0.50 14.86 223 SER B CA 1
ATOM 2598 C CA B SER B 1 136 ? 18.290 -0.860 16.520 0.50 18.03 223 SER B CA 1
ATOM 2599 C C . SER B 1 136 ? 17.758 -0.295 15.215 1.00 17.85 223 SER B C 1
ATOM 2600 O O . SER B 1 136 ? 16.619 -0.581 14.838 1.00 17.96 223 SER B O 1
ATOM 2605 N N . TYR B 1 137 ? 18.569 0.516 14.567 1.00 16.06 224 TYR B N 1
ATOM 2606 C CA . TYR B 1 137 ? 18.293 1.044 13.227 1.00 15.27 224 TYR B CA 1
ATOM 2607 C C . TYR B 1 137 ? 19.533 0.758 12.386 1.00 15.70 224 TYR B C 1
ATOM 2608 O O . TYR B 1 137 ? 20.559 1.411 12.541 1.00 17.81 224 TYR B O 1
ATOM 2617 N N . GLU B 1 138 ? 19.396 -0.172 11.435 1.00 14.15 225 GLU B N 1
ATOM 2618 C CA . GLU B 1 138 ? 20.553 -0.814 10.779 1.00 14.69 225 GLU B CA 1
ATOM 2619 C C . GLU B 1 138 ? 20.390 -0.589 9.288 1.00 17.24 225 GLU B C 1
ATOM 2620 O O . GLU B 1 138 ? 19.328 -0.867 8.759 1.00 17.15 225 GLU B O 1
ATOM 2626 N N . ILE B 1 139 ? 21.426 -0.069 8.645 1.00 15.09 226 ILE B N 1
ATOM 2627 C CA . ILE B 1 139 ? 21.453 0.142 7.217 1.00 13.56 226 ILE B CA 1
ATOM 2628 C C . ILE B 1 139 ? 22.332 -0.911 6.561 1.00 14.22 226 ILE B C 1
ATOM 2629 O O . ILE B 1 139 ? 23.426 -1.232 7.061 1.00 15.37 226 ILE B O 1
ATOM 2634 N N . PHE B 1 140 ? 21.843 -1.478 5.454 1.00 13.63 227 PHE B N 1
ATOM 2635 C CA . PHE B 1 140 ? 22.641 -2.419 4.651 1.00 16.86 227 PHE B CA 1
ATOM 2636 C C . PHE B 1 140 ? 22.586 -1.934 3.226 1.00 15.94 227 PHE B C 1
ATOM 2637 O O . PHE B 1 140 ? 21.494 -1.753 2.678 1.00 19.55 227 PHE B O 1
ATOM 2645 N N . ILE B 1 141 ? 23.758 -1.724 2.625 1.00 14.40 228 ILE B N 1
ATOM 2646 C CA . ILE B 1 141 ? 23.852 -1.196 1.246 1.00 13.53 228 ILE B CA 1
ATOM 2647 C C . ILE B 1 141 ? 24.432 -2.300 0.406 1.00 15.91 228 ILE B C 1
ATOM 2648 O O . ILE B 1 141 ? 25.586 -2.688 0.614 1.00 15.85 228 ILE B O 1
ATOM 2653 N N . CYS B 1 142 ? 23.660 -2.777 -0.560 1.00 15.15 229 CYS B N 1
ATOM 2654 C CA . CYS B 1 142 ? 23.997 -4.000 -1.283 1.00 16.30 229 CYS B CA 1
ATOM 2655 C C . CYS B 1 142 ? 23.142 -4.124 -2.539 1.00 17.54 229 CYS B C 1
ATOM 2656 O O . CYS B 1 142 ? 22.685 -3.121 -3.106 1.00 19.27 229 CYS B O 1
ATOM 2659 N N . HIS B 1 143 ? 22.931 -5.347 -2.991 1.00 13.60 230 HIS B N 1
ATOM 2660 C CA . HIS B 1 143 ? 22.399 -5.576 -4.354 1.00 17.11 230 HIS B CA 1
ATOM 2661 C C . HIS B 1 143 ? 20.996 -6.164 -4.300 1.00 14.40 230 HIS B C 1
ATOM 2662 O O . HIS B 1 143 ? 20.507 -6.556 -3.239 1.00 14.50 230 HIS B O 1
ATOM 2669 N N . ALA B 1 144 ? 20.342 -6.174 -5.455 1.00 15.05 231 ALA B N 1
ATOM 2670 C CA . ALA B 1 144 ? 18.916 -6.531 -5.558 1.00 15.04 231 ALA B CA 1
ATOM 2671 C C . ALA B 1 144 ? 18.647 -7.980 -5.176 1.00 15.74 231 ALA B C 1
ATOM 2672 O O . ALA B 1 144 ? 17.604 -8.264 -4.605 1.00 14.36 231 ALA B O 1
ATOM 2674 N N . ASN B 1 145 ? 19.541 -8.901 -5.514 1.00 15.83 232 ASN B N 1
ATOM 2675 C CA . ASN B 1 145 ? 19.242 -10.327 -5.181 1.00 16.37 232 ASN B CA 1
ATOM 2676 C C . ASN B 1 145 ? 19.124 -10.536 -3.686 1.00 16.70 232 ASN B C 1
ATOM 2677 O O . ASN B 1 145 ? 18.160 -11.115 -3.200 1.00 15.66 232 ASN B O 1
ATOM 2682 N N . VAL B 1 146 ? 20.097 -10.046 -2.935 1.00 15.84 233 VAL B N 1
ATOM 2683 C CA . VAL B 1 146 ? 20.144 -10.280 -1.509 1.00 14.99 233 VAL B CA 1
ATOM 2684 C C . VAL B 1 146 ? 19.041 -9.533 -0.784 1.00 12.68 233 VAL B C 1
ATOM 2685 O O . VAL B 1 146 ? 18.466 -10.037 0.159 1.00 14.77 233 VAL B O 1
ATOM 2689 N N . ILE B 1 147 ? 18.710 -8.328 -1.252 1.00 13.72 234 ILE B N 1
ATOM 2690 C CA . ILE B 1 147 ? 17.634 -7.558 -0.655 1.00 11.54 234 ILE B CA 1
ATOM 2691 C C . ILE B 1 147 ? 16.293 -8.221 -0.853 1.00 12.33 234 ILE B C 1
ATOM 2692 O O . ILE B 1 147 ? 15.543 -8.427 0.103 1.00 12.60 234 ILE B O 1
ATOM 2697 N N . ARG B 1 148 ? 16.006 -8.624 -2.073 1.00 13.24 235 ARG B N 1
ATOM 2698 C CA . ARG B 1 148 ? 14.739 -9.278 -2.358 1.00 12.76 235 ARG B CA 1
ATOM 2699 C C . ARG B 1 148 ? 14.615 -10.603 -1.615 1.00 15.20 235 ARG B C 1
ATOM 2700 O O . ARG B 1 148 ? 13.550 -10.939 -1.060 1.00 14.11 235 ARG B O 1
ATOM 2708 N N . TYR B 1 149 ? 15.720 -11.352 -1.584 1.00 13.65 236 TYR B N 1
ATOM 2709 C CA . TYR B 1 149 ? 15.751 -12.623 -0.931 1.00 12.85 236 TYR B CA 1
ATOM 2710 C C . TYR B 1 149 ? 15.491 -12.471 0.567 1.00 13.89 236 TYR B C 1
ATOM 2711 O O . TYR B 1 149 ? 14.669 -13.188 1.127 1.00 14.13 236 TYR B O 1
ATOM 2720 N N . ILE B 1 150 ? 16.153 -11.506 1.201 1.00 14.72 237 ILE B N 1
ATOM 2721 C CA . ILE B 1 150 ? 16.018 -11.263 2.644 1.00 14.59 237 ILE B CA 1
ATOM 2722 C C . ILE B 1 150 ? 14.572 -10.903 2.977 1.00 13.60 237 ILE B C 1
ATOM 2723 O O . ILE B 1 150 ? 14.024 -11.402 3.945 1.00 14.60 237 ILE B O 1
ATOM 2728 N N . VAL B 1 151 ? 13.947 -10.057 2.156 1.00 13.61 238 VAL B N 1
ATOM 2729 C CA . VAL B 1 151 ? 12.582 -9.674 2.348 1.00 16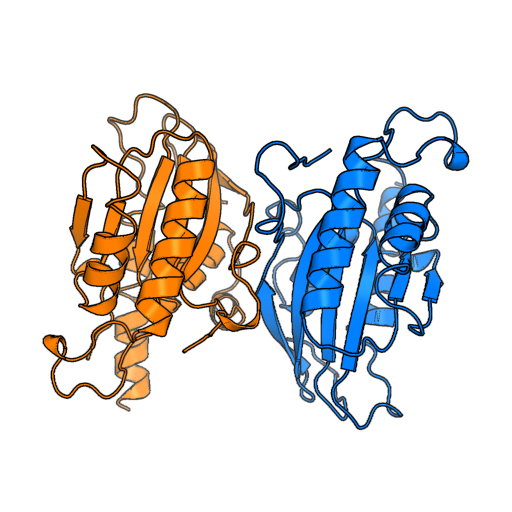.00 238 VAL B CA 1
ATOM 2730 C C . VAL B 1 151 ? 11.666 -10.904 2.342 1.00 15.91 238 VAL B C 1
ATOM 2731 O O . VAL B 1 151 ? 10.903 -11.128 3.265 1.00 16.08 238 VAL B O 1
ATOM 2735 N N . CYS B 1 152 ? 11.798 -11.716 1.318 1.00 14.57 239 CYS B N 1
ATOM 2736 C CA . CYS B 1 152 ? 10.898 -12.840 1.179 1.00 16.08 239 CYS B CA 1
ATOM 2737 C C . CYS B 1 152 ? 11.188 -13.920 2.205 1.00 15.85 239 CYS B C 1
ATOM 2738 O O . CYS B 1 152 ? 10.243 -14.593 2.663 1.00 17.30 239 CYS B O 1
ATOM 2741 N N . ARG B 1 153 ? 12.449 -14.115 2.532 1.00 16.56 240 ARG B N 1
ATOM 2742 C CA . ARG B 1 153 ? 12.839 -15.084 3.558 1.00 17.25 240 ARG B CA 1
ATOM 2743 C C . ARG B 1 153 ? 12.290 -14.695 4.941 1.00 18.15 240 ARG B C 1
ATOM 2744 O O . ARG B 1 153 ? 11.670 -15.537 5.646 1.00 17.37 240 ARG B O 1
ATOM 2752 N N . ALA B 1 154 ? 12.422 -13.409 5.288 1.00 15.63 241 ALA B N 1
ATOM 2753 C CA . ALA B 1 154 ? 11.935 -12.872 6.564 1.00 17.90 241 ALA B CA 1
ATOM 2754 C C . ALA B 1 154 ? 10.411 -12.958 6.693 1.00 16.66 241 ALA B C 1
ATOM 2755 O O . ALA B 1 154 ? 9.893 -13.185 7.809 1.00 19.12 241 ALA B O 1
ATOM 2757 N N . LEU B 1 155 ? 9.708 -12.751 5.582 1.00 15.21 242 LEU B N 1
ATOM 2758 C CA . LEU B 1 155 ? 8.253 -12.809 5.520 1.00 17.90 242 LEU B CA 1
ATOM 2759 C C . LEU B 1 155 ? 7.700 -14.230 5.276 1.00 21.39 242 LEU B C 1
ATOM 2760 O O . LEU B 1 155 ? 6.487 -14.401 5.149 1.00 17.37 242 LEU B O 1
ATOM 2765 N N . GLN B 1 156 ? 8.573 -15.230 5.188 1.00 24.34 243 GLN B N 1
ATOM 2766 C CA . GLN B 1 156 ? 8.173 -16.648 4.955 1.00 24.43 243 GLN B CA 1
ATOM 2767 C C . GLN B 1 156 ? 7.411 -16.851 3.678 1.00 25.15 243 GLN B C 1
ATOM 2768 O O . GLN B 1 156 ? 6.417 -17.598 3.622 1.00 25.79 243 GLN B O 1
ATOM 2774 N N . PHE B 1 157 ? 7.887 -16.195 2.633 1.00 20.06 244 PHE B N 1
ATOM 2775 C CA . PHE B 1 157 ? 7.309 -16.331 1.321 1.00 18.83 244 PHE B CA 1
ATOM 2776 C C . PHE B 1 157 ? 8.005 -17.471 0.572 1.00 23.65 244 PHE B C 1
ATOM 2777 O O . PHE B 1 157 ? 9.100 -17.928 0.999 1.00 22.68 244 PHE B O 1
ATOM 2785 N N . PRO B 1 158 ? 7.370 -17.975 -0.511 1.00 23.95 245 PRO B N 1
ATOM 2786 C CA . PRO B 1 158 ? 7.863 -19.199 -1.158 1.00 26.08 245 PRO B CA 1
ATOM 2787 C C . PRO B 1 158 ? 9.211 -18.988 -1.817 1.00 23.37 245 PRO B C 1
ATOM 2788 O O . PRO B 1 158 ? 9.524 -17.873 -2.106 1.00 24.43 245 PRO B O 1
ATOM 2792 N N . PRO B 1 159 ? 9.999 -20.057 -2.053 1.00 24.73 246 PRO B N 1
ATOM 2793 C CA . PRO B 1 159 ? 11.303 -19.920 -2.741 1.00 24.50 246 PRO B CA 1
ATOM 2794 C C . PRO B 1 159 ? 11.250 -19.209 -4.132 1.00 22.96 246 PRO B C 1
ATOM 2795 O O . PRO B 1 159 ? 12.211 -18.569 -4.559 1.00 30.15 246 PRO B O 1
ATOM 2799 N N . GLU B 1 160 ? 10.146 -19.312 -4.836 1.00 25.70 247 GLU B N 1
ATOM 2800 C CA . GLU B 1 160 ? 10.028 -18.554 -6.110 1.00 44.33 247 GLU B CA 1
ATOM 2801 C C . GLU B 1 160 ? 10.040 -17.001 -5.926 1.00 33.03 247 GLU B C 1
ATOM 2802 O O . GLU B 1 160 ? 10.403 -16.215 -6.841 1.00 24.30 247 GLU B O 1
ATOM 2808 N N . GLY B 1 161 ? 9.644 -16.592 -4.732 1.00 22.52 248 GLY B N 1
ATOM 2809 C CA . GLY B 1 161 ? 8.965 -15.332 -4.540 1.00 20.78 248 GLY B CA 1
ATOM 2810 C C . GLY B 1 161 ? 9.870 -14.148 -4.780 1.00 18.24 248 GLY B C 1
ATOM 2811 O O . GLY B 1 161 ? 9.453 -13.129 -5.340 1.00 17.99 248 GLY B O 1
ATOM 2812 N N . TRP B 1 162 ? 11.124 -14.240 -4.366 1.00 17.87 249 TRP B N 1
ATOM 2813 C CA . TRP B 1 162 ? 11.993 -13.046 -4.411 1.00 18.12 249 TRP B CA 1
ATOM 2814 C C . TRP B 1 162 ? 12.251 -12.538 -5.828 1.00 17.73 249 TRP B C 1
ATOM 2815 O O . TRP B 1 162 ? 12.511 -11.340 -6.036 1.00 17.53 249 TRP B O 1
ATOM 2826 N N . LEU B 1 163 ? 12.205 -13.455 -6.800 1.00 15.21 250 LEU B N 1
ATOM 2827 C CA . LEU B 1 163 ? 12.422 -13.115 -8.178 1.00 16.48 250 LEU B CA 1
ATOM 2828 C C . LEU B 1 163 ? 11.306 -12.265 -8.773 1.00 16.02 250 LEU B C 1
ATOM 2829 O O . LEU B 1 163 ? 11.447 -11.680 -9.852 1.00 18.59 250 LEU B O 1
ATOM 2834 N N . ARG B 1 164 ? 10.167 -12.267 -8.088 1.00 15.66 251 ARG B N 1
ATOM 2835 C CA . ARG B 1 164 ? 9.019 -11.494 -8.493 1.00 15.13 251 ARG B CA 1
ATOM 2836 C C . ARG B 1 164 ? 9.010 -10.041 -7.975 1.00 15.90 251 ARG B C 1
ATOM 2837 O O . ARG B 1 164 ? 8.043 -9.310 -8.245 1.00 17.99 251 ARG B O 1
ATOM 2845 N N . LEU B 1 165 ? 10.014 -9.654 -7.179 1.00 14.83 252 LEU B N 1
ATOM 2846 C CA . LEU B 1 165 ? 10.217 -8.274 -6.792 1.00 15.31 252 LEU B CA 1
ATOM 2847 C C . LEU B 1 165 ? 11.170 -7.600 -7.772 1.00 13.45 252 LEU B C 1
ATOM 2848 O O . LEU B 1 165 ? 12.037 -8.229 -8.374 1.00 16.75 252 LEU B O 1
ATOM 2853 N N . SER B 1 166 ? 11.047 -6.287 -7.905 1.00 14.40 253 SER B N 1
ATOM 2854 C CA . SER B 1 166 ? 11.963 -5.566 -8.747 1.00 17.48 253 SER B CA 1
ATOM 2855 C C . SER B 1 166 ? 12.217 -4.198 -8.140 1.00 18.62 253 SER B C 1
ATOM 2856 O O . SER B 1 166 ? 11.288 -3.422 -8.022 1.00 24.89 253 SER B O 1
ATOM 2859 N N . LEU B 1 167 ? 13.463 -3.945 -7.737 1.00 13.39 254 LEU B N 1
ATOM 2860 C CA . LEU B 1 167 ? 13.803 -2.796 -6.913 1.00 14.36 254 LEU B CA 1
ATOM 2861 C C . LEU B 1 167 ? 14.666 -1.775 -7.654 1.00 15.91 254 LEU B C 1
ATOM 2862 O O . LEU B 1 167 ? 15.664 -2.117 -8.329 1.00 17.14 254 LEU B O 1
ATOM 2867 N N . ASN B 1 168 ? 14.321 -0.502 -7.464 1.00 12.96 255 ASN B N 1
ATOM 2868 C CA . ASN B 1 168 ? 15.047 0.600 -8.090 1.00 11.82 255 ASN B CA 1
ATOM 2869 C C . ASN B 1 168 ? 16.422 0.799 -7.475 1.00 12.98 255 ASN B C 1
ATOM 2870 O O . ASN B 1 168 ? 16.657 0.459 -6.290 1.00 12.27 255 ASN B O 1
ATOM 2875 N N . ASN B 1 169 ? 17.310 1.338 -8.299 1.00 13.84 256 ASN B N 1
ATOM 2876 C CA . ASN B 1 169 ? 18.604 1.832 -7.845 1.00 12.55 256 ASN B CA 1
ATOM 2877 C C . ASN B 1 169 ? 18.395 2.853 -6.712 1.00 12.42 256 ASN B C 1
ATOM 2878 O O . ASN B 1 169 ? 17.631 3.777 -6.854 1.00 14.87 256 ASN B O 1
ATOM 2883 N N . GLY B 1 170 ? 19.149 2.721 -5.625 1.00 12.09 257 GLY B N 1
ATOM 2884 C CA . GLY B 1 170 ? 19.115 3.677 -4.511 1.00 13.46 257 GLY B CA 1
ATOM 2885 C C . GLY B 1 170 ? 17.861 3.554 -3.652 1.00 12.99 257 GLY B C 1
ATOM 2886 O O . GLY B 1 170 ? 17.608 4.386 -2.797 1.00 14.42 257 GLY B O 1
ATOM 2887 N N . SER B 1 171 ? 17.043 2.524 -3.897 1.00 12.75 258 SER B N 1
ATOM 2888 C CA . SER B 1 171 ? 15.821 2.394 -3.198 1.00 12.25 258 SER B CA 1
ATOM 2889 C C . SER B 1 171 ? 15.997 1.935 -1.745 1.00 11.13 258 SER B C 1
ATOM 2890 O O . SER B 1 171 ? 16.999 1.305 -1.366 1.00 13.55 258 SER B O 1
ATOM 2893 N N . ILE B 1 172 ? 15.005 2.308 -0.939 1.00 12.82 259 ILE B N 1
ATOM 2894 C CA . ILE B 1 172 ? 14.982 2.013 0.497 1.00 12.35 259 ILE B CA 1
ATOM 2895 C C . ILE B 1 172 ? 13.863 1.023 0.803 1.00 11.34 259 ILE B C 1
ATOM 2896 O O . ILE B 1 172 ? 12.705 1.206 0.387 1.00 13.60 259 ILE B O 1
ATOM 2901 N N . THR B 1 173 ? 14.250 -0.076 1.436 1.00 11.36 260 THR B N 1
ATOM 2902 C CA . THR B 1 173 ? 13.332 -1.099 1.915 1.00 11.99 260 THR B CA 1
ATOM 2903 C C . THR B 1 173 ? 13.485 -1.154 3.422 1.00 12.74 260 THR B C 1
ATOM 2904 O O . THR B 1 173 ? 14.597 -1.152 3.931 1.00 15.12 260 THR B O 1
ATOM 2908 N N . HIS B 1 174 ? 12.343 -1.176 4.111 1.00 11.99 261 HIS B N 1
ATOM 2909 C CA . HIS B 1 174 ? 12.287 -1.089 5.592 1.00 13.16 261 HIS B CA 1
ATOM 2910 C C . HIS B 1 174 ? 11.517 -2.251 6.126 1.00 12.91 261 HIS B C 1
ATOM 2911 O O . HIS B 1 174 ? 10.309 -2.414 5.848 1.00 15.35 261 HIS B O 1
ATOM 2918 N N . LEU B 1 175 ? 12.245 -3.112 6.828 1.00 12.86 262 LEU B N 1
ATOM 2919 C CA . LEU B 1 175 ? 11.704 -4.300 7.542 1.00 12.85 262 LEU B CA 1
ATOM 2920 C C . LEU B 1 175 ? 11.795 -4.035 9.040 1.00 13.48 262 LEU B C 1
ATOM 2921 O O . LEU B 1 175 ? 12.813 -3.512 9.521 1.00 16.40 262 LEU B O 1
ATOM 2926 N N . VAL B 1 176 ? 10.739 -4.368 9.766 1.00 14.37 263 VAL B N 1
ATOM 2927 C CA . VAL B 1 176 ? 10.726 -4.254 11.235 1.00 13.24 263 VAL B CA 1
ATOM 2928 C C . VAL B 1 176 ? 10.649 -5.678 11.807 1.00 17.30 263 VAL B C 1
ATOM 2929 O O . VAL B 1 176 ? 9.740 -6.430 11.460 1.00 15.39 263 VAL B O 1
ATOM 2933 N N . ILE B 1 177 ? 11.626 -6.054 12.637 1.00 13.97 264 ILE B N 1
ATOM 2934 C CA . ILE B 1 177 ? 11.639 -7.336 13.236 1.00 13.51 264 ILE B CA 1
ATOM 2935 C C . ILE B 1 177 ? 11.472 -7.204 14.747 1.00 13.85 264 ILE B C 1
ATOM 2936 O O . ILE B 1 177 ? 12.339 -6.607 15.425 1.00 14.93 264 ILE B O 1
ATOM 2941 N N . ARG B 1 178 ? 10.401 -7.794 15.248 1.00 14.90 265 ARG B N 1
ATOM 2942 C CA . ARG B 1 178 ? 10.081 -7.704 16.669 1.00 15.13 265 ARG B CA 1
ATOM 2943 C C . ARG B 1 178 ? 10.902 -8.759 17.403 1.00 14.93 265 ARG B C 1
ATOM 2944 O O . ARG B 1 178 ? 11.346 -9.739 16.814 1.00 17.25 265 ARG B O 1
ATOM 2952 N N . PRO B 1 179 ? 11.083 -8.614 18.731 1.00 14.58 266 PRO B N 1
ATOM 2953 C CA . PRO B 1 179 ? 11.869 -9.579 19.469 1.00 18.06 266 PRO B CA 1
ATOM 2954 C C . PRO B 1 179 ? 11.447 -11.048 19.344 1.00 18.22 266 PRO B C 1
ATOM 2955 O O . PRO B 1 179 ? 12.319 -11.938 19.284 1.00 21.34 266 PRO B O 1
ATOM 2959 N N . ASN B 1 180 ? 10.140 -11.298 19.226 1.00 20.61 267 ASN B N 1
ATOM 2960 C CA . ASN B 1 180 ? 9.614 -12.622 19.016 1.00 24.59 267 ASN B CA 1
ATOM 2961 C C . ASN B 1 180 ? 9.699 -13.182 17.603 1.00 23.42 267 ASN B C 1
ATOM 2962 O O . ASN B 1 180 ? 9.221 -14.305 17.358 1.00 25.04 267 ASN B O 1
ATOM 2967 N N . GLY B 1 181 ? 10.285 -12.434 16.681 1.00 18.97 268 GLY B N 1
ATOM 2968 C CA . GLY B 1 181 ? 10.397 -12.857 15.300 1.00 15.67 268 GLY B CA 1
ATOM 2969 C C . GLY B 1 181 ? 9.307 -12.458 14.336 1.00 17.48 268 GLY B C 1
ATOM 2970 O O . GLY B 1 181 ? 9.395 -12.742 13.138 1.00 19.10 268 GLY B O 1
ATOM 2971 N N . ARG B 1 182 ? 8.292 -11.774 14.826 1.00 17.12 269 ARG B N 1
ATOM 2972 C CA . ARG B 1 182 ? 7.308 -11.168 13.956 1.00 20.04 269 ARG B CA 1
ATOM 2973 C C . ARG B 1 182 ? 7.950 -10.111 13.054 1.00 21.19 269 ARG B C 1
ATOM 2974 O O . ARG B 1 182 ? 8.685 -9.282 13.540 1.00 18.75 269 ARG B O 1
ATOM 2978 N N . VAL B 1 183 ? 7.572 -10.096 11.774 1.00 17.55 270 VAL B N 1
ATOM 2979 C CA . VAL B 1 183 ? 8.264 -9.220 10.770 1.00 16.82 270 VAL B CA 1
ATOM 2980 C C . VAL B 1 183 ? 7.164 -8.426 10.095 1.00 22.15 270 VAL B C 1
ATOM 2981 O O . VAL B 1 183 ? 6.117 -8.980 9.788 1.00 21.89 270 VAL B O 1
ATOM 2985 N N . ALA B 1 184 ? 7.407 -7.140 9.883 1.00 16.43 271 ALA B N 1
ATOM 2986 C CA . ALA B 1 184 ? 6.537 -6.287 9.075 1.00 15.59 271 ALA B CA 1
ATOM 2987 C C . ALA B 1 184 ? 7.369 -5.617 8.006 1.00 17.68 271 ALA B C 1
ATOM 2988 O O . ALA B 1 184 ? 8.464 -5.075 8.281 1.00 17.52 271 ALA B O 1
ATOM 2990 N N . LEU B 1 185 ? 6.829 -5.601 6.789 1.00 14.36 272 LEU B N 1
ATOM 2991 C CA . LEU B 1 185 ? 7.484 -4.877 5.714 1.00 13.50 272 LEU B CA 1
ATOM 2992 C C . LEU B 1 185 ? 6.795 -3.522 5.611 1.00 15.88 272 LEU B C 1
ATOM 2993 O O . LEU B 1 185 ? 5.598 -3.451 5.219 1.00 15.47 272 LEU B O 1
ATOM 2998 N N . ARG B 1 186 ? 7.494 -2.484 6.017 1.00 12.99 273 ARG B N 1
ATOM 2999 C CA A ARG B 1 186 ? 6.920 -1.111 6.077 0.50 15.85 273 ARG B CA 1
ATOM 3000 C CA B ARG B 1 186 ? 6.871 -1.141 6.048 0.50 16.20 273 ARG B CA 1
ATOM 3001 C C . ARG B 1 186 ? 6.947 -0.392 4.712 1.00 16.11 273 ARG B C 1
ATOM 3002 O O . ARG B 1 186 ? 6.074 0.416 4.402 1.00 18.44 273 ARG B O 1
ATOM 3017 N N . THR B 1 187 ? 7.971 -0.666 3.930 1.00 13.48 274 THR B N 1
ATOM 3018 C CA . THR B 1 187 ? 8.063 -0.183 2.555 1.00 13.57 274 THR B CA 1
ATOM 3019 C C . THR B 1 187 ? 9.070 -1.043 1.815 1.00 12.40 274 THR B C 1
ATOM 3020 O O . THR B 1 187 ? 10.022 -1.568 2.394 1.00 13.72 274 THR B O 1
ATOM 3024 N N . LEU B 1 188 ? 8.836 -1.198 0.530 1.00 12.45 275 LEU B N 1
ATOM 3025 C CA . LEU B 1 188 ? 9.684 -1.962 -0.360 1.00 13.16 275 LEU B CA 1
ATOM 3026 C C . LEU B 1 188 ? 10.017 -1.137 -1.566 1.00 12.27 275 LEU B C 1
ATOM 3027 O O . LEU B 1 188 ? 9.122 -0.654 -2.271 1.00 14.01 275 LEU B O 1
ATOM 3032 N N . GLY B 1 189 ? 11.299 -1.001 -1.828 1.00 11.78 276 GLY B N 1
ATOM 3033 C CA . GLY B 1 189 ? 11.747 -0.396 -3.079 1.00 11.70 276 GLY B CA 1
ATOM 3034 C C . GLY B 1 189 ? 11.344 1.069 -3.194 1.00 13.62 276 GLY B C 1
ATOM 3035 O O . GLY B 1 189 ? 10.996 1.521 -4.281 1.00 14.23 276 GLY B O 1
ATOM 3036 N N . ASP B 1 190 ? 11.337 1.780 -2.070 1.00 13.74 277 ASP B N 1
ATOM 3037 C CA . ASP B 1 190 ? 10.925 3.197 -2.015 1.00 16.33 277 ASP B CA 1
ATOM 3038 C C . ASP B 1 190 ? 11.975 4.067 -2.713 1.00 13.39 277 ASP B C 1
ATOM 3039 O O . ASP B 1 190 ? 13.091 4.167 -2.234 1.00 15.26 277 ASP B O 1
ATOM 3044 N N . THR B 1 191 ? 11.575 4.692 -3.841 1.00 13.77 278 THR B N 1
ATOM 3045 C CA . THR B 1 191 ? 12.254 5.840 -4.411 1.00 12.63 278 THR B CA 1
ATOM 3046 C C . THR B 1 191 ? 11.296 7.032 -4.582 1.00 11.37 278 THR B C 1
ATOM 3047 O O . THR B 1 191 ? 11.509 7.883 -5.448 1.00 12.97 278 THR B O 1
ATOM 3051 N N . GLY B 1 192 ? 10.274 7.119 -3.727 1.00 11.84 279 GLY B N 1
ATOM 3052 C CA . GLY B 1 192 ? 9.300 8.230 -3.769 1.00 12.84 279 GLY B CA 1
ATOM 3053 C C . GLY B 1 192 ? 9.895 9.612 -3.570 1.00 14.77 279 GLY B C 1
ATOM 3054 O O . GLY B 1 192 ? 9.345 10.610 -4.066 1.00 16.22 279 GLY B O 1
ATOM 3055 N N . PHE B 1 193 ? 11.019 9.643 -2.879 1.00 15.26 280 PHE B N 1
ATOM 3056 C CA . PHE B 1 193 ? 11.821 10.832 -2.629 1.00 14.49 280 PHE B CA 1
ATOM 3057 C C . PHE B 1 193 ? 12.688 11.239 -3.829 1.00 16.64 280 PHE B C 1
ATOM 3058 O O . PHE B 1 193 ? 13.317 12.307 -3.761 1.00 15.34 280 PHE B O 1
ATOM 3066 N N . MET B 1 194 ? 12.746 10.432 -4.894 1.00 14.25 281 MET B N 1
ATOM 3067 C CA . MET B 1 194 ? 13.484 10.826 -6.083 1.00 14.65 281 MET B CA 1
ATOM 3068 C C . MET B 1 194 ? 12.532 11.350 -7.159 1.00 16.03 281 MET B C 1
ATOM 3069 O O . MET B 1 194 ? 11.514 10.731 -7.423 1.00 15.13 281 MET B O 1
ATOM 3074 N N . PRO B 1 195 ? 12.902 12.443 -7.845 1.00 16.30 282 PRO B N 1
ATOM 3075 C CA . PRO B 1 195 ? 12.131 12.841 -9.034 1.00 18.98 282 PRO B CA 1
ATOM 3076 C C . PRO B 1 195 ? 12.126 11.702 -10.044 1.00 16.48 282 PRO B C 1
ATOM 3077 O O . PRO B 1 195 ? 13.107 10.954 -10.145 1.00 16.58 282 PRO B O 1
ATOM 3081 N N . PRO B 1 196 ? 11.015 11.536 -10.766 1.00 17.74 283 PRO B N 1
ATOM 3082 C CA . PRO B 1 196 ? 10.900 10.427 -11.730 1.00 18.21 283 PRO B CA 1
ATOM 3083 C C . PRO B 1 196 ? 12.018 10.444 -12.771 1.00 15.05 283 PRO B C 1
ATOM 3084 O O . PRO B 1 196 ? 12.503 9.382 -13.176 1.00 16.99 283 PRO B O 1
ATOM 3088 N N . ASP B 1 197 ? 12.528 11.616 -13.116 1.00 18.52 284 ASP B N 1
ATOM 3089 C CA . ASP B 1 197 ? 13.632 11.675 -14.079 1.00 20.42 284 ASP B CA 1
ATOM 3090 C C . ASP B 1 197 ? 14.990 11.241 -13.519 1.00 19.40 284 ASP B C 1
ATOM 3091 O O . ASP B 1 197 ? 15.983 11.289 -14.239 1.00 19.02 284 ASP B O 1
ATOM 3096 N N . LYS B 1 198 ? 15.038 10.858 -12.233 1.00 19.45 285 LYS B N 1
ATOM 3097 C CA . LYS B 1 198 ? 16.232 10.263 -11.619 1.00 18.43 285 LYS B CA 1
ATOM 3098 C C . LYS B 1 198 ? 16.120 8.777 -11.296 1.00 18.52 285 LYS B C 1
ATOM 3099 O O . LYS B 1 198 ? 17.089 8.190 -10.790 1.00 19.63 285 LYS B O 1
ATOM 3105 N N . ILE B 1 199 ? 14.957 8.169 -11.566 1.00 16.32 286 ILE B N 1
ATOM 3106 C CA . ILE B 1 199 ? 14.680 6.791 -11.149 1.00 14.53 286 ILE B CA 1
ATOM 3107 C C . ILE B 1 199 ? 15.087 5.767 -12.182 1.00 15.62 286 ILE B C 1
ATOM 3108 O O . ILE B 1 199 ? 14.711 5.868 -13.347 1.00 16.53 286 ILE B O 1
ATOM 3113 N N . THR B 1 200 ? 15.930 4.815 -11.780 1.00 15.06 287 THR B N 1
ATOM 3114 C CA . THR B 1 200 ? 16.337 3.755 -12.686 1.00 14.16 287 THR B CA 1
ATOM 3115 C C . THR B 1 200 ? 16.311 2.403 -11.971 1.00 16.80 287 THR B C 1
ATOM 3116 O O . THR B 1 200 ? 16.360 2.337 -10.726 1.00 14.36 287 THR B O 1
ATOM 3120 N N . ARG B 1 201 ? 16.279 1.333 -12.774 1.00 15.36 288 ARG B N 1
ATOM 3121 C CA . ARG B 1 201 ? 16.534 -0.051 -12.352 1.00 14.59 288 ARG B CA 1
ATOM 3122 C C . ARG B 1 201 ? 17.916 -0.549 -12.716 1.00 14.25 288 ARG B C 1
ATOM 3123 O O . ARG B 1 201 ? 18.430 -1.477 -12.085 1.00 15.96 288 ARG B O 1
ATOM 3131 N N . SER B 1 202 ? 18.526 0.022 -13.759 1.00 15.78 289 SER B N 1
ATOM 3132 C CA . SER B 1 202 ? 19.925 -0.227 -14.048 1.00 18.63 289 SER B CA 1
ATOM 3133 C C . SER B 1 202 ? 20.503 0.876 -14.919 1.00 15.97 289 SER B C 1
ATOM 3134 O O . SER B 1 202 ? 21.708 0.809 -15.282 1.00 17.92 289 SER B O 1
#

Sequence (379 aa):
SMDHYKAKATRHIFLIRHSQYHVDDGSLEKDRTLTPLGREQAELTGLRLASLGLKFNKKIVHSSMTRAIETTDIISSRHLPGVCKVSTDLLREEGAPVQYYEDGARRIEAAFRNYIHRADARQQEEDSYEIFICHANVIRYIVCRALQFPPPPEEGWWLRLSLNNGSITHLVIRPNGRVALRTLGDTGFMPPDKKITRSSMDHYKAKATRHIFLIRHSQYHVDDGSLEKDRTLTPLGREQAELTGLRLASLGLKFNKKIVHSSMTRAIETTDIISSRHLPGVCCKVSTDLLREGAKPEAVQYYEDGARRIEAAFRNNYIHRRADARQEEDSSYEIFICHANVIRYIVCRALQFPPEGWLRLSLNNGSITHLVIRPNGRVALRRTLGDTGFMPPDKITRS

Foldseek 3Di:
DDPPFFAQFKEKEKEWEFFDWDPPQDDQLRGAHDPLRLVLLLLLLVVVLVPPDQAQAEEEEPGRSTVSSCVNSVVSRDPHHYHYDPLQDADPCVVVVVNVVSLVVVLVVPPRDYDNPDNYYHYYHYYHHLQSVLVNVCVLQVHDDVCSVVAAAKHRFIWIWMAGRNSDIDTDDGNDPVSDDPVSIGRD/DDPPAFADFKEKEKEWEFFAWDPPQPDQLRTAHDPLSLVLLLLLLVVVLVPPDQAQAEEEEPGRRGVSSCVNSVVSRPPHYYHYDPLQDQDDVVVVVSVVVLVVSLVVCLVVPPRDYDPPDDYYHYYHYYHHLQSVLSNVCVLVVHDPVRSVVDAAKHRFIWIWMAGRVSDIDTPDDRDPVSPDPVSIDRD

Solvent-accessible surface area: 16981 Å² total; per-residue (Å²): 33,13,96,178,22,114,7,123,8,5,7,34,0,10,1,0,29,3,0,29,30,83,80,141,16,87,112,42,162,58,72,40,3,18,82,45,0,128,77,0,0,69,41,0,0,92,25,0,45,58,48,76,55,135,0,75,59,0,2,16,1,22,16,24,16,0,68,49,0,2,61,11,0,18,168,40,12,114,79,16,77,102,63,65,16,92,55,2,75,39,28,69,143,151,122,129,174,105,22,32,57,55,35,39,38,0,4,120,43,27,0,38,150,28,79,78,220,26,104,138,62,4,52,10,0,2,0,0,4,12,44,0,1,31,32,2,2,0,63,0,0,78,8,34,51,115,0,79,112,56,4,16,5,17,1,0,1,8,1,27,0,8,0,98,47,88,0,143,7,28,5,31,15,0,0,10,5,2,32,0,60,47,120,58,54,25,118,95,34,14,98,175,16,186,8,121,14,8,8,20,0,4,0,0,26,3,0,28,38,77,84,138,18,103,101,40,149,63,59,38,0,19,84,51,0,112,88,0,0,60,38,0,0,90,25,1,47,58,47,74,58,109,7,73,58,0,4,15,1,19,17,22,15,1,68,43,0,2,61,12,0,17,172,40,14,117,89,24,73,105,71,66,16,102,56,2,73,49,33,145,96,127,51,60,88,40,153,188,83,18,31,69,51,4,44,40,0,3,134,64,33,0,33,128,22,55,83,201,19,159,119,64,8,49,11,0,4,0,1,6,18,33,1,1,32,38,4,2,5,93,0,0,77,20,38,119,94,0,38,112,43,4,26,6,10,1,0,1,8,0,28,0,1,0,102,48,110,0,94,9,29,3,44,14,0,0,11,4,3,32,1,60,45,118,69,49,25,133,96

GO terms:
  GO:0004722 protein serine/threonine phosphatase activity (F, IDA)
  GO:0005743 mitochondrial inner membrane (C, EXP)
  GO:0005739 mitochondrion (C, HTP)
  GO:0004722 protein serine/threonine phosphatase activity (F, TAS)
  GO:0005741 mitochondrial outer membrane (C, TAS)
  GO:0016236 macroautophagy (P, TAS)
  GO:0005515 protein binding (F, IPI)
  GO:0005739 mitochondrion (C, IDA)

InterPro domains:
  IPR013078 Histidine phosphatase superfamily, clade-1 [PF00300] (100-272)
  IPR013078 Histidine phosphatase superfamily, clade-1 [SM00855] (99-237)
  IPR013078 Histidine phosphatase superfamily, clade-1 [cd07067] (99-272)
  IPR029033 Histidine phosphatase superfamily [G3DSA:3.40.50.1240] (88-289)
  IPR029033 Histidine phosphatase superfamily [SSF53254] (97-282)
  IPR051021 Mitochondrial serine/threonine phosphatase [PTHR20935] (5-288)

Radius of gyration: 20.72 Å; Cα contacts (8 Å, |Δi|>4): 899; chains: 2; bounding box: 59×42×52 Å

B-factor: mean 27.7, std 13.34, range [11.06, 111.3]

CATH classification: 3.40.50.1240

Organism: Homo sapiens (NCBI:txid9606)

Secondary structure (DSSP, 8-state):
--SS---SS-EEEEEEEPPPB-TT-SSGGG-PBPHHHHHHHHHHHHHHHTT----SEEEEESSHHHHHHHHHHHHTSTT--EEEEGGG------THHHHHHHHHHHIIIIIIPPPTT--S-EEEEEEE-HHHHHHHHHHHTT--GGGGGGB---TT-EEEEEE-TTS-EEEEEEEE-TTS-GGG----/--TT---SS-EEEEEEEPPPB-TT-SSGGG-PBPHHHHHHHHHHHHHHHHT-----EEEEESSHHHHHHHHHHHHTSTT--EEEEGGGS----HHHHHHHHHHHHHHHHIIIIII---TT--S-EEEEEEE-HHHHHHHHHHHTT--TTGGGGB---TT-EEEEEE-TTS-EEEEEEEE-TTS-GGG----